Protein AF-Z9JVS0-F1 (afdb_monomer)

Structure (mmCIF, N/CA/C/O backbone):
data_AF-Z9JVS0-F1
#
_entry.id   AF-Z9JVS0-F1
#
loop_
_atom_site.group_PDB
_atom_site.id
_atom_site.type_symbol
_atom_site.label_atom_id
_atom_site.label_alt_id
_atom_site.label_comp_id
_atom_site.label_asym_id
_atom_site.label_entity_id
_atom_site.label_seq_id
_atom_site.pdbx_PDB_ins_code
_atom_site.Cartn_x
_atom_site.Cartn_y
_atom_site.Cartn_z
_atom_site.occupancy
_atom_site.B_iso_or_equiv
_atom_site.auth_seq_id
_atom_site.auth_comp_id
_atom_site.auth_asym_id
_atom_site.auth_atom_id
_atom_site.pdbx_PDB_model_num
ATOM 1 N N . MET A 1 1 ? 24.738 58.940 0.123 1.00 34.22 1 MET A N 1
ATOM 2 C CA . MET A 1 1 ? 25.342 59.299 1.415 1.00 34.22 1 MET A CA 1
ATOM 3 C C . MET A 1 1 ? 26.194 58.127 1.790 1.00 34.22 1 MET A C 1
ATOM 5 O O . MET A 1 1 ? 25.700 57.010 1.871 1.00 34.22 1 MET A O 1
ATOM 9 N N . ASP A 1 2 ? 27.473 58.421 1.817 1.00 31.16 2 ASP A N 1
ATOM 10 C CA . ASP A 1 2 ? 28.569 57.527 1.497 1.00 31.16 2 ASP A CA 1
ATOM 11 C C . ASP A 1 2 ? 29.224 57.087 2.835 1.00 31.16 2 ASP A C 1
ATOM 13 O O . ASP A 1 2 ? 28.906 57.663 3.876 1.00 31.16 2 ASP A O 1
ATOM 17 N N . ALA A 1 3 ? 29.885 55.925 2.893 1.00 35.22 3 ALA A N 1
ATOM 18 C CA . ALA A 1 3 ? 31.356 55.787 2.941 1.00 35.22 3 ALA A CA 1
ATOM 19 C C . ALA A 1 3 ? 32.045 56.425 4.178 1.00 35.22 3 ALA A C 1
ATOM 21 O O . ALA A 1 3 ? 31.769 57.580 4.491 1.00 35.22 3 ALA A O 1
ATOM 22 N N . ASP A 1 4 ? 32.994 55.825 4.915 1.00 36.09 4 ASP A N 1
ATOM 23 C CA . ASP A 1 4 ? 33.538 54.447 5.081 1.00 36.09 4 ASP A CA 1
ATOM 24 C C . ASP A 1 4 ? 33.970 54.349 6.595 1.00 36.09 4 ASP A C 1
ATOM 26 O O . ASP A 1 4 ? 33.401 55.093 7.395 1.00 36.09 4 ASP A O 1
ATOM 30 N N . ASP A 1 5 ? 34.886 53.549 7.175 1.00 34.59 5 ASP A N 1
ATOM 31 C CA . ASP A 1 5 ? 35.906 52.558 6.762 1.00 34.59 5 ASP A CA 1
ATOM 32 C C . ASP A 1 5 ? 36.301 51.669 7.983 1.00 34.59 5 ASP A C 1
ATOM 34 O O . ASP A 1 5 ? 36.097 52.092 9.122 1.00 34.59 5 ASP A O 1
ATOM 38 N N . ALA A 1 6 ? 36.954 50.520 7.734 1.00 35.44 6 ALA A N 1
ATOM 39 C CA . ALA A 1 6 ? 37.797 49.725 8.659 1.00 35.44 6 ALA A CA 1
ATOM 40 C C . ALA A 1 6 ? 37.133 49.086 9.924 1.00 35.44 6 ALA A C 1
ATOM 42 O O . ALA A 1 6 ? 36.096 49.518 10.410 1.00 35.44 6 ALA A O 1
ATOM 43 N N . ASP A 1 7 ? 37.650 48.000 10.527 1.00 35.41 7 ASP A N 1
ATOM 44 C CA . ASP A 1 7 ? 39.050 47.534 10.580 1.00 35.41 7 ASP A CA 1
ATOM 45 C C . ASP A 1 7 ? 39.198 45.993 10.753 1.00 35.41 7 ASP A C 1
ATOM 47 O O . ASP A 1 7 ? 38.409 45.361 11.461 1.00 35.41 7 ASP A O 1
ATOM 51 N N . VAL A 1 8 ? 40.194 45.377 10.087 1.00 37.44 8 VAL A N 1
ATOM 52 C CA . VAL A 1 8 ? 40.416 43.911 9.903 1.00 37.44 8 VAL A CA 1
ATOM 53 C C . VAL A 1 8 ? 41.861 43.656 9.383 1.00 37.44 8 VAL A C 1
ATOM 55 O O . VAL A 1 8 ? 42.271 44.401 8.495 1.00 37.44 8 VAL A O 1
ATOM 58 N N . PRO A 1 9 ? 42.607 42.554 9.686 1.00 64.75 9 PRO A N 1
ATOM 59 C CA . PRO A 1 9 ? 42.728 41.658 10.856 1.00 64.75 9 PRO A CA 1
ATOM 60 C C . PRO A 1 9 ? 44.211 41.625 11.381 1.00 64.75 9 PRO A C 1
ATOM 62 O O . PRO A 1 9 ? 44.967 42.544 11.063 1.00 64.75 9 PRO A O 1
ATOM 65 N N . PRO A 1 10 ? 44.702 40.619 12.162 1.00 56.34 10 PRO A N 1
ATOM 66 C CA . PRO A 1 10 ? 45.161 39.302 11.637 1.00 56.34 10 PRO A CA 1
ATOM 67 C C . PRO A 1 10 ? 44.919 38.109 12.613 1.00 56.34 10 PRO A C 1
ATOM 69 O O . PRO A 1 10 ? 44.506 38.304 13.747 1.00 56.34 10 PRO A O 1
ATOM 72 N N . GLY A 1 11 ? 45.172 36.825 12.308 1.00 36.62 11 GLY A N 1
ATOM 73 C CA . GLY A 1 11 ? 45.589 36.159 11.064 1.00 36.62 11 GLY A CA 1
ATOM 74 C C . GLY A 1 11 ? 46.529 34.947 11.302 1.00 36.62 11 GLY A C 1
ATOM 75 O O . GLY A 1 11 ? 47.575 35.117 11.918 1.00 36.62 11 GLY A O 1
ATOM 76 N N . ARG A 1 12 ? 46.203 33.776 10.703 1.00 32.38 12 ARG A N 1
ATOM 77 C CA . ARG A 1 12 ? 46.988 32.506 10.526 1.00 32.38 12 ARG A CA 1
ATOM 78 C C . ARG A 1 12 ? 46.690 31.255 11.403 1.00 32.38 12 ARG A C 1
ATOM 80 O O . ARG A 1 12 ? 47.373 31.005 12.386 1.00 32.38 12 ARG A O 1
ATOM 87 N N . ALA A 1 13 ? 45.918 30.340 10.797 1.00 37.97 13 ALA A N 1
ATOM 88 C CA . ALA A 1 13 ? 46.361 28.980 10.394 1.00 37.97 13 ALA A CA 1
ATOM 89 C C . ALA A 1 13 ? 46.578 27.878 11.501 1.00 37.97 13 ALA A C 1
ATOM 91 O O . ALA A 1 13 ? 46.294 28.136 12.664 1.00 37.97 13 ALA A O 1
ATOM 92 N N . PRO A 1 14 ? 46.875 26.588 11.170 1.00 56.59 14 PRO A N 1
ATOM 93 C CA . PRO A 1 14 ? 45.916 25.513 11.493 1.00 56.59 14 PRO A CA 1
ATOM 94 C C . PRO A 1 14 ? 46.539 24.221 12.104 1.00 56.59 14 PRO A C 1
ATOM 96 O O . PRO A 1 14 ? 47.709 24.206 12.486 1.00 56.59 14 PRO A O 1
ATOM 99 N N . ARG A 1 15 ? 45.775 23.104 12.062 1.00 33.84 15 ARG A N 1
ATOM 100 C CA . ARG A 1 15 ? 46.015 21.725 12.594 1.00 33.84 15 ARG A CA 1
ATOM 101 C C . ARG A 1 15 ? 45.417 21.517 14.006 1.00 33.84 15 ARG A C 1
ATOM 103 O O . ARG A 1 15 ? 45.262 22.475 14.743 1.00 33.84 15 ARG A O 1
ATOM 110 N N . ALA A 1 16 ? 45.036 20.307 14.441 1.00 33.72 16 ALA A N 1
ATOM 111 C CA . ALA A 1 16 ? 45.235 18.967 13.866 1.00 33.72 16 ALA A CA 1
ATOM 112 C C . ALA A 1 16 ? 44.025 18.027 14.086 1.00 33.72 16 ALA A C 1
ATOM 114 O O . ALA A 1 16 ? 43.263 18.196 15.034 1.00 33.72 16 ALA A O 1
ATOM 115 N N . ARG A 1 17 ? 43.924 16.956 13.279 1.00 39.84 17 ARG A N 1
ATOM 116 C CA . ARG A 1 17 ? 43.052 15.797 13.565 1.00 39.84 17 ARG A CA 1
ATOM 117 C C . ARG A 1 17 ? 43.408 15.181 14.929 1.00 39.84 17 ARG A C 1
ATOM 119 O O . ARG A 1 17 ? 44.570 14.835 15.144 1.00 39.84 17 ARG A O 1
ATOM 126 N N . ARG A 1 18 ? 42.416 14.905 15.783 1.00 35.19 18 ARG A N 1
ATOM 127 C CA . ARG A 1 18 ? 42.534 13.926 16.880 1.00 35.19 18 ARG A CA 1
ATOM 128 C C . ARG A 1 18 ? 41.594 12.751 16.625 1.00 35.19 18 ARG A C 1
ATOM 130 O O . ARG A 1 18 ? 40.383 12.909 16.671 1.00 35.19 18 ARG A O 1
ATOM 137 N N . ARG A 1 19 ? 42.159 11.562 16.389 1.00 36.09 19 ARG A N 1
ATOM 138 C CA . ARG A 1 19 ? 41.411 10.300 16.488 1.00 36.09 19 ARG A CA 1
ATOM 139 C C . ARG A 1 19 ? 41.188 10.001 17.971 1.00 36.09 19 ARG A C 1
ATOM 141 O O . ARG A 1 19 ? 42.165 9.797 18.691 1.00 36.09 19 ARG A O 1
ATOM 148 N N . GLY A 1 20 ? 39.935 9.973 18.418 1.00 32.53 20 GLY A N 1
ATOM 149 C CA . GLY A 1 20 ? 39.583 9.412 19.721 1.00 32.53 20 GLY A CA 1
ATOM 150 C C . GLY A 1 20 ? 39.836 7.906 19.704 1.00 32.53 20 GLY A C 1
ATOM 151 O O . GLY A 1 20 ? 39.268 7.198 18.880 1.00 32.53 20 GLY A O 1
ATOM 152 N N . ARG A 1 21 ? 40.725 7.418 20.573 1.00 31.25 21 ARG A N 1
ATOM 153 C CA . ARG A 1 21 ? 41.013 5.987 20.733 1.00 31.25 21 ARG A CA 1
ATOM 154 C C . ARG A 1 21 ? 40.451 5.539 22.076 1.00 31.25 21 ARG A C 1
ATOM 156 O O . ARG A 1 21 ? 41.095 5.757 23.099 1.00 31.25 21 ARG A O 1
ATOM 163 N N . LEU A 1 22 ? 39.261 4.943 22.067 1.00 38.97 22 LEU A N 1
ATOM 164 C CA . LEU A 1 22 ? 38.719 4.279 23.253 1.00 38.97 22 LEU A CA 1
ATOM 165 C C . LEU A 1 22 ? 39.542 3.012 23.575 1.00 38.97 22 LEU A C 1
ATOM 167 O O . LEU A 1 22 ? 40.100 2.399 22.657 1.00 38.97 22 LEU A O 1
ATOM 171 N N . PRO A 1 23 ? 39.682 2.639 24.861 1.00 42.78 23 PRO A N 1
ATOM 172 C CA . PRO A 1 23 ? 40.361 1.412 25.262 1.00 42.78 23 PRO A CA 1
ATOM 173 C C . PRO A 1 23 ? 39.506 0.184 24.914 1.00 42.78 23 PRO A C 1
ATOM 175 O O . PRO A 1 23 ? 38.281 0.232 24.980 1.00 42.78 23 PRO A O 1
ATOM 178 N N . GLY A 1 24 ? 40.155 -0.917 24.535 1.00 32.88 24 GLY A N 1
ATOM 179 C CA . GLY A 1 24 ? 39.460 -2.136 24.123 1.00 32.88 24 GLY A CA 1
ATOM 180 C C . GLY A 1 24 ? 38.915 -2.950 25.298 1.00 32.88 24 GLY A C 1
ATOM 181 O O . GLY A 1 24 ? 39.598 -3.122 26.307 1.00 32.88 24 GLY A O 1
ATOM 182 N N . LEU A 1 25 ? 37.719 -3.511 25.115 1.00 35.31 25 LEU A N 1
ATOM 183 C CA . LEU A 1 25 ? 37.229 -4.664 25.873 1.00 35.31 25 LEU A CA 1
ATOM 184 C C . LEU A 1 25 ? 37.601 -5.949 25.109 1.00 35.31 25 LEU A C 1
ATOM 186 O O . LEU A 1 25 ? 37.641 -5.960 23.878 1.00 35.31 25 LEU A O 1
ATOM 190 N N . GLY A 1 26 ? 37.963 -7.008 25.837 1.00 29.20 26 GLY A N 1
ATOM 191 C CA . GLY A 1 26 ? 38.621 -8.189 25.266 1.00 29.20 26 GLY A CA 1
ATOM 192 C C . GLY A 1 26 ? 37.676 -9.159 24.551 1.00 29.20 26 GLY A C 1
ATOM 193 O O . GLY A 1 26 ? 36.662 -9.572 25.106 1.00 29.20 26 GLY A O 1
ATOM 194 N N . CYS A 1 27 ? 38.053 -9.594 23.347 1.00 32.91 27 CYS A N 1
ATOM 195 C CA . CYS A 1 27 ? 37.365 -10.654 22.603 1.00 32.91 27 CYS A CA 1
ATOM 196 C C . CYS A 1 27 ? 37.771 -12.058 23.094 1.00 32.91 27 CYS A C 1
ATOM 198 O O . CYS A 1 27 ? 38.396 -12.807 22.346 1.00 32.91 27 CYS A O 1
ATOM 200 N N . GLU A 1 28 ? 37.443 -12.422 24.340 1.00 35.84 28 GLU A N 1
ATOM 201 C CA . GLU A 1 28 ? 37.818 -13.742 24.884 1.00 35.84 28 GLU A CA 1
ATOM 202 C C . GLU A 1 28 ? 36.840 -14.319 25.933 1.00 35.84 28 GLU A C 1
ATOM 204 O O . GLU A 1 28 ? 37.269 -14.740 27.002 1.00 35.84 28 GLU A O 1
ATOM 209 N N . GLN A 1 29 ? 35.526 -14.359 25.638 1.00 39.62 29 GLN A N 1
ATOM 210 C CA . GLN A 1 29 ? 34.562 -15.309 26.251 1.00 39.62 29 GLN A CA 1
ATOM 211 C C . GLN A 1 29 ? 33.140 -15.231 25.638 1.00 39.62 29 GLN A C 1
ATOM 213 O O . GLN A 1 29 ? 32.264 -14.600 26.214 1.00 39.62 29 GLN A O 1
ATOM 218 N N . LEU A 1 30 ? 32.897 -15.897 24.493 1.00 32.09 30 LEU A N 1
ATOM 219 C CA . LEU A 1 30 ? 31.637 -16.627 24.186 1.00 32.09 30 LEU A CA 1
ATOM 220 C C . LEU A 1 30 ? 31.732 -17.388 22.838 1.00 32.09 30 LEU A C 1
ATOM 222 O O . LEU A 1 30 ? 31.029 -17.090 21.877 1.00 32.09 30 LEU A O 1
ATOM 226 N N . ARG A 1 31 ? 32.640 -18.368 22.722 1.00 32.38 31 ARG A N 1
ATOM 227 C CA . ARG A 1 31 ? 32.844 -19.111 21.460 1.00 32.38 31 ARG A CA 1
ATOM 228 C C . ARG A 1 31 ? 32.899 -20.625 21.652 1.00 32.38 31 ARG A C 1
ATOM 230 O O . ARG A 1 31 ? 33.852 -21.264 21.227 1.00 32.38 31 ARG A O 1
ATOM 237 N N . ASP A 1 32 ? 31.868 -21.176 22.292 1.00 33.59 32 ASP A N 1
ATOM 238 C CA . ASP A 1 32 ? 31.747 -22.624 22.500 1.00 33.59 32 ASP A CA 1
ATOM 239 C C . ASP A 1 32 ? 30.280 -23.106 22.510 1.00 33.59 32 ASP A C 1
ATOM 241 O O . ASP A 1 32 ? 29.694 -23.423 23.547 1.00 33.59 32 ASP A O 1
ATOM 245 N N . ARG A 1 33 ? 29.661 -23.125 21.320 1.00 34.75 33 ARG A N 1
ATOM 246 C CA . ARG A 1 33 ? 28.538 -24.006 20.935 1.00 34.75 33 ARG A CA 1
ATOM 247 C C . ARG A 1 33 ? 28.329 -23.951 19.418 1.00 34.75 33 ARG A C 1
ATOM 249 O O . ARG A 1 33 ? 28.613 -22.935 18.799 1.00 34.75 33 ARG A O 1
ATOM 256 N N . LEU A 1 34 ? 27.810 -25.052 18.865 1.00 29.58 34 LEU A N 1
ATOM 257 C CA . LEU A 1 34 ? 27.604 -25.316 17.429 1.00 29.58 34 LEU A CA 1
ATOM 258 C C . LEU A 1 34 ? 28.906 -25.413 16.604 1.00 29.58 34 LEU A C 1
ATOM 260 O O . LEU A 1 34 ? 29.379 -24.454 16.001 1.00 29.58 34 LEU A O 1
ATOM 264 N N . GLY A 1 35 ? 29.461 -26.629 16.551 1.00 32.28 35 GLY A N 1
ATOM 265 C CA . GLY A 1 35 ? 30.436 -27.024 15.528 1.00 32.28 35 GLY A CA 1
ATOM 266 C C . GLY A 1 35 ? 29.766 -27.319 14.171 1.00 32.28 35 GLY A C 1
ATOM 267 O O . GLY A 1 35 ? 28.544 -27.472 14.113 1.00 32.28 35 GLY A O 1
ATOM 268 N N . PRO A 1 36 ? 30.539 -27.400 13.073 1.00 36.06 36 PRO A N 1
ATOM 269 C CA . PRO A 1 36 ? 29.999 -27.430 11.715 1.00 36.06 36 PRO A CA 1
ATOM 270 C C . PRO A 1 36 ? 29.562 -28.829 11.256 1.00 36.06 36 PRO A C 1
ATOM 272 O O . PRO A 1 36 ? 30.176 -29.832 11.622 1.00 36.06 36 PRO A O 1
ATOM 275 N N . LEU A 1 37 ? 28.581 -28.881 10.346 1.00 34.56 37 LEU A N 1
ATOM 276 C CA . LEU A 1 37 ? 28.377 -30.027 9.455 1.00 34.56 37 LEU A CA 1
ATOM 277 C C . LEU A 1 37 ? 28.559 -29.626 7.985 1.00 34.56 37 LEU A C 1
ATOM 279 O O . LEU A 1 37 ? 28.043 -28.619 7.507 1.00 34.56 37 LEU A O 1
ATOM 283 N N . ASP A 1 38 ? 29.375 -30.441 7.327 1.00 35.66 38 ASP A N 1
ATOM 284 C CA . ASP A 1 38 ? 30.078 -30.228 6.063 1.00 35.66 38 ASP A CA 1
ATOM 285 C C . ASP A 1 38 ? 29.172 -30.100 4.816 1.00 35.66 38 ASP A C 1
ATOM 287 O O . ASP A 1 38 ? 28.054 -30.616 4.763 1.00 35.66 38 ASP A O 1
ATOM 291 N N . ARG A 1 39 ? 29.685 -29.449 3.762 1.00 30.61 39 ARG A N 1
ATOM 292 C CA . ARG A 1 39 ? 29.001 -29.222 2.479 1.00 30.61 39 ARG A CA 1
ATOM 293 C C . ARG A 1 39 ? 29.723 -29.966 1.339 1.00 30.61 39 ARG A C 1
ATOM 295 O O . ARG A 1 39 ? 30.746 -29.507 0.841 1.00 30.61 39 ARG A O 1
ATOM 302 N N . ARG A 1 40 ? 29.035 -30.983 0.790 1.00 32.44 40 ARG A N 1
ATOM 303 C CA . ARG A 1 40 ? 29.263 -31.681 -0.509 1.00 32.44 40 ARG A CA 1
ATOM 304 C C . ARG A 1 40 ? 30.319 -32.810 -0.539 1.00 32.44 40 ARG A C 1
ATOM 306 O O . ARG A 1 40 ? 31.512 -32.534 -0.593 1.00 32.44 40 ARG A O 1
ATOM 313 N N . ARG A 1 41 ? 29.873 -34.032 -0.898 1.00 32.12 41 ARG A N 1
ATOM 314 C CA . ARG A 1 41 ? 30.120 -34.598 -2.255 1.00 32.12 41 ARG A CA 1
ATOM 315 C C . ARG A 1 41 ? 29.372 -35.911 -2.588 1.00 32.12 41 ARG A C 1
ATOM 317 O O . ARG A 1 41 ? 29.142 -36.746 -1.730 1.00 32.12 41 ARG A O 1
ATOM 324 N N . LEU A 1 42 ? 29.162 -36.091 -3.902 1.00 28.39 42 LEU A N 1
ATOM 325 C CA . LEU A 1 42 ? 29.085 -37.353 -4.675 1.00 28.39 42 LEU A CA 1
ATOM 326 C C . LEU A 1 42 ? 27.836 -38.273 -4.600 1.00 28.39 42 LEU A C 1
ATOM 328 O O . LEU A 1 42 ? 27.824 -39.300 -3.938 1.00 28.39 42 LEU A O 1
ATOM 332 N N . HIS A 1 43 ? 26.886 -37.971 -5.497 1.00 27.80 43 HIS A N 1
ATOM 333 C CA . HIS A 1 43 ? 26.296 -38.870 -6.517 1.00 27.80 43 HIS A CA 1
ATOM 334 C C . HIS A 1 43 ? 25.868 -40.321 -6.185 1.00 27.80 43 HIS A C 1
ATOM 336 O O . HIS A 1 43 ? 26.709 -41.208 -6.045 1.00 27.80 43 HIS A O 1
ATOM 342 N N . ARG A 1 44 ? 24.552 -40.556 -6.370 1.00 29.73 44 ARG A N 1
ATOM 343 C CA . ARG A 1 44 ? 23.799 -41.752 -6.856 1.00 29.73 44 ARG A CA 1
ATOM 344 C C . ARG A 1 44 ? 22.547 -41.937 -5.978 1.00 29.73 44 ARG A C 1
ATOM 346 O O . ARG A 1 44 ? 22.678 -42.001 -4.768 1.00 29.73 44 ARG A O 1
ATOM 353 N N . GLY A 1 45 ? 21.323 -42.058 -6.493 1.00 26.62 45 GLY A N 1
ATOM 354 C CA . GLY A 1 45 ? 20.844 -41.950 -7.879 1.00 26.62 45 GLY A CA 1
ATOM 355 C C . GLY A 1 45 ? 19.677 -42.910 -8.126 1.00 26.62 45 GLY A C 1
ATOM 356 O O . GLY A 1 45 ? 19.895 -44.117 -8.121 1.00 26.62 45 GLY A O 1
ATOM 357 N N . LEU A 1 46 ? 18.459 -42.392 -8.332 1.00 28.25 46 LEU A N 1
ATOM 358 C CA . LEU A 1 46 ? 17.250 -43.207 -8.525 1.00 28.25 46 LEU A CA 1
ATOM 359 C C . LEU A 1 46 ? 16.149 -42.419 -9.267 1.00 28.25 46 LEU A C 1
ATOM 361 O O . LEU A 1 46 ? 15.226 -41.890 -8.659 1.00 28.25 46 LEU A O 1
ATOM 365 N N . SER A 1 47 ? 16.244 -42.360 -10.598 1.00 29.03 47 SER A N 1
ATOM 366 C CA . SER A 1 47 ? 15.208 -41.781 -11.472 1.00 29.03 47 SER A CA 1
ATOM 367 C C . SER A 1 47 ? 14.745 -42.819 -12.489 1.00 29.03 47 SER A C 1
ATOM 369 O O . SER A 1 47 ? 15.257 -42.878 -13.605 1.00 29.03 47 SER A O 1
ATOM 371 N N . ALA A 1 48 ? 13.800 -43.673 -12.090 1.00 29.39 48 ALA A N 1
ATOM 372 C CA . ALA A 1 48 ? 13.144 -44.623 -12.984 1.00 29.39 48 ALA A CA 1
ATOM 373 C C . ALA A 1 48 ? 11.784 -45.075 -12.426 1.00 29.39 48 ALA A C 1
ATOM 375 O O . ALA A 1 48 ? 11.740 -45.905 -11.525 1.00 29.39 48 ALA A O 1
ATOM 376 N N . ILE A 1 49 ? 10.696 -44.542 -12.990 1.00 28.08 49 ILE A N 1
ATOM 377 C CA . ILE A 1 49 ? 9.508 -45.266 -13.491 1.00 28.08 49 ILE A CA 1
ATOM 378 C C . ILE A 1 49 ? 8.583 -44.210 -14.116 1.00 28.08 49 ILE A C 1
ATOM 380 O O . ILE A 1 49 ? 7.782 -43.559 -13.457 1.00 28.08 49 ILE A O 1
ATOM 384 N N . THR A 1 50 ? 8.707 -44.047 -15.429 1.00 30.11 50 THR A N 1
ATOM 385 C CA . THR A 1 50 ? 7.701 -43.413 -16.284 1.00 30.11 50 THR A CA 1
ATOM 386 C C . THR A 1 50 ? 7.495 -44.322 -17.490 1.00 30.11 50 THR A C 1
ATOM 388 O O . THR A 1 50 ? 8.418 -44.581 -18.260 1.00 30.11 50 THR A O 1
ATOM 391 N N . ARG A 1 51 ? 6.281 -44.857 -17.651 1.00 29.64 51 ARG A N 1
ATOM 392 C CA . ARG A 1 51 ? 5.823 -45.482 -18.900 1.00 29.64 51 ARG A CA 1
ATOM 393 C C . ARG A 1 51 ? 4.347 -45.143 -19.131 1.00 29.64 51 ARG A C 1
ATOM 395 O O . ARG A 1 51 ? 3.605 -45.047 -18.155 1.00 29.64 51 ARG A O 1
ATOM 402 N N . PRO A 1 52 ? 3.935 -44.909 -20.388 1.00 38.69 52 PRO A N 1
ATOM 403 C CA . PRO A 1 52 ? 2.672 -44.245 -20.687 1.00 38.69 52 PRO A CA 1
ATOM 404 C C . PRO A 1 52 ? 1.482 -45.209 -20.730 1.00 38.69 52 PRO A C 1
ATOM 406 O O . PRO A 1 52 ? 1.623 -46.377 -21.096 1.00 38.69 52 PRO A O 1
ATOM 409 N N . MET A 1 53 ? 0.285 -44.681 -20.462 1.00 28.80 53 MET A N 1
ATOM 410 C CA . MET A 1 53 ? -0.959 -45.308 -20.909 1.00 28.80 53 MET A CA 1
ATOM 411 C C . MET A 1 53 ? -1.171 -45.007 -22.397 1.00 28.80 53 MET A C 1
ATOM 413 O O . MET A 1 53 ? -1.321 -43.851 -22.786 1.00 28.80 53 MET A O 1
ATOM 417 N N . GLY A 1 54 ? -1.188 -46.048 -23.231 1.00 31.03 54 GLY A N 1
ATOM 418 C CA . GLY A 1 54 ? -1.621 -45.951 -24.625 1.00 31.03 54 GLY A CA 1
ATOM 419 C C . GLY A 1 54 ? -3.129 -46.169 -24.742 1.00 31.03 54 GLY A C 1
ATOM 420 O O . GLY A 1 54 ? -3.658 -47.122 -24.171 1.00 31.03 54 GLY A O 1
ATOM 421 N N . CYS A 1 55 ? -3.823 -45.311 -25.489 1.00 30.41 55 CYS A N 1
ATOM 422 C CA . CYS A 1 55 ? -5.250 -45.477 -25.766 1.00 30.41 55 CYS A CA 1
ATOM 423 C C . CYS A 1 55 ? -5.488 -46.545 -26.846 1.00 30.41 55 CYS A C 1
ATOM 425 O O . CYS A 1 55 ? -4.852 -46.511 -27.898 1.00 30.41 55 CYS A O 1
ATOM 427 N N . ALA A 1 56 ? -6.452 -47.442 -26.625 1.00 30.14 56 ALA A N 1
ATOM 428 C CA . ALA A 1 56 ? -6.986 -48.347 -27.643 1.00 30.14 56 ALA A CA 1
ATOM 429 C C . ALA A 1 56 ? -8.488 -48.587 -27.408 1.00 30.14 56 ALA A C 1
ATOM 431 O O . ALA A 1 56 ? -8.924 -48.761 -26.271 1.00 30.14 56 ALA A O 1
ATOM 432 N N . ALA A 1 57 ? -9.276 -48.572 -28.486 1.00 32.78 57 ALA A N 1
ATOM 433 C CA . ALA A 1 57 ? -10.736 -48.709 -28.466 1.00 32.78 57 ALA A CA 1
ATOM 434 C C . ALA A 1 57 ? -11.191 -50.178 -28.706 1.00 32.78 57 ALA A C 1
ATOM 436 O O . ALA A 1 57 ? -10.381 -50.997 -29.141 1.00 32.78 57 ALA A O 1
ATOM 437 N N . PRO A 1 58 ? -12.456 -50.550 -28.408 1.00 56.81 58 PRO A N 1
ATOM 438 C CA . PRO A 1 58 ? -12.873 -51.954 -28.270 1.00 56.81 58 PRO A CA 1
ATOM 439 C C . PRO A 1 58 ? -13.563 -52.548 -29.512 1.00 56.81 58 PRO A C 1
ATOM 441 O O . PRO A 1 58 ? -14.134 -51.800 -30.305 1.00 56.81 58 PRO A O 1
ATOM 444 N N . SER A 1 59 ? -13.646 -53.892 -29.605 1.00 32.75 59 SER A N 1
ATOM 445 C CA . SER A 1 59 ? -14.811 -54.627 -30.164 1.00 32.75 59 SER A CA 1
ATOM 446 C C . SER A 1 59 ? -14.727 -56.171 -30.102 1.00 32.75 59 SER A C 1
ATOM 448 O O . SER A 1 59 ? -13.646 -56.739 -30.022 1.00 32.75 59 SER A O 1
ATOM 450 N N . ALA A 1 60 ? -15.905 -56.800 -30.264 1.00 32.03 60 ALA A N 1
ATOM 451 C CA . ALA A 1 60 ? -16.180 -58.133 -30.847 1.00 32.03 60 ALA A CA 1
ATOM 452 C C . ALA A 1 60 ? -16.046 -59.455 -30.026 1.00 32.03 60 ALA A C 1
ATOM 454 O O . ALA A 1 60 ? -15.027 -60.130 -30.052 1.00 32.03 60 ALA A O 1
ATOM 455 N N . MET A 1 61 ? -17.201 -59.894 -29.490 1.00 34.28 61 MET A N 1
ATOM 456 C CA . MET A 1 61 ? -17.929 -61.153 -29.823 1.00 34.28 61 MET A CA 1
ATOM 457 C C . MET A 1 61 ? -17.337 -62.573 -29.581 1.00 34.28 61 MET A C 1
ATOM 459 O O . MET A 1 61 ? -16.369 -62.979 -30.210 1.00 34.28 61 MET A O 1
ATOM 463 N N . GLY A 1 62 ? -18.129 -63.406 -28.873 1.00 28.84 62 GLY A N 1
ATOM 464 C CA . GLY A 1 62 ? -18.150 -64.890 -28.939 1.00 28.84 62 GLY A CA 1
ATOM 465 C C . GLY A 1 62 ? -17.420 -65.640 -27.802 1.00 28.84 62 GLY A C 1
ATOM 466 O O . GLY A 1 6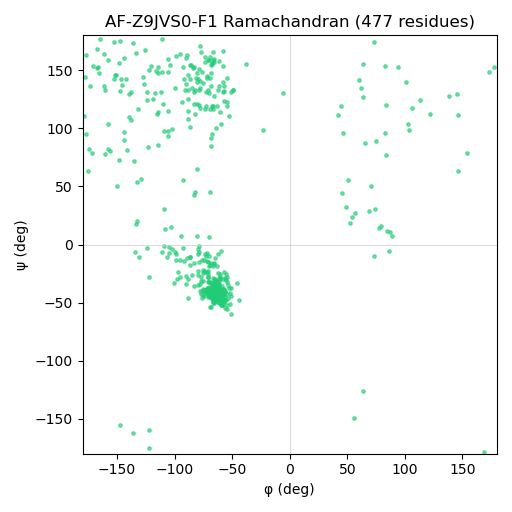2 ? -16.349 -65.220 -27.390 1.00 28.84 62 GLY A O 1
ATOM 467 N N . GLY A 1 63 ? -17.916 -66.760 -27.245 1.00 29.77 63 GLY A N 1
ATOM 468 C CA . GLY A 1 63 ? -19.229 -67.428 -27.369 1.00 29.77 63 GLY A CA 1
ATOM 469 C C . GLY A 1 63 ? -19.279 -68.805 -26.649 1.00 29.77 63 GLY A C 1
ATOM 470 O O . GLY A 1 63 ? -18.256 -69.465 -26.585 1.00 29.77 63 GLY A O 1
ATOM 471 N N . ALA A 1 64 ? -20.456 -69.211 -26.129 1.00 34.38 64 ALA A N 1
ATOM 472 C CA . ALA A 1 64 ? -20.886 -70.560 -25.647 1.00 34.38 64 ALA A CA 1
ATOM 473 C C . ALA A 1 64 ? -19.908 -71.445 -24.802 1.00 34.38 64 ALA A C 1
ATOM 475 O O . ALA A 1 64 ? -18.925 -71.949 -25.320 1.00 34.38 64 ALA A O 1
ATOM 476 N N . ALA A 1 65 ? -20.175 -71.676 -23.499 1.00 35.75 65 ALA A N 1
ATOM 477 C CA . ALA A 1 65 ? -20.843 -72.883 -22.917 1.00 35.75 65 ALA A CA 1
ATOM 478 C C . ALA A 1 65 ? -19.887 -74.106 -22.683 1.00 35.75 65 ALA A C 1
ATOM 480 O O . ALA A 1 65 ? -18.852 -74.172 -23.325 1.00 35.75 65 ALA A O 1
ATOM 481 N N . LEU A 1 66 ? -20.064 -75.082 -21.765 1.00 31.45 66 LEU A N 1
ATOM 482 C CA . LEU A 1 66 ? -21.212 -75.645 -21.012 1.00 31.45 66 LEU A CA 1
ATOM 483 C C . LEU A 1 66 ? -20.830 -76.176 -19.587 1.00 31.45 66 LEU A C 1
ATOM 485 O O . LEU A 1 66 ? -19.718 -76.647 -19.395 1.00 31.45 66 LEU A O 1
ATOM 489 N N . CYS A 1 67 ? -21.831 -76.238 -18.687 1.00 29.58 67 CYS A N 1
ATOM 490 C CA . CYS A 1 67 ? -22.114 -77.237 -17.613 1.00 29.58 67 CYS A CA 1
ATOM 491 C C . CYS A 1 67 ? -21.163 -77.568 -16.417 1.00 29.58 67 CYS A C 1
ATOM 493 O O . CYS A 1 67 ? -19.965 -77.769 -16.560 1.00 29.58 67 CYS A O 1
ATOM 495 N N . GLY A 1 68 ? -21.801 -77.783 -15.244 1.00 30.95 68 GLY A N 1
ATOM 496 C CA . GLY A 1 68 ? -21.244 -78.176 -13.923 1.00 30.95 68 GLY A CA 1
ATOM 497 C C . GLY A 1 68 ? -21.411 -77.045 -12.885 1.00 30.95 68 GLY A C 1
ATOM 498 O O . GLY A 1 68 ? -21.024 -75.924 -13.181 1.00 30.95 68 GLY A O 1
ATOM 499 N N . GLY A 1 69 ? -22.029 -77.172 -11.698 1.00 31.53 69 GLY A N 1
ATOM 500 C CA . GLY A 1 69 ? -22.326 -78.326 -10.826 1.00 31.53 69 GLY A CA 1
ATOM 501 C C . GLY A 1 69 ? -21.383 -78.285 -9.603 1.00 31.53 69 GLY A C 1
ATOM 502 O O . GLY A 1 69 ? -20.180 -78.337 -9.813 1.00 31.53 69 GLY A O 1
ATOM 503 N N . GLU A 1 70 ? -21.797 -78.154 -8.333 1.00 32.88 70 GLU A N 1
ATOM 504 C CA . GLU A 1 70 ? -23.138 -78.164 -7.713 1.00 32.88 70 GLU A CA 1
ATOM 505 C C . GLU A 1 70 ? -23.178 -77.332 -6.389 1.00 32.88 70 GLU A C 1
ATOM 507 O O . GLU A 1 70 ? -22.160 -76.823 -5.932 1.00 32.88 70 GLU A O 1
ATOM 512 N N . ALA A 1 71 ? -24.377 -77.177 -5.815 1.00 34.59 71 ALA A N 1
ATOM 513 C CA . ALA A 1 71 ? -24.811 -76.552 -4.548 1.00 34.59 71 ALA A CA 1
ATOM 514 C C . ALA A 1 71 ? -23.813 -76.000 -3.486 1.00 34.59 71 ALA A C 1
ATOM 516 O O . ALA A 1 71 ? -23.040 -76.733 -2.875 1.00 34.59 71 ALA A O 1
ATOM 517 N N . ALA A 1 72 ? -24.068 -74.750 -3.057 1.00 36.09 72 ALA A N 1
ATOM 518 C CA . ALA A 1 72 ? -23.947 -74.301 -1.658 1.00 36.09 72 ALA A CA 1
ATOM 519 C C . ALA A 1 72 ? -24.934 -73.143 -1.363 1.00 36.09 72 ALA A C 1
ATOM 521 O O . ALA A 1 72 ? -25.210 -72.325 -2.239 1.00 36.09 72 ALA A O 1
ATOM 522 N N . VAL A 1 73 ? -25.477 -73.063 -0.139 1.00 39.31 73 VAL A N 1
ATOM 523 C CA . VAL A 1 73 ? -26.490 -72.063 0.275 1.00 39.31 73 VAL A CA 1
ATOM 524 C C . VAL A 1 73 ? -25.898 -71.083 1.294 1.00 39.31 73 VAL A C 1
ATOM 526 O O . VAL A 1 73 ? -25.330 -71.512 2.293 1.00 39.31 73 VAL A O 1
ATOM 529 N N . GLY A 1 74 ? -26.084 -69.772 1.095 1.00 33.38 74 GLY A N 1
ATOM 530 C CA . GLY A 1 74 ? -25.681 -68.752 2.074 1.00 33.38 74 GLY A CA 1
ATOM 531 C C . GLY A 1 74 ? -26.034 -67.328 1.638 1.00 33.38 74 GLY A C 1
ATOM 532 O O . GLY A 1 74 ? -25.464 -66.804 0.687 1.00 33.38 74 GLY A O 1
ATOM 533 N N . ALA A 1 75 ? -26.992 -66.694 2.316 1.00 42.47 75 ALA A N 1
ATOM 534 C CA . ALA A 1 75 ? -27.504 -65.381 1.929 1.00 42.47 75 ALA A CA 1
ATOM 535 C C . ALA A 1 75 ? -26.605 -64.216 2.381 1.00 42.47 75 ALA A C 1
ATOM 537 O O . ALA A 1 75 ? -26.205 -64.147 3.541 1.00 42.47 75 ALA A O 1
ATOM 538 N N . SER A 1 76 ? -26.433 -63.208 1.521 1.00 38.00 76 SER A N 1
ATOM 539 C CA . SER A 1 76 ? -26.356 -61.814 1.976 1.00 38.00 76 SER A CA 1
ATOM 540 C C . SER A 1 76 ? -26.944 -60.861 0.929 1.00 38.00 76 SER A C 1
ATOM 542 O O . SER A 1 76 ? -26.672 -60.961 -0.264 1.00 38.00 76 SER A O 1
ATOM 544 N N . GLY A 1 77 ? -27.802 -59.949 1.385 1.00 40.66 77 GLY A N 1
ATOM 545 C CA . GLY A 1 77 ? -28.338 -58.845 0.590 1.00 40.66 77 GLY A CA 1
ATOM 546 C C . GLY A 1 77 ? -28.011 -57.498 1.240 1.00 40.66 77 GLY A C 1
ATOM 547 O O . GLY A 1 77 ? -27.353 -57.449 2.271 1.00 40.66 77 GLY A O 1
ATOM 548 N N . THR A 1 78 ? -28.532 -56.416 0.651 1.00 43.88 78 THR A N 1
ATOM 549 C CA . THR A 1 78 ? -28.632 -55.056 1.238 1.00 43.88 78 THR A CA 1
ATOM 550 C C . THR A 1 78 ? -27.353 -54.214 1.436 1.00 43.88 78 THR A C 1
ATOM 552 O O . THR A 1 78 ? -27.222 -53.479 2.416 1.00 43.88 78 THR A O 1
ATOM 555 N N . SER A 1 79 ? -26.514 -54.077 0.398 1.00 48.56 79 SER A N 1
ATOM 556 C CA . SER A 1 79 ? -25.487 -53.004 0.338 1.00 48.56 79 SER A CA 1
ATOM 557 C C . SER A 1 79 ? -26.041 -51.559 0.395 1.00 48.56 79 SER A C 1
ATOM 559 O O . SER A 1 79 ? -25.277 -50.604 0.529 1.00 48.56 79 SER A O 1
ATOM 561 N N . LYS A 1 80 ? -27.371 -51.364 0.375 1.00 51.31 80 LYS A N 1
ATOM 562 C CA . LYS A 1 80 ? -28.027 -50.055 0.572 1.00 51.31 80 LYS A CA 1
ATOM 563 C C . LYS A 1 80 ? -27.953 -49.523 2.017 1.00 51.31 80 LYS A C 1
ATOM 565 O O . LYS A 1 80 ? -28.039 -48.311 2.210 1.00 51.31 80 LYS A O 1
ATOM 570 N N . GLY A 1 81 ? -27.760 -50.380 3.028 1.00 46.62 81 GLY A N 1
ATOM 571 C CA . GLY A 1 81 ? -27.763 -49.961 4.442 1.00 46.62 81 GLY A CA 1
ATOM 572 C C . GLY A 1 81 ? -26.598 -49.038 4.837 1.00 46.62 81 GLY A C 1
ATOM 573 O O . GLY A 1 81 ? -26.781 -48.094 5.607 1.00 46.62 81 GLY A O 1
ATOM 574 N N . GLY A 1 82 ? -25.408 -49.255 4.265 1.00 49.22 82 GLY A N 1
ATOM 575 C CA . GLY A 1 82 ? -24.195 -48.505 4.622 1.00 49.22 82 GLY A CA 1
ATOM 576 C C . GLY A 1 82 ? -24.253 -47.008 4.285 1.00 49.22 82 GLY A C 1
ATOM 577 O O . GLY A 1 82 ? -23.704 -46.187 5.021 1.00 49.22 82 GLY A O 1
ATOM 578 N N . CYS A 1 83 ? -24.961 -46.631 3.215 1.00 49.62 83 CYS A N 1
ATOM 579 C CA . CYS A 1 83 ? -25.118 -45.228 2.823 1.00 49.62 83 CYS A CA 1
ATOM 580 C C . CYS A 1 83 ? -26.051 -44.468 3.787 1.00 49.62 83 CYS A C 1
ATOM 582 O O . CYS A 1 83 ? -25.726 -43.362 4.223 1.00 49.62 83 CYS A O 1
ATOM 584 N N . ALA A 1 84 ? -27.163 -45.093 4.197 1.00 55.84 84 ALA A N 1
ATOM 585 C CA . ALA A 1 84 ? -28.091 -44.522 5.173 1.00 55.84 84 ALA A CA 1
ATOM 586 C C . ALA A 1 84 ? -27.427 -44.315 6.547 1.00 55.84 84 ALA A C 1
ATOM 588 O O . ALA A 1 84 ? -27.546 -43.239 7.132 1.00 55.84 84 ALA A O 1
ATOM 589 N N . LEU A 1 85 ? -26.654 -45.299 7.024 1.00 58.28 85 LEU A N 1
ATOM 590 C CA . LEU A 1 85 ? -25.917 -45.203 8.291 1.00 58.28 85 LEU A CA 1
ATOM 591 C C . LEU A 1 85 ? -24.835 -44.109 8.283 1.00 58.28 85 LEU A C 1
ATOM 593 O O . LEU A 1 85 ? -24.650 -43.441 9.301 1.00 58.28 85 LEU A O 1
ATOM 597 N N . ARG A 1 86 ? -24.151 -43.871 7.152 1.00 61.59 86 ARG A N 1
ATOM 598 C CA . ARG A 1 86 ? -23.235 -42.722 7.022 1.00 61.59 86 ARG A CA 1
ATOM 599 C C . ARG A 1 86 ? -23.984 -41.387 7.087 1.00 61.59 86 ARG A C 1
ATOM 601 O O . ARG A 1 86 ? -23.573 -40.522 7.854 1.00 61.59 86 ARG A O 1
ATOM 608 N N . ARG A 1 87 ? -25.100 -41.232 6.360 1.00 63.44 87 ARG A N 1
ATOM 609 C CA . ARG A 1 87 ? -25.916 -39.999 6.396 1.00 63.44 87 ARG A CA 1
ATOM 610 C C . ARG A 1 87 ? -26.470 -39.706 7.795 1.00 63.44 87 ARG A C 1
ATOM 612 O O . ARG A 1 87 ? -26.335 -38.583 8.267 1.00 63.44 87 ARG A O 1
ATOM 619 N N . LEU A 1 88 ? -27.000 -40.714 8.493 1.00 65.25 88 LEU A N 1
ATOM 620 C CA . LEU A 1 88 ? -27.489 -40.575 9.873 1.00 65.25 88 LEU A CA 1
ATOM 621 C C . LEU A 1 88 ? -26.396 -40.114 10.849 1.00 65.25 88 LEU A C 1
ATOM 623 O O . LEU A 1 88 ? -26.657 -39.249 11.680 1.00 65.25 88 LEU A O 1
ATOM 627 N N . ARG A 1 89 ? -25.165 -40.633 10.730 1.00 69.62 89 ARG A N 1
ATOM 628 C CA . ARG A 1 89 ? -24.032 -40.186 11.563 1.00 69.62 89 ARG A CA 1
ATOM 629 C C . ARG A 1 89 ? -23.611 -38.742 11.277 1.00 69.62 89 ARG A C 1
ATOM 631 O O . ARG A 1 89 ? -23.253 -38.040 12.215 1.00 69.62 89 ARG A O 1
ATOM 638 N N . ILE A 1 90 ? -23.670 -38.296 10.020 1.00 62.97 90 ILE A N 1
ATOM 639 C CA . ILE A 1 90 ? -23.370 -36.903 9.647 1.00 62.97 90 ILE A CA 1
ATOM 640 C C . ILE A 1 90 ? -24.420 -35.958 10.246 1.00 62.97 90 ILE A C 1
ATOM 642 O O . ILE A 1 90 ? -24.053 -35.024 10.951 1.00 62.97 90 ILE A O 1
ATOM 646 N N . VAL A 1 91 ? -25.714 -36.250 10.063 1.00 63.56 91 VA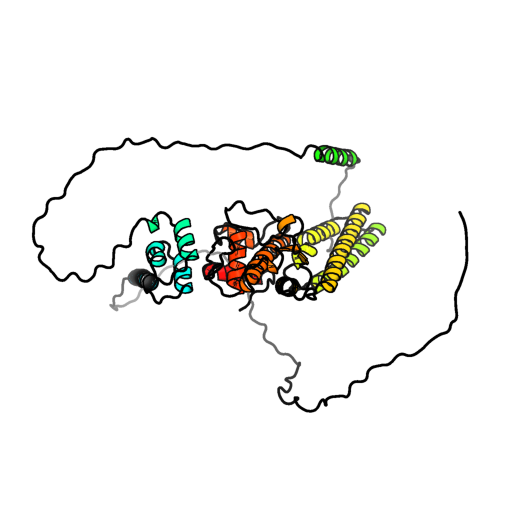L A N 1
ATOM 647 C CA . VAL A 1 91 ? -26.808 -35.434 10.623 1.00 63.56 91 VAL A CA 1
ATOM 648 C C . VAL A 1 91 ? -26.749 -35.392 12.153 1.00 63.56 91 VAL A C 1
ATOM 650 O O . VAL A 1 91 ? -26.847 -34.317 12.736 1.00 63.56 91 VAL A O 1
ATOM 653 N N . ALA A 1 92 ? -26.512 -36.527 12.819 1.00 62.94 92 ALA A N 1
ATOM 654 C CA . ALA A 1 92 ? -26.360 -36.562 14.274 1.00 62.94 92 ALA A CA 1
ATOM 655 C C . ALA A 1 92 ? -25.159 -35.728 14.767 1.00 62.94 92 ALA A C 1
ATOM 657 O O . ALA A 1 92 ? -25.260 -35.073 15.803 1.00 62.94 92 ALA A O 1
ATOM 658 N N . ARG A 1 93 ? -24.042 -35.710 14.019 1.00 66.31 93 ARG A N 1
ATOM 659 C CA . ARG A 1 93 ? -22.874 -34.874 14.337 1.00 66.31 93 ARG A CA 1
ATOM 660 C C . ARG A 1 93 ? -23.174 -33.386 14.147 1.00 66.31 93 ARG A C 1
ATOM 662 O O . ARG A 1 93 ? -22.807 -32.604 15.012 1.00 66.31 93 ARG A O 1
ATOM 669 N N . MET A 1 94 ? -23.874 -33.013 13.073 1.00 62.94 94 MET A N 1
ATOM 670 C CA . MET A 1 94 ? -24.298 -31.631 12.811 1.00 62.94 94 MET A CA 1
ATOM 671 C C . MET A 1 94 ? -25.259 -31.104 13.885 1.00 62.94 94 MET A C 1
ATOM 673 O O . MET A 1 94 ? -25.080 -29.989 14.358 1.00 62.94 94 MET A O 1
ATOM 677 N N . VAL A 1 95 ? -26.231 -31.911 14.330 1.00 71.44 95 VAL A N 1
ATOM 678 C CA . VAL A 1 95 ? -27.136 -31.531 15.433 1.00 71.44 95 VAL A CA 1
ATOM 679 C C . VAL A 1 95 ? -26.362 -31.373 16.746 1.00 71.44 95 VAL A C 1
ATOM 681 O O . VAL A 1 95 ? -26.466 -30.333 17.387 1.00 71.44 95 VAL A O 1
ATOM 684 N N . ALA A 1 96 ? -25.518 -32.345 17.109 1.00 71.81 96 ALA A N 1
ATOM 685 C CA . ALA A 1 96 ? -24.720 -32.275 18.337 1.00 71.81 96 ALA A CA 1
ATOM 686 C C . ALA A 1 96 ? -23.717 -31.104 18.345 1.00 71.81 96 ALA A C 1
ATOM 688 O O . ALA A 1 96 ? -23.468 -30.513 19.395 1.00 71.81 96 ALA A O 1
ATOM 689 N N . GLN A 1 97 ? -23.159 -30.747 17.184 1.00 73.75 97 GLN A N 1
ATOM 690 C CA . GLN A 1 97 ? -22.343 -29.546 17.017 1.00 73.75 97 GLN A CA 1
ATOM 691 C C . GLN A 1 97 ? -23.192 -28.276 17.169 1.00 73.75 97 GLN A C 1
ATOM 693 O O . GLN A 1 97 ? -22.824 -27.397 17.942 1.00 73.75 97 GLN A O 1
ATOM 698 N N . GLY A 1 98 ? -24.360 -28.217 16.521 1.00 76.00 98 GLY A N 1
ATOM 699 C CA . GLY A 1 98 ? -25.276 -27.081 16.605 1.00 76.00 98 GLY A CA 1
ATOM 700 C C . GLY A 1 98 ? -25.756 -26.779 18.030 1.00 76.00 98 GLY A C 1
ATOM 701 O O . GLY A 1 98 ? -25.844 -25.607 18.407 1.00 76.00 98 GLY A O 1
ATOM 702 N N . ASP A 1 99 ? -26.000 -27.826 18.825 1.00 85.06 99 ASP A N 1
ATOM 703 C CA . ASP A 1 99 ? -26.346 -27.736 20.248 1.00 85.06 99 ASP A CA 1
ATOM 704 C C . ASP A 1 99 ? -25.138 -27.352 21.128 1.00 85.06 99 ASP A C 1
ATOM 706 O O . ASP A 1 99 ? -25.290 -26.525 22.030 1.00 85.06 99 ASP A O 1
ATOM 710 N N . ARG A 1 100 ? -23.929 -27.879 20.853 1.00 89.81 100 ARG A N 1
ATOM 711 C CA . ARG A 1 100 ? -22.683 -27.458 21.535 1.00 89.81 100 ARG A CA 1
ATOM 712 C C . ARG A 1 100 ? -22.415 -25.970 21.316 1.00 89.81 100 ARG A C 1
ATOM 714 O O . ARG A 1 100 ? -22.139 -25.252 22.268 1.00 89.81 100 ARG A O 1
ATOM 721 N N . GLU A 1 101 ? -22.512 -25.510 20.077 1.00 91.69 101 GLU A N 1
ATOM 722 C CA . GLU A 1 101 ? -22.315 -24.110 19.699 1.00 91.69 101 GLU A CA 1
ATOM 723 C C . GLU A 1 101 ? -23.353 -23.197 20.369 1.00 91.69 101 GLU A C 1
ATOM 725 O O . GLU A 1 101 ? -22.997 -22.165 20.931 1.00 91.69 101 GLU A O 1
ATOM 730 N N . ARG A 1 102 ? -24.627 -23.610 20.448 1.00 93.19 102 ARG A N 1
ATOM 731 C CA . ARG A 1 102 ? -25.641 -22.852 21.204 1.00 93.19 102 ARG A CA 1
ATOM 732 C C . ARG A 1 102 ? -25.366 -22.805 22.713 1.00 93.19 102 ARG A C 1
ATOM 734 O O . ARG A 1 102 ? -25.733 -21.823 23.354 1.00 93.19 102 ARG A O 1
ATOM 741 N N . TYR A 1 103 ? -24.738 -23.836 23.282 1.00 92.38 103 TYR A N 1
ATOM 742 C CA . TYR A 1 103 ? -24.278 -23.817 24.673 1.00 92.38 103 TYR A CA 1
ATOM 743 C C . TYR A 1 103 ? -23.108 -22.838 24.870 1.00 92.38 103 TYR A C 1
ATOM 745 O O . TYR A 1 103 ? -23.163 -22.029 25.790 1.00 92.38 103 TYR A O 1
ATOM 753 N N . ILE A 1 104 ? -22.117 -22.847 23.971 1.00 93.44 104 ILE A N 1
ATOM 754 C CA . ILE A 1 104 ? -20.961 -21.928 23.984 1.00 93.44 104 ILE A CA 1
ATOM 755 C C . ILE A 1 104 ? -21.414 -20.463 23.893 1.00 93.44 104 ILE A C 1
ATOM 757 O O . ILE A 1 104 ? -21.016 -19.653 24.727 1.00 93.44 104 ILE A O 1
ATOM 761 N N . ALA A 1 105 ? -22.334 -20.133 22.979 1.00 95.31 105 ALA A N 1
ATOM 762 C CA . ALA A 1 105 ? -22.911 -18.786 22.880 1.00 95.31 105 ALA A CA 1
ATOM 763 C C . ALA A 1 105 ? -23.539 -18.287 24.198 1.00 95.31 105 ALA A C 1
ATOM 765 O O . ALA A 1 105 ? -23.571 -17.084 24.456 1.00 95.31 105 ALA A O 1
ATOM 766 N N . GLY A 1 106 ? -24.068 -19.202 25.020 1.00 92.94 106 GLY A N 1
ATOM 767 C CA . GLY A 1 106 ? -24.778 -18.899 26.263 1.00 92.94 106 GLY A CA 1
ATOM 768 C C . GLY A 1 106 ?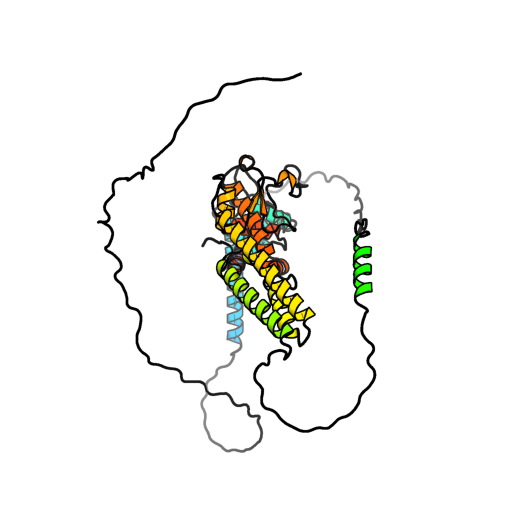 -23.965 -19.047 27.554 1.00 92.94 106 GLY A C 1
ATOM 769 O O . GLY A 1 106 ? -24.491 -18.704 28.614 1.00 92.94 106 GLY A O 1
ATOM 770 N N . ASP A 1 107 ? -22.729 -19.555 27.513 1.00 93.56 107 ASP A N 1
ATOM 771 C CA . ASP A 1 107 ? -21.880 -19.657 28.705 1.00 93.56 107 ASP A CA 1
ATOM 772 C C . ASP A 1 107 ? -21.229 -18.288 28.992 1.00 93.56 107 ASP A C 1
ATOM 774 O O . ASP A 1 107 ? -20.507 -17.759 28.144 1.00 93.56 107 ASP A O 1
ATOM 778 N N . PRO A 1 108 ? -21.443 -17.677 30.174 1.00 93.19 108 PRO A N 1
ATOM 779 C CA . PRO A 1 108 ? -20.878 -16.367 30.514 1.00 93.19 108 PRO A CA 1
ATOM 780 C C . PRO A 1 108 ? -19.351 -16.379 30.725 1.00 93.19 108 PRO A C 1
ATOM 782 O O . PRO A 1 108 ? -18.793 -15.380 31.177 1.00 93.19 108 PRO A O 1
ATOM 785 N N . ARG A 1 109 ? -18.678 -17.507 30.461 1.00 91.19 109 ARG A N 1
ATOM 786 C CA . ARG A 1 109 ? -17.221 -17.694 30.557 1.00 91.19 109 ARG A CA 1
ATOM 787 C C . ARG A 1 109 ? -16.539 -17.872 29.196 1.00 91.19 109 ARG A C 1
ATOM 789 O O . ARG A 1 109 ? -15.314 -17.947 29.169 1.00 91.19 109 ARG A O 1
ATOM 796 N N . THR A 1 110 ? -17.302 -17.972 28.107 1.00 91.81 110 THR A N 1
ATOM 797 C CA . THR A 1 110 ? -16.774 -18.018 26.734 1.00 91.81 110 THR A CA 1
ATOM 798 C C . THR A 1 110 ? -15.945 -16.759 26.456 1.00 91.81 110 THR A C 1
ATOM 800 O O . THR A 1 110 ? -16.312 -15.669 26.909 1.00 91.81 110 THR A O 1
ATOM 803 N N . SER A 1 111 ? -14.812 -16.893 25.759 1.00 87.25 111 SER A N 1
ATOM 804 C CA . SER A 1 111 ? -13.958 -15.744 25.428 1.00 87.25 111 SER A CA 1
ATOM 805 C C . SER A 1 111 ? -14.656 -14.801 24.431 1.00 87.25 111 SER A C 1
ATOM 807 O O . SER A 1 111 ? -15.532 -15.245 23.687 1.00 87.25 111 SER A O 1
ATOM 809 N N . PRO A 1 112 ? -14.292 -13.502 24.381 1.00 82.75 112 PRO A N 1
ATOM 810 C CA . PRO A 1 112 ? -14.773 -12.594 23.337 1.00 82.75 112 PRO A CA 1
ATOM 811 C C . PRO A 1 112 ? -14.493 -13.132 21.926 1.00 82.75 112 PRO A C 1
ATOM 813 O O . PRO A 1 112 ? -15.405 -13.148 21.110 1.00 82.75 112 PRO A O 1
ATOM 816 N N . GLN A 1 113 ? -13.294 -13.682 21.705 1.00 80.00 113 GLN A N 1
ATOM 817 C CA . GLN A 1 113 ? -12.892 -14.432 20.508 1.00 80.00 113 GLN A CA 1
ATOM 818 C C . GLN A 1 113 ? -13.879 -15.556 20.147 1.00 80.00 113 GLN A C 1
ATOM 820 O O . GLN A 1 113 ? -14.515 -15.500 19.102 1.00 80.00 113 GLN A O 1
ATOM 825 N N . GLU A 1 114 ? -14.108 -16.537 21.036 1.00 88.31 114 GLU A N 1
ATOM 826 C CA . GLU A 1 114 ? -15.001 -17.673 20.735 1.00 88.31 114 GLU A CA 1
ATOM 827 C C . GLU A 1 114 ? -16.474 -17.221 20.572 1.00 88.31 114 GLU A C 1
ATOM 829 O O . GLU A 1 114 ? -17.288 -17.946 19.999 1.00 88.31 114 GLU A O 1
ATOM 834 N N . LEU A 1 115 ? -16.833 -16.009 21.018 1.00 90.81 115 LEU A N 1
ATOM 835 C CA . LEU A 1 115 ? -18.118 -15.361 20.728 1.00 90.81 115 LEU A CA 1
ATOM 836 C C . LEU A 1 115 ? -18.135 -14.634 19.368 1.00 90.81 115 LEU A C 1
ATOM 838 O O . LEU A 1 115 ? -19.174 -14.675 18.708 1.00 90.81 115 LEU A O 1
ATOM 842 N N . ALA A 1 116 ? -17.029 -14.022 18.935 1.00 85.88 116 ALA A N 1
ATOM 843 C CA . ALA A 1 116 ? -16.856 -13.397 17.619 1.00 85.88 116 ALA A CA 1
ATOM 844 C C . ALA A 1 116 ? -16.833 -14.449 16.499 1.00 85.88 116 ALA A C 1
ATOM 846 O O . ALA A 1 116 ? -17.700 -14.432 15.624 1.00 85.88 116 ALA A O 1
ATOM 847 N N . ASP A 1 117 ? -15.964 -15.458 16.620 1.00 84.12 117 ASP A N 1
ATOM 848 C CA . ASP A 1 117 ? -15.878 -16.607 15.707 1.00 84.12 117 ASP A CA 1
ATOM 849 C C . ASP A 1 117 ? -17.216 -17.324 15.544 1.00 84.12 117 ASP A C 1
ATOM 851 O O . ASP A 1 117 ? -17.496 -17.974 14.534 1.00 84.12 117 ASP A O 1
ATOM 855 N N . LEU A 1 118 ? -18.027 -17.323 16.599 1.00 90.44 118 LEU A N 1
ATOM 856 C CA . LEU A 1 118 ? -19.336 -17.947 16.595 1.00 90.44 118 LEU A CA 1
ATOM 857 C C . LEU A 1 118 ? -20.411 -17.022 16.023 1.00 90.44 118 LEU A C 1
ATOM 859 O O . LEU A 1 118 ? -21.396 -17.521 15.489 1.00 90.44 118 LEU A O 1
ATOM 863 N N . ALA A 1 119 ? -20.241 -15.703 16.094 1.00 90.38 119 ALA A N 1
ATOM 864 C CA . ALA A 1 119 ? -21.157 -14.757 15.477 1.00 90.38 119 ALA A CA 1
ATOM 865 C C . ALA A 1 119 ? -21.057 -14.830 13.947 1.00 90.38 119 ALA A C 1
ATOM 867 O O . ALA A 1 119 ? -22.065 -15.149 13.317 1.00 90.38 119 ALA A O 1
ATOM 868 N N . GLY A 1 120 ? -19.855 -14.693 13.372 1.00 83.44 120 GLY A N 1
ATOM 869 C CA . GLY A 1 120 ? -19.640 -14.792 11.920 1.00 83.44 120 GLY A CA 1
ATOM 870 C C . GLY A 1 120 ? -20.237 -16.071 11.317 1.00 83.44 120 GLY A C 1
ATOM 871 O O . GLY A 1 120 ? -21.090 -16.033 10.427 1.00 83.44 120 GLY A O 1
ATOM 872 N N . ARG A 1 121 ? -19.915 -17.231 11.904 1.00 87.12 121 ARG A N 1
ATOM 873 C CA . ARG A 1 121 ? -20.357 -18.544 11.391 1.00 87.12 121 ARG A CA 1
ATOM 874 C C . ARG A 1 121 ? -21.770 -18.984 11.808 1.00 87.12 121 ARG A C 1
ATOM 876 O O . ARG A 1 121 ? -22.296 -19.936 11.223 1.00 87.12 121 ARG A O 1
ATOM 883 N N . ARG A 1 122 ? -22.408 -18.377 12.823 1.00 90.62 122 ARG A N 1
ATOM 884 C CA . ARG A 1 122 ? -23.728 -18.808 13.350 1.00 90.62 122 ARG A CA 1
ATOM 885 C C . ARG A 1 122 ? -24.691 -17.640 13.586 1.00 90.62 122 ARG A C 1
ATOM 887 O O . ARG A 1 122 ? -25.129 -17.368 14.706 1.00 90.62 122 ARG A O 1
ATOM 894 N N . TRP A 1 123 ? -25.177 -17.083 12.479 1.00 88.50 123 TRP A N 1
ATOM 895 C CA . TRP A 1 123 ? -26.248 -16.074 12.402 1.00 88.50 123 TRP A CA 1
ATOM 896 C C . TRP A 1 123 ? -27.490 -16.373 13.280 1.00 88.50 123 TRP A C 1
ATOM 898 O O . TRP A 1 123 ? -28.113 -15.460 13.828 1.00 88.50 123 TRP A O 1
ATOM 908 N N . ASP A 1 124 ? -27.866 -17.648 13.478 1.00 90.31 124 ASP A N 1
ATOM 909 C CA . ASP A 1 124 ? -29.003 -18.034 14.340 1.00 90.31 124 ASP A CA 1
ATOM 910 C C . ASP A 1 124 ? -28.729 -17.913 15.853 1.00 90.31 124 ASP A C 1
ATOM 912 O O . ASP A 1 124 ? -29.666 -17.967 16.654 1.00 90.31 124 ASP A O 1
ATOM 916 N N . LEU A 1 125 ? -27.465 -17.745 16.250 1.00 94.94 125 LEU A N 1
ATOM 917 C CA . LEU A 1 125 ? -27.026 -17.569 17.635 1.00 94.94 125 LEU A CA 1
ATOM 918 C C . LEU A 1 125 ? -26.792 -16.102 18.013 1.00 94.94 125 LEU A C 1
ATOM 920 O O . LEU A 1 125 ? -26.654 -15.821 19.200 1.00 94.94 125 LEU A O 1
ATOM 924 N N . HIS A 1 126 ? -26.838 -15.163 17.062 1.00 94.56 126 HIS A N 1
ATOM 925 C CA . HIS A 1 126 ? -26.651 -13.718 17.281 1.00 94.56 126 HIS A CA 1
ATOM 926 C C . HIS A 1 126 ? -27.405 -13.164 18.502 1.00 94.56 126 HIS A C 1
ATOM 928 O O . HIS A 1 126 ? -26.811 -12.496 19.342 1.00 94.56 126 HIS A O 1
ATOM 934 N N . ALA A 1 127 ? -28.693 -13.490 18.664 1.00 93.00 127 ALA A N 1
ATOM 935 C CA . ALA A 1 127 ? -29.502 -13.015 19.796 1.00 93.00 127 ALA A CA 1
ATOM 936 C C . ALA A 1 127 ? -29.129 -13.652 21.156 1.00 93.00 127 ALA A C 1
ATOM 938 O O . ALA A 1 127 ? -29.543 -13.157 22.203 1.00 93.00 127 ALA A O 1
ATOM 939 N N . VAL A 1 128 ? -28.369 -14.753 21.156 1.00 94.94 128 VAL A N 1
ATOM 940 C CA . VAL A 1 128 ? -27.774 -15.365 22.358 1.00 94.94 128 VAL A CA 1
ATOM 941 C C . VAL A 1 128 ? -26.410 -14.730 22.636 1.00 94.94 128 VAL A C 1
ATOM 943 O O . VAL A 1 128 ? -26.158 -14.307 23.760 1.00 94.94 128 VAL A O 1
ATOM 946 N N . ILE A 1 129 ? -25.575 -14.581 21.602 1.00 94.81 129 ILE A N 1
ATOM 947 C CA . ILE A 1 129 ? -24.245 -13.961 21.682 1.00 94.81 129 ILE A CA 1
ATOM 948 C C . ILE A 1 129 ? -24.362 -12.506 22.152 1.00 94.81 129 ILE A C 1
ATOM 950 O O . ILE A 1 129 ? -23.761 -12.136 23.155 1.00 94.81 129 ILE A O 1
ATOM 954 N N . ALA A 1 130 ? -25.220 -11.688 21.541 1.00 94.25 130 ALA A N 1
ATOM 955 C CA . ALA A 1 130 ? -25.437 -10.302 21.962 1.00 94.25 130 ALA A CA 1
ATOM 956 C C . ALA A 1 130 ? -26.066 -10.153 23.365 1.00 94.25 130 ALA A C 1
ATOM 958 O O . ALA A 1 130 ? -26.068 -9.050 23.916 1.00 94.25 130 ALA A O 1
ATOM 959 N N . ALA A 1 131 ? -26.572 -11.240 23.963 1.00 94.25 131 ALA A N 1
ATOM 960 C CA . ALA A 1 131 ? -27.042 -11.289 25.349 1.00 94.25 131 ALA A CA 1
ATOM 961 C C . ALA A 1 131 ? -25.982 -11.812 26.344 1.00 94.25 131 ALA A C 1
ATOM 963 O O . ALA A 1 131 ? -26.159 -11.656 27.553 1.00 94.25 131 ALA A O 1
ATOM 964 N N . ASN A 1 132 ? -24.881 -12.405 25.870 1.00 96.31 132 ASN A N 1
ATOM 965 C CA . ASN A 1 132 ? -23.798 -12.907 26.714 1.00 96.31 132 ASN A CA 1
ATOM 966 C C . ASN A 1 132 ? -23.048 -11.731 27.387 1.00 96.31 132 ASN A C 1
ATOM 968 O O . ASN A 1 132 ? -22.773 -10.722 26.727 1.00 96.31 132 ASN A O 1
ATOM 972 N N . PRO A 1 133 ? -22.713 -11.794 28.691 1.00 92.81 133 PRO A N 1
ATOM 973 C CA . PRO A 1 133 ? -21.980 -10.723 29.370 1.00 92.81 133 PRO A CA 1
ATOM 974 C C . PRO A 1 133 ? -20.536 -10.528 28.878 1.00 92.81 133 PRO A C 1
ATOM 976 O O . PRO A 1 133 ? -19.988 -9.456 29.111 1.00 92.81 133 PRO A O 1
ATOM 979 N N . ARG A 1 134 ? -19.917 -11.507 28.198 1.00 90.69 134 ARG A N 1
ATOM 980 C CA . ARG A 1 134 ? -18.551 -11.380 27.650 1.00 90.69 134 ARG A CA 1
ATOM 981 C C . ARG A 1 134 ? -18.463 -10.752 26.257 1.00 90.69 134 ARG A C 1
ATOM 983 O O . ARG A 1 134 ? -17.361 -10.391 25.853 1.00 90.69 134 ARG A O 1
ATOM 990 N N . THR A 1 135 ? -19.585 -10.578 25.561 1.00 91.00 135 THR A N 1
ATOM 991 C CA . THR A 1 135 ? -19.645 -9.933 24.238 1.00 91.00 135 THR A CA 1
ATOM 992 C C . THR A 1 135 ? -19.350 -8.437 24.358 1.00 91.00 135 THR A C 1
ATOM 994 O O . THR A 1 135 ? -20.105 -7.706 25.009 1.00 91.00 135 THR A O 1
ATOM 997 N N . HIS A 1 136 ? -18.266 -7.988 23.733 1.00 85.94 136 HIS A N 1
ATOM 998 C CA . HIS A 1 136 ? -17.830 -6.588 23.679 1.00 85.94 136 HIS A CA 1
ATOM 999 C C . HIS A 1 136 ? -18.818 -5.691 22.896 1.00 85.94 136 HIS A C 1
ATOM 1001 O O . HIS A 1 136 ? -19.653 -6.214 22.144 1.00 85.94 136 HIS A O 1
ATOM 1007 N N . PRO A 1 137 ? -18.804 -4.358 23.098 1.00 84.12 137 PRO A N 1
ATOM 1008 C CA . PRO A 1 137 ? -19.771 -3.457 22.471 1.00 84.12 137 PRO A CA 1
ATOM 1009 C C . PRO A 1 137 ? -19.721 -3.450 20.936 1.00 84.12 137 PRO A C 1
ATOM 1011 O O . PRO A 1 137 ? -20.798 -3.426 20.332 1.00 84.12 137 PRO A O 1
ATOM 1014 N N . ALA A 1 138 ? -18.542 -3.532 20.304 1.00 79.81 138 ALA A N 1
ATOM 1015 C CA . ALA A 1 138 ? -18.396 -3.615 18.842 1.00 79.81 138 ALA A CA 1
ATOM 1016 C C . ALA A 1 138 ? -19.209 -4.781 18.274 1.00 79.81 138 ALA A C 1
ATOM 1018 O O . ALA A 1 138 ? -20.137 -4.572 17.494 1.00 79.81 138 ALA A O 1
ATOM 1019 N N . LEU A 1 139 ? -18.980 -5.999 18.775 1.00 86.44 139 LEU A N 1
ATOM 1020 C CA . LEU A 1 139 ? -19.692 -7.197 18.326 1.00 86.44 139 LEU A CA 1
ATOM 1021 C C . LEU A 1 139 ? -21.211 -7.113 18.552 1.00 86.44 139 LEU A C 1
ATOM 1023 O O . LEU A 1 139 ? -21.984 -7.655 17.765 1.00 86.44 139 LEU A O 1
ATOM 1027 N N . ARG A 1 140 ? -21.687 -6.385 19.574 1.00 89.12 140 ARG A N 1
ATOM 1028 C CA . ARG A 1 140 ? -23.131 -6.112 19.730 1.00 89.12 140 ARG A CA 1
ATOM 1029 C C . ARG A 1 140 ? -23.663 -5.152 18.663 1.00 89.12 140 ARG A C 1
ATOM 1031 O O . ARG A 1 140 ? -24.799 -5.342 18.225 1.00 89.12 140 ARG A O 1
ATOM 1038 N N . ARG A 1 141 ? -22.883 -4.144 18.252 1.00 86.31 141 ARG A N 1
ATOM 1039 C CA . ARG A 1 141 ? -23.250 -3.208 17.173 1.00 86.31 141 ARG A CA 1
ATOM 1040 C C . ARG A 1 141 ? -23.203 -3.892 15.807 1.00 86.31 141 ARG A C 1
ATOM 1042 O O . ARG A 1 141 ? -24.197 -3.805 15.092 1.00 86.31 141 ARG A O 1
ATOM 1049 N N . TRP A 1 142 ? -22.160 -4.670 15.519 1.00 85.81 142 TRP A N 1
ATOM 1050 C CA . TRP A 1 142 ? -22.057 -5.518 14.325 1.00 85.81 142 TRP A CA 1
ATOM 1051 C C . TRP A 1 142 ? -23.216 -6.526 14.237 1.00 85.81 142 TRP A C 1
ATOM 1053 O O . TRP A 1 142 ? -23.938 -6.557 13.243 1.00 85.81 142 TRP A O 1
ATOM 1063 N N . ILE A 1 143 ? -23.522 -7.268 15.315 1.00 89.94 143 ILE A N 1
ATOM 1064 C CA . ILE A 1 143 ? -24.687 -8.175 15.342 1.00 89.94 143 ILE A CA 1
ATOM 1065 C C . ILE A 1 143 ? -25.993 -7.412 15.043 1.00 89.94 143 ILE A C 1
ATOM 1067 O O . ILE A 1 143 ? -26.879 -7.947 14.371 1.00 89.94 143 ILE A O 1
ATOM 1071 N N . ALA A 1 144 ? -26.138 -6.181 15.539 1.00 87.06 144 ALA A N 1
ATOM 1072 C CA . ALA A 1 144 ? -27.331 -5.369 15.322 1.00 87.06 144 ALA A CA 1
ATOM 1073 C C . ALA A 1 144 ? -27.425 -4.770 13.906 1.00 87.06 144 ALA A C 1
ATOM 1075 O O . ALA A 1 144 ? -28.547 -4.618 13.417 1.00 87.06 144 ALA A O 1
ATOM 1076 N N . SER A 1 145 ? -26.303 -4.459 13.244 1.00 82.38 145 SER A N 1
ATOM 1077 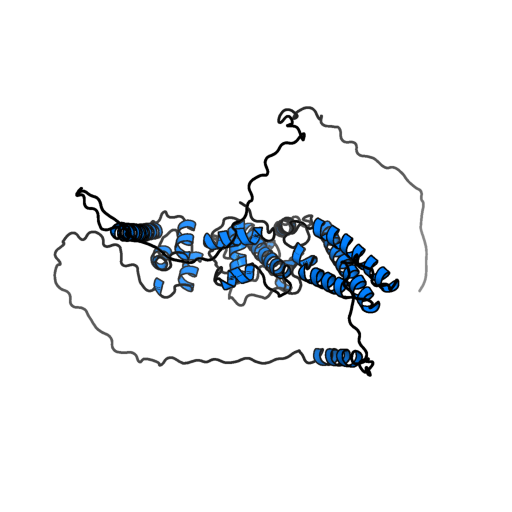C CA . SER A 1 145 ? -26.281 -3.949 11.866 1.00 82.38 145 SER A CA 1
ATOM 1078 C C . SER A 1 145 ? -26.527 -5.059 10.843 1.00 82.38 145 SER A C 1
ATOM 1080 O O . SER A 1 145 ? -27.395 -4.897 9.985 1.00 82.38 145 SER A O 1
ATOM 1082 N N . VAL A 1 146 ? -25.863 -6.216 10.973 1.00 82.62 146 VAL A N 1
ATOM 1083 C CA . VAL A 1 146 ? -26.051 -7.343 10.040 1.00 82.62 146 VAL A CA 1
ATOM 1084 C C . VAL A 1 146 ? -27.353 -8.110 10.308 1.00 82.62 146 VAL A C 1
ATOM 1086 O O . VAL A 1 146 ? -27.986 -8.616 9.383 1.00 82.62 146 VAL A O 1
ATOM 1089 N N . ASN A 1 147 ? -27.815 -8.184 11.566 1.00 85.25 147 ASN A N 1
ATOM 1090 C CA . ASN A 1 147 ? -28.995 -8.967 11.963 1.00 85.25 147 ASN A CA 1
ATOM 1091 C C . ASN A 1 147 ? -30.039 -8.180 12.798 1.00 85.25 147 ASN A C 1
ATOM 1093 O O . ASN A 1 147 ? -30.456 -8.636 13.875 1.00 85.25 147 ASN A O 1
ATOM 1097 N N . PRO A 1 148 ? -30.562 -7.042 12.295 1.00 80.31 148 PRO A N 1
ATOM 1098 C CA . PRO A 1 148 ? -31.522 -6.203 13.023 1.00 80.31 148 PRO A CA 1
ATOM 1099 C C . PRO A 1 148 ? -32.844 -6.926 13.332 1.00 80.31 148 PRO A C 1
ATOM 1101 O O . PRO A 1 148 ? -33.551 -6.581 14.280 1.00 80.31 148 PRO A O 1
ATOM 1104 N N . HIS A 1 149 ? -33.202 -7.949 12.550 1.00 78.56 149 HIS A N 1
ATOM 1105 C CA . HIS A 1 149 ? -34.437 -8.715 12.735 1.00 78.56 149 HIS A CA 1
ATOM 1106 C C . HIS A 1 149 ? -34.293 -9.901 13.701 1.00 78.56 149 HIS A C 1
ATOM 1108 O O . HIS A 1 149 ? -35.261 -10.235 14.386 1.00 78.56 149 HIS A O 1
ATOM 1114 N N . GLY A 1 150 ? -33.110 -10.517 13.809 1.00 70.94 150 GLY A N 1
ATOM 1115 C CA . GLY A 1 150 ? -32.851 -11.583 14.782 1.00 70.94 150 GLY A CA 1
ATOM 1116 C C . GLY A 1 150 ? -32.911 -11.074 16.222 1.00 70.94 150 GLY A C 1
ATOM 1117 O O . GLY A 1 150 ? -33.525 -11.711 17.079 1.00 70.94 150 GLY A O 1
ATOM 1118 N N . MET A 1 151 ? -32.371 -9.876 16.458 1.00 70.81 151 MET A N 1
ATOM 1119 C CA . MET A 1 151 ? -32.361 -9.198 17.762 1.00 70.81 151 MET A CA 1
ATOM 1120 C C . MET A 1 151 ? -33.766 -8.905 18.319 1.00 70.81 151 MET A C 1
ATOM 1122 O O . MET A 1 151 ? -33.968 -8.898 19.531 1.00 70.81 151 MET A O 1
ATOM 1126 N N . ALA A 1 152 ? -34.769 -8.723 17.452 1.00 57.88 152 ALA A N 1
ATOM 1127 C CA . ALA A 1 152 ? -36.150 -8.445 17.858 1.00 57.88 152 ALA A CA 1
ATOM 1128 C C . ALA A 1 152 ? -36.892 -9.661 18.454 1.00 57.88 152 ALA A C 1
ATOM 1130 O O . ALA A 1 152 ? -38.000 -9.518 18.980 1.00 57.88 152 ALA A O 1
ATOM 1131 N N . ARG A 1 153 ? -36.315 -10.868 18.372 1.00 50.53 153 ARG A N 1
ATOM 1132 C CA . ARG A 1 153 ? -36.897 -12.100 18.914 1.00 50.53 153 ARG A CA 1
ATOM 1133 C C . ARG A 1 153 ? -36.144 -12.509 20.186 1.00 50.53 153 ARG A C 1
ATOM 1135 O O . ARG A 1 153 ? -35.115 -13.173 20.069 1.00 50.53 153 ARG A O 1
ATOM 1142 N N . PRO A 1 154 ? -36.648 -12.191 21.397 1.00 49.59 154 PRO A N 1
ATOM 1143 C CA . PRO A 1 154 ? -35.986 -12.616 22.626 1.00 49.59 154 PRO A CA 1
ATOM 1144 C C . PRO A 1 154 ? -35.843 -14.146 22.636 1.00 49.59 154 PRO A C 1
ATOM 1146 O O . PRO A 1 154 ? -36.799 -14.845 22.262 1.00 49.59 154 PRO A O 1
ATOM 1149 N N . PRO A 1 155 ? -34.679 -14.689 23.040 1.00 51.00 155 PRO A N 1
ATOM 1150 C CA . PRO A 1 155 ? -34.467 -16.126 23.059 1.00 51.00 155 PRO A CA 1
ATOM 1151 C C . PRO A 1 155 ? -35.521 -16.780 23.953 1.00 51.00 155 PRO A C 1
ATOM 1153 O O . PRO A 1 155 ? -35.766 -16.348 25.081 1.00 51.00 155 PRO A O 1
ATOM 1156 N N . ALA A 1 156 ? -36.167 -17.829 23.440 1.00 46.72 156 ALA A N 1
ATOM 1157 C CA . ALA A 1 156 ? -37.104 -18.617 24.225 1.00 46.72 156 ALA A CA 1
ATOM 1158 C C . ALA A 1 156 ? -36.317 -19.287 25.358 1.00 46.72 156 ALA A C 1
ATOM 1160 O O . ALA A 1 156 ? -35.608 -20.264 25.117 1.00 46.72 156 ALA A O 1
ATOM 1161 N N . ALA A 1 157 ? -36.400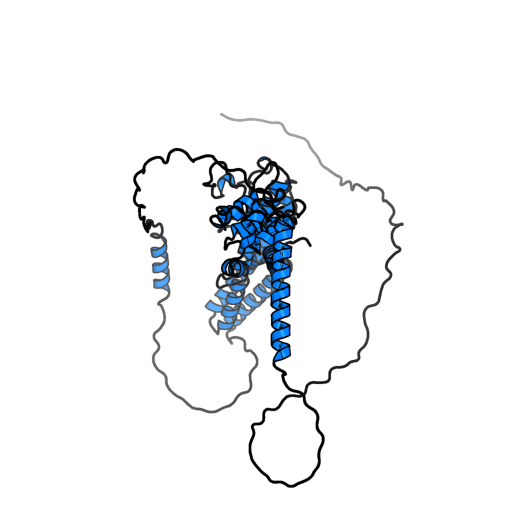 -18.705 26.560 1.00 41.41 157 ALA A N 1
ATOM 1162 C CA . ALA A 1 157 ? -35.556 -19.071 27.691 1.00 41.41 157 ALA A CA 1
ATOM 1163 C C . ALA A 1 157 ? -35.550 -20.596 27.897 1.00 41.41 157 ALA A C 1
ATOM 1165 O O . ALA A 1 157 ? -36.632 -21.202 27.877 1.00 41.41 157 ALA A O 1
ATOM 1166 N N . PRO A 1 158 ? -34.369 -21.224 28.078 1.00 42.97 158 PRO A N 1
ATOM 1167 C CA . PRO A 1 158 ? -34.256 -22.673 28.173 1.00 42.97 158 PRO A CA 1
ATOM 1168 C C . PRO A 1 158 ? -35.196 -23.169 29.267 1.00 42.97 158 PRO A C 1
ATOM 1170 O O . PRO A 1 158 ? -35.154 -22.693 30.403 1.00 42.97 158 PRO A O 1
ATOM 1173 N N . ALA A 1 159 ? -36.108 -24.067 28.892 1.00 38.03 159 ALA A N 1
ATOM 1174 C CA . ALA A 1 159 ? -37.267 -24.395 29.708 1.00 38.03 159 ALA A CA 1
ATOM 1175 C C . ALA A 1 159 ? -36.844 -25.128 30.989 1.00 38.03 159 ALA A C 1
ATOM 1177 O O . ALA A 1 159 ? -36.750 -26.356 31.014 1.00 38.03 159 ALA A O 1
ATOM 1178 N N . ALA A 1 160 ? -36.612 -24.359 32.058 1.00 38.25 160 ALA A N 1
ATOM 1179 C CA . ALA A 1 160 ? -36.296 -24.880 33.380 1.00 38.25 160 ALA A CA 1
ATOM 1180 C C . ALA A 1 160 ? -37.318 -25.969 33.757 1.00 38.25 160 ALA A C 1
ATOM 1182 O O . ALA A 1 160 ? -38.522 -25.755 33.556 1.00 38.25 160 ALA A O 1
ATOM 1183 N N . PRO A 1 161 ? -36.876 -27.137 34.265 1.00 38.81 161 PRO A N 1
ATOM 1184 C CA . PRO A 1 161 ? -37.721 -28.319 34.391 1.00 38.81 161 PRO A CA 1
ATOM 1185 C C . PRO A 1 161 ? -38.923 -28.030 35.293 1.00 38.81 161 PRO A C 1
ATOM 1187 O O . PRO A 1 161 ? -38.812 -27.946 36.519 1.00 38.81 161 PRO A O 1
ATOM 1190 N N . ARG A 1 162 ? -40.092 -27.850 34.665 1.00 35.50 162 ARG A N 1
ATOM 1191 C CA . ARG A 1 162 ? -41.326 -27.426 35.331 1.00 35.50 162 ARG A CA 1
ATOM 1192 C C . ARG A 1 162 ? -41.820 -28.518 36.278 1.00 35.50 162 ARG A C 1
ATOM 1194 O O . ARG A 1 162 ? -42.581 -29.397 35.879 1.00 35.50 162 ARG A O 1
ATOM 1201 N N . ARG A 1 163 ? -41.452 -28.418 37.560 1.00 37.41 163 ARG A N 1
ATOM 1202 C CA . ARG A 1 163 ? -42.181 -29.095 38.644 1.00 37.41 163 ARG A CA 1
ATOM 1203 C C . ARG A 1 163 ? -43.669 -28.760 38.510 1.00 37.41 163 ARG A C 1
ATOM 1205 O O . ARG A 1 163 ? -44.027 -27.593 38.365 1.00 37.41 163 ARG A O 1
ATOM 1212 N N . HIS A 1 164 ? -44.526 -29.778 38.572 1.00 42.25 164 HIS A N 1
ATOM 1213 C CA . HIS A 1 164 ? -45.974 -29.626 38.429 1.00 42.25 164 HIS A CA 1
ATOM 1214 C C . HIS A 1 164 ? -46.592 -28.876 39.625 1.00 42.25 164 HIS A C 1
ATOM 1216 O O . HIS A 1 164 ? -47.081 -29.481 40.576 1.00 42.25 164 HIS A O 1
ATOM 1222 N N . GLY A 1 165 ? -46.573 -27.543 39.565 1.00 38.00 165 GLY A N 1
ATOM 1223 C CA . GLY A 1 165 ? -47.322 -26.653 40.451 1.00 38.00 165 GLY A CA 1
ATOM 1224 C C . GLY A 1 165 ? -48.722 -26.375 39.898 1.00 38.00 165 GLY A C 1
ATOM 1225 O O . GLY A 1 165 ? -48.873 -25.936 38.760 1.00 38.00 165 GLY A O 1
ATOM 1226 N N . ARG A 1 166 ? -49.754 -26.632 40.706 1.00 38.78 166 ARG A N 1
ATOM 1227 C CA . ARG A 1 166 ? -51.164 -26.361 40.381 1.00 38.78 166 ARG A CA 1
ATOM 1228 C C . ARG A 1 166 ? -51.436 -24.845 40.428 1.00 38.78 166 ARG A C 1
ATOM 1230 O O . ARG A 1 166 ? -51.072 -24.229 41.428 1.00 38.78 166 ARG A O 1
ATOM 1237 N N . PRO A 1 167 ? -52.086 -24.237 39.419 1.00 41.69 167 PRO A N 1
ATOM 1238 C CA . PRO A 1 167 ? -52.346 -22.799 39.425 1.00 41.69 167 PRO A CA 1
ATOM 1239 C C . PRO A 1 167 ? -53.483 -22.424 40.397 1.00 41.69 167 PRO A C 1
ATOM 1241 O O . PRO A 1 167 ? -54.506 -23.117 40.423 1.00 41.69 167 PRO A O 1
ATOM 1244 N N . PRO A 1 168 ? -53.359 -21.322 41.162 1.00 43.91 168 PRO A N 1
ATOM 1245 C CA . PRO A 1 168 ? -54.505 -20.630 41.746 1.00 43.91 168 PRO A CA 1
ATOM 1246 C C . PRO A 1 168 ? -55.261 -19.849 40.657 1.00 43.91 168 PRO A C 1
ATOM 1248 O O . PRO A 1 168 ? -54.700 -19.514 39.613 1.00 43.91 168 PRO A O 1
ATOM 1251 N N . ALA A 1 169 ? -56.541 -19.559 40.889 1.00 48.28 169 ALA A N 1
ATOM 1252 C CA . ALA A 1 169 ? -57.406 -18.896 39.915 1.00 48.28 169 ALA A CA 1
ATOM 1253 C C . ALA A 1 169 ? -57.679 -17.425 40.266 1.00 48.28 169 ALA A C 1
ATOM 1255 O O . ALA A 1 169 ? -57.837 -17.088 41.436 1.00 48.28 169 ALA A O 1
ATOM 1256 N N . GLY A 1 170 ? -57.859 -16.601 39.227 1.00 40.69 170 GLY A N 1
ATOM 1257 C CA . GLY A 1 170 ? -58.595 -15.336 39.298 1.00 40.69 170 GLY A CA 1
ATOM 1258 C C . GLY A 1 170 ? -57.759 -14.054 39.344 1.00 40.69 170 GLY A C 1
ATOM 1259 O O . GLY A 1 170 ? -57.302 -13.655 40.404 1.00 40.69 170 GLY A O 1
ATOM 1260 N N . PHE A 1 171 ? -57.690 -13.354 38.206 1.00 42.47 171 PHE A N 1
ATOM 1261 C CA . PHE A 1 171 ? -57.856 -11.894 38.112 1.00 42.47 171 PHE A CA 1
ATOM 1262 C C . PHE A 1 171 ? -58.209 -11.526 36.650 1.00 42.47 171 PHE A C 1
ATOM 1264 O O . PHE A 1 171 ? -57.572 -12.058 35.738 1.00 42.47 171 PHE A O 1
ATOM 1271 N N . PRO A 1 172 ? -59.228 -10.684 36.381 1.00 53.41 172 PRO A N 1
ATOM 1272 C CA . PRO A 1 172 ? -59.568 -10.260 35.019 1.00 53.41 172 PRO A CA 1
ATOM 1273 C C . PRO A 1 172 ? -58.655 -9.117 34.519 1.00 53.41 172 PRO A C 1
ATOM 1275 O O . PRO A 1 172 ? -58.257 -8.269 35.319 1.00 53.41 172 PRO A O 1
ATOM 1278 N N . PRO A 1 173 ? -58.343 -9.044 33.209 1.00 50.69 173 PRO A N 1
ATOM 1279 C CA . PRO A 1 173 ? -57.507 -7.984 32.645 1.00 50.69 173 PRO A CA 1
ATOM 1280 C C . PRO A 1 173 ? -58.289 -6.672 32.411 1.00 50.69 173 PRO A C 1
ATOM 1282 O O . PRO A 1 173 ? -59.443 -6.721 31.976 1.00 50.69 173 PRO A O 1
ATOM 1285 N N . PRO A 1 174 ? -57.679 -5.492 32.634 1.00 47.22 174 PRO A N 1
ATOM 1286 C CA . PRO A 1 174 ? -58.312 -4.199 32.380 1.00 47.22 174 PRO A CA 1
ATOM 1287 C C . PRO A 1 174 ? -58.149 -3.699 30.931 1.00 47.22 174 PRO A C 1
ATOM 1289 O O . PRO A 1 174 ? -57.172 -4.002 30.254 1.00 47.22 174 PRO A O 1
ATOM 1292 N N . GLY A 1 175 ? -59.097 -2.853 30.508 1.00 37.59 175 GLY A N 1
ATOM 1293 C CA . GLY A 1 175 ? -58.906 -1.708 29.600 1.00 37.59 175 GLY A CA 1
ATOM 1294 C C . GLY A 1 175 ? -58.086 -1.886 28.312 1.00 37.59 175 GLY A C 1
ATOM 1295 O O . GLY A 1 175 ? -56.884 -1.645 28.295 1.00 37.59 175 GLY A O 1
ATOM 1296 N N . ARG A 1 176 ? -58.767 -2.130 27.184 1.00 42.62 176 ARG A N 1
ATOM 1297 C CA . ARG A 1 176 ? -58.195 -1.984 25.832 1.00 42.62 176 ARG A CA 1
ATOM 1298 C C . ARG A 1 176 ? -58.386 -0.536 25.330 1.00 42.62 176 ARG A C 1
ATOM 1300 O O . ARG A 1 176 ? -59.540 -0.156 25.129 1.00 42.62 176 ARG A O 1
ATOM 1307 N N . PRO A 1 177 ? -57.328 0.267 25.105 1.00 52.09 177 PRO A N 1
ATOM 1308 C CA . PRO A 1 177 ? -57.465 1.606 24.523 1.00 52.09 177 PRO A CA 1
ATOM 1309 C C . PRO A 1 177 ? -57.855 1.555 23.026 1.00 52.09 177 PRO A C 1
ATOM 1311 O O . PRO A 1 177 ? -57.658 0.522 22.375 1.00 52.09 177 PRO A O 1
ATOM 1314 N N . PRO A 1 178 ? -58.437 2.639 22.472 1.00 51.53 178 PRO A N 1
ATOM 1315 C CA . PRO A 1 178 ? -58.949 2.679 21.101 1.00 51.53 178 PRO A CA 1
ATOM 1316 C C . PRO A 1 178 ? -57.856 2.844 20.027 1.00 51.53 178 PRO A C 1
ATOM 1318 O O . PRO A 1 178 ? -56.692 3.109 20.315 1.00 51.53 178 PRO A O 1
ATOM 1321 N N . PHE A 1 179 ? -58.260 2.686 18.762 1.00 44.81 179 PHE A N 1
ATOM 1322 C CA . PHE A 1 179 ? -57.402 2.807 17.579 1.00 44.81 179 PHE A CA 1
ATOM 1323 C C . PHE A 1 179 ? -56.789 4.208 17.418 1.00 44.81 179 PHE A C 1
ATOM 1325 O O . PHE A 1 179 ? -57.505 5.207 17.457 1.00 44.81 179 PHE A O 1
ATOM 1332 N N . ALA A 1 180 ? -55.498 4.255 17.078 1.00 43.88 180 ALA A N 1
ATOM 1333 C CA . ALA A 1 180 ? -54.881 5.388 16.385 1.00 43.88 180 ALA A CA 1
ATOM 1334 C C . ALA A 1 180 ? -54.905 5.163 14.850 1.00 43.88 180 ALA A C 1
ATOM 1336 O O . ALA A 1 180 ? -54.907 4.005 14.410 1.00 43.88 180 ALA A O 1
ATOM 1337 N N . PRO A 1 181 ? -54.922 6.220 14.012 1.00 43.53 181 PRO A N 1
ATOM 1338 C CA . PRO A 1 181 ? -54.940 6.074 12.555 1.00 43.53 181 PRO A CA 1
ATOM 1339 C C . PRO A 1 181 ? -53.620 5.521 12.002 1.00 43.53 181 PRO A C 1
ATOM 1341 O O . PRO A 1 181 ? -52.540 5.907 12.443 1.00 43.53 181 PRO A O 1
ATOM 1344 N N . ARG A 1 182 ? -53.697 4.673 10.970 1.00 38.72 182 ARG A N 1
ATOM 1345 C CA . ARG A 1 182 ? -52.526 4.291 10.166 1.00 38.72 182 ARG A CA 1
ATOM 1346 C C . ARG A 1 182 ? -52.203 5.397 9.163 1.00 38.72 182 ARG A C 1
ATOM 1348 O O . ARG A 1 182 ? -53.015 5.670 8.282 1.00 38.72 182 ARG A O 1
ATOM 1355 N N . THR A 1 183 ? -51.009 5.970 9.243 1.00 45.41 183 THR A N 1
ATOM 1356 C CA . THR A 1 183 ? -50.407 6.698 8.120 1.00 45.41 183 THR A CA 1
ATOM 1357 C C . THR A 1 183 ? -49.970 5.708 7.027 1.00 45.41 183 THR A C 1
ATOM 1359 O O . THR A 1 183 ? -49.527 4.601 7.344 1.00 45.41 183 THR A O 1
ATOM 1362 N N . PRO A 1 184 ? -50.106 6.052 5.732 1.00 49.62 184 PRO A N 1
ATOM 1363 C CA . PRO A 1 184 ? -49.590 5.224 4.646 1.00 49.62 184 PRO A CA 1
ATOM 1364 C C . PRO A 1 184 ? -48.061 5.374 4.522 1.00 49.62 184 PRO A C 1
ATOM 1366 O O . PRO A 1 184 ? -47.537 6.465 4.769 1.00 49.62 184 PRO A O 1
ATOM 1369 N N . PRO A 1 185 ? -47.329 4.327 4.096 1.00 41.44 185 PRO A N 1
ATOM 1370 C CA . PRO A 1 185 ? -45.896 4.435 3.842 1.00 41.44 185 PRO A CA 1
ATOM 1371 C C . PRO A 1 185 ? -45.630 5.371 2.654 1.00 41.44 185 PRO A C 1
ATOM 1373 O O . PRO A 1 185 ? -46.188 5.190 1.569 1.00 41.44 185 PRO A O 1
ATOM 1376 N N . ARG A 1 186 ? -44.753 6.367 2.837 1.00 38.16 186 ARG A N 1
ATOM 1377 C CA . ARG A 1 186 ? -44.257 7.188 1.724 1.00 38.16 186 ARG A CA 1
ATOM 1378 C C . ARG A 1 186 ? -43.281 6.366 0.886 1.00 38.16 186 ARG A C 1
ATOM 1380 O O . ARG A 1 186 ? -42.238 5.947 1.370 1.00 38.16 186 ARG A O 1
ATOM 1387 N N . ARG A 1 187 ? -43.627 6.171 -0.384 1.00 45.84 187 ARG A N 1
ATOM 1388 C CA . ARG A 1 187 ? -42.781 5.526 -1.389 1.00 45.84 187 ARG A CA 1
ATOM 1389 C C . ARG A 1 187 ? -41.872 6.578 -2.028 1.00 45.84 187 ARG A C 1
ATOM 1391 O O . ARG A 1 187 ? -42.328 7.325 -2.888 1.00 45.84 187 ARG A O 1
ATOM 1398 N N . GLY A 1 188 ? -40.615 6.624 -1.603 1.00 35.09 188 GLY A N 1
ATOM 1399 C CA . GLY A 1 188 ? -39.518 7.261 -2.335 1.00 35.09 188 GLY A CA 1
ATOM 1400 C C . GLY A 1 188 ? -38.491 6.193 -2.731 1.00 35.09 188 GLY A C 1
ATOM 1401 O O . GLY A 1 188 ? -38.372 5.189 -2.038 1.00 35.09 188 GLY A O 1
ATOM 1402 N N . GLY A 1 189 ? -37.771 6.315 -3.841 1.00 33.03 189 GLY A N 1
ATOM 1403 C CA . GLY A 1 189 ? -37.844 7.384 -4.840 1.00 33.03 189 GLY A CA 1
ATOM 1404 C C . GLY A 1 189 ? -36.510 7.519 -5.557 1.00 33.03 189 GLY A C 1
ATOM 1405 O O . GLY A 1 189 ? -35.727 8.384 -5.194 1.00 33.03 189 GLY A O 1
ATOM 1406 N N . ILE A 1 190 ? -36.235 6.638 -6.523 1.00 46.47 190 ILE A N 1
ATOM 1407 C CA . ILE A 1 190 ? -34.941 6.608 -7.216 1.00 46.47 190 ILE A CA 1
ATOM 1408 C C . ILE A 1 190 ? -34.770 7.882 -8.050 1.00 46.47 190 ILE A C 1
ATOM 1410 O O . ILE A 1 190 ? -35.506 8.117 -9.008 1.00 46.47 190 ILE A O 1
ATOM 1414 N N . GLY A 1 191 ? -33.767 8.665 -7.674 1.00 32.06 191 GLY A N 1
ATOM 1415 C CA . GLY A 1 191 ? -33.231 9.817 -8.384 1.00 32.06 191 GLY A CA 1
ATOM 1416 C C . GLY A 1 191 ? -32.038 10.360 -7.586 1.00 32.06 191 GLY A C 1
ATOM 1417 O O . GLY A 1 191 ? -32.053 10.305 -6.363 1.00 32.06 191 GLY A O 1
ATOM 1418 N N . GLY A 1 192 ? -30.972 10.862 -8.202 1.00 34.72 192 GLY A N 1
ATOM 1419 C CA . GLY A 1 192 ? -30.785 11.058 -9.641 1.00 34.72 192 GLY A CA 1
ATOM 1420 C C . GLY A 1 192 ? -29.946 12.302 -9.907 1.00 34.72 192 GLY A C 1
ATOM 1421 O O . GLY A 1 192 ? -30.450 13.261 -10.482 1.00 34.72 192 GLY A O 1
ATOM 1422 N N . CYS A 1 193 ? -28.692 12.299 -9.451 1.00 34.47 193 CYS A N 1
ATOM 1423 C CA . CYS A 1 193 ? -27.800 13.455 -9.523 1.00 34.47 193 CYS A CA 1
ATOM 1424 C C . CYS A 1 193 ? -26.731 13.260 -10.608 1.00 34.47 193 CYS A C 1
ATOM 1426 O O . CYS A 1 193 ? -25.675 12.692 -10.355 1.00 34.47 193 CYS A O 1
ATOM 1428 N N . LEU A 1 194 ? -27.011 13.757 -11.816 1.00 48.66 194 LEU A N 1
ATOM 1429 C CA . LEU A 1 194 ? -26.034 13.914 -12.901 1.00 48.66 194 LEU A CA 1
ATOM 1430 C C . LEU A 1 194 ? -25.837 15.407 -13.210 1.00 48.66 194 LEU A C 1
ATOM 1432 O O . LEU A 1 194 ? -26.500 15.944 -14.096 1.00 48.66 194 LEU A O 1
ATOM 1436 N N . ALA A 1 195 ? -24.948 16.073 -12.468 1.00 43.09 195 ALA A N 1
ATOM 1437 C CA . ALA A 1 195 ? -24.348 17.382 -12.781 1.00 43.09 195 ALA A CA 1
ATOM 1438 C C . ALA A 1 195 ? -23.263 17.703 -11.729 1.00 43.09 195 ALA A C 1
ATOM 1440 O O . ALA A 1 195 ? -23.521 17.512 -10.547 1.00 43.09 195 ALA A O 1
ATOM 1441 N N . GLY A 1 196 ? -22.069 18.208 -12.055 1.00 32.28 196 GLY A N 1
ATOM 1442 C CA . GLY A 1 196 ? -21.428 18.415 -13.362 1.00 32.28 196 GLY A CA 1
ATOM 1443 C C . GLY A 1 196 ? -19.896 18.337 -13.199 1.00 32.28 196 GLY A C 1
ATOM 1444 O O . GLY A 1 196 ? -19.383 18.599 -12.122 1.00 32.28 196 GLY A O 1
ATOM 1445 N N . CYS A 1 197 ? -19.137 17.820 -14.167 1.00 35.69 197 CYS A N 1
ATOM 1446 C CA . CYS A 1 197 ? -18.815 18.434 -15.467 1.00 35.69 197 CYS A CA 1
ATOM 1447 C C . CYS A 1 197 ? -17.622 19.418 -15.398 1.00 35.69 197 CYS A C 1
ATOM 1449 O O . CYS A 1 197 ? -17.798 20.633 -15.440 1.00 35.69 197 CYS A O 1
ATOM 1451 N N . GLY A 1 198 ? -16.401 18.867 -15.336 1.00 33.00 198 GLY A N 1
ATOM 1452 C CA . GLY A 1 198 ? -15.133 19.602 -15.513 1.00 33.00 198 GLY A CA 1
ATOM 1453 C C . GLY A 1 198 ? -14.387 19.289 -16.825 1.00 33.00 198 GLY A C 1
ATOM 1454 O O . GLY A 1 198 ? -13.336 19.858 -17.094 1.00 33.00 198 GLY A O 1
ATOM 1455 N N . CYS A 1 199 ? -14.909 18.386 -17.662 1.00 41.25 199 CYS A N 1
ATOM 1456 C CA . CYS A 1 199 ? -14.150 17.714 -18.730 1.00 41.25 199 CYS A CA 1
ATOM 1457 C C . CYS A 1 199 ? -13.946 18.525 -20.031 1.00 41.25 199 CYS A C 1
ATOM 1459 O O . CYS A 1 199 ? -13.445 17.986 -21.018 1.00 41.25 199 CYS A O 1
ATOM 1461 N N . SER A 1 200 ? -14.329 19.804 -20.070 1.00 44.69 200 SER A N 1
ATOM 1462 C CA . SER A 1 200 ? -14.363 20.610 -21.305 1.00 44.69 200 SER A CA 1
ATOM 1463 C C . SER A 1 200 ? -12.988 21.014 -21.861 1.00 44.69 200 SER A C 1
ATOM 1465 O O . SER A 1 200 ? -12.907 21.449 -23.007 1.00 44.69 200 SER A O 1
ATOM 1467 N N . THR A 1 201 ? -11.909 20.889 -21.084 1.00 44.59 201 THR A N 1
ATOM 1468 C CA . THR A 1 201 ? -10.540 21.264 -21.494 1.00 44.59 201 THR A CA 1
ATOM 1469 C C . THR A 1 201 ? -9.759 20.120 -22.151 1.00 44.59 201 THR A C 1
ATOM 1471 O O . THR A 1 201 ? -8.995 20.366 -23.082 1.00 44.59 201 THR A O 1
ATOM 1474 N N . LEU A 1 202 ? -9.973 18.868 -21.730 1.00 45.69 202 LEU A N 1
ATOM 1475 C CA . LEU A 1 202 ? -9.213 17.703 -22.216 1.00 45.69 202 LEU A CA 1
ATOM 1476 C C . LEU A 1 202 ? -9.534 17.313 -23.670 1.00 45.69 202 LEU A C 1
ATOM 1478 O O . LEU A 1 202 ? -8.654 16.863 -24.404 1.00 45.69 202 LEU A O 1
ATOM 1482 N N . VAL A 1 203 ? -10.776 17.525 -24.117 1.00 46.56 203 VAL A N 1
ATOM 1483 C CA . VAL A 1 203 ? -11.233 17.112 -25.459 1.00 46.56 203 VAL A CA 1
ATOM 1484 C C . VAL A 1 203 ? -10.484 17.849 -26.582 1.00 46.56 203 VAL A C 1
ATOM 1486 O O . VAL A 1 203 ? -10.239 17.271 -27.639 1.00 46.56 203 VAL A O 1
ATOM 1489 N N . LEU A 1 204 ? -10.056 19.096 -26.353 1.00 42.66 204 LEU A N 1
ATOM 1490 C CA . LEU A 1 204 ? -9.303 19.878 -27.343 1.00 42.66 204 LEU A CA 1
ATOM 1491 C C . LEU A 1 204 ? -7.868 19.367 -27.563 1.00 42.66 204 LEU A C 1
ATOM 1493 O O . LEU A 1 204 ? -7.341 19.512 -28.664 1.00 42.66 204 LEU A O 1
ATOM 1497 N N . VAL A 1 205 ? -7.254 18.735 -26.556 1.00 50.16 205 VAL A N 1
ATOM 1498 C CA . VAL A 1 205 ? -5.895 18.170 -26.660 1.00 50.16 205 VAL A CA 1
ATOM 1499 C C . VAL A 1 205 ? -5.912 16.846 -27.431 1.00 50.16 205 VAL A C 1
ATOM 1501 O O . VAL A 1 205 ? -5.087 16.633 -28.319 1.00 50.16 205 VAL A O 1
ATOM 1504 N N . LEU A 1 206 ? -6.895 15.979 -27.164 1.00 44.12 206 LEU A N 1
ATOM 1505 C CA . LEU A 1 206 ? -7.028 14.688 -27.854 1.00 44.12 206 LEU A CA 1
ATOM 1506 C C . LEU A 1 206 ? -7.291 14.839 -29.362 1.00 44.12 206 LEU A C 1
ATOM 1508 O O . LEU A 1 206 ? -6.693 14.120 -30.162 1.00 44.12 206 LEU A O 1
ATOM 1512 N N . VAL A 1 207 ? -8.119 15.807 -29.772 1.00 48.78 207 VAL A N 1
ATOM 1513 C CA . VAL A 1 207 ? -8.379 16.075 -31.201 1.00 48.78 207 VAL A CA 1
ATOM 1514 C C . VAL A 1 207 ? -7.121 16.573 -31.931 1.00 48.78 207 VAL A C 1
ATOM 1516 O O . VAL A 1 207 ? -6.935 16.252 -33.105 1.00 48.78 207 VAL A O 1
ATOM 1519 N N . ALA A 1 208 ? -6.227 17.297 -31.249 1.00 44.00 208 ALA A N 1
ATOM 1520 C CA . ALA A 1 208 ? -4.969 17.756 -31.838 1.00 44.00 208 ALA A CA 1
ATOM 1521 C C . ALA A 1 208 ? -3.994 16.598 -32.130 1.00 44.00 208 ALA A C 1
ATOM 1523 O O . ALA A 1 208 ? -3.366 16.589 -33.188 1.00 44.00 208 ALA A O 1
ATOM 1524 N N . MET A 1 209 ? -3.901 15.597 -31.244 1.00 48.62 209 MET A N 1
ATOM 1525 C CA . MET A 1 209 ? -2.997 14.454 -31.448 1.00 48.62 209 MET A CA 1
ATOM 1526 C C . MET A 1 209 ? -3.462 13.514 -32.571 1.00 48.62 209 MET A C 1
ATOM 1528 O O . MET A 1 209 ? -2.642 13.053 -33.364 1.00 48.62 209 MET A O 1
ATOM 1532 N N . VAL A 1 210 ? -4.773 13.285 -32.716 1.00 49.81 210 VAL A N 1
ATOM 1533 C CA . VAL A 1 210 ? -5.316 12.418 -33.785 1.00 49.81 210 VAL A CA 1
ATOM 1534 C C . VAL A 1 210 ? -5.057 12.991 -35.189 1.00 49.81 210 VAL A C 1
ATOM 1536 O O . VAL A 1 210 ? -4.847 12.232 -36.136 1.00 49.81 210 VAL A O 1
ATOM 1539 N N . LEU A 1 211 ? -5.014 14.319 -35.342 1.00 44.03 211 LEU A N 1
ATOM 1540 C CA . LEU A 1 211 ? -4.820 14.977 -36.642 1.00 44.03 211 LEU A CA 1
ATOM 1541 C C . LEU A 1 211 ? -3.360 15.028 -37.132 1.00 44.03 211 LEU A C 1
ATOM 1543 O O . LEU A 1 211 ? -3.138 15.389 -38.286 1.00 44.03 211 LEU A O 1
ATOM 1547 N N . LEU A 1 212 ? -2.380 14.635 -36.310 1.00 45.94 212 LEU A N 1
ATOM 1548 C CA . LEU A 1 212 ? -0.966 14.550 -36.710 1.00 45.94 212 LEU A CA 1
ATOM 1549 C C . LEU A 1 212 ? -0.509 13.125 -37.079 1.00 45.94 212 LEU A C 1
ATOM 1551 O O . LEU A 1 212 ? 0.538 12.972 -37.701 1.00 45.94 212 LEU A O 1
ATOM 1555 N N . GLY A 1 213 ? -1.292 12.086 -36.755 1.00 40.62 213 GLY A N 1
ATOM 1556 C CA . GLY A 1 213 ? -0.944 10.681 -37.031 1.00 40.62 213 GLY A CA 1
ATOM 1557 C C . GLY A 1 213 ? -1.441 10.110 -38.371 1.00 40.62 213 GLY A C 1
ATOM 1558 O O . GLY A 1 213 ? -0.986 9.051 -38.796 1.00 40.62 213 GLY A O 1
ATOM 1559 N N . ALA A 1 214 ? -2.366 10.780 -39.064 1.00 41.44 214 ALA A N 1
ATOM 1560 C CA . ALA A 1 214 ? -3.063 10.244 -40.245 1.00 41.44 214 ALA A CA 1
ATOM 1561 C C . ALA A 1 214 ? -2.264 10.380 -41.570 1.00 41.44 214 ALA A C 1
ATOM 1563 O O . ALA A 1 214 ? -2.797 10.834 -42.582 1.00 41.44 214 ALA A O 1
ATOM 1564 N N . GLY A 1 215 ? -0.967 10.044 -41.550 1.00 41.28 215 GLY A N 1
ATOM 1565 C CA . GLY A 1 215 ? 0.020 10.570 -42.506 1.00 41.28 215 GLY A CA 1
ATOM 1566 C C . GLY A 1 215 ? 0.562 9.658 -43.620 1.00 41.28 215 GLY A C 1
ATOM 1567 O O . GLY A 1 215 ? 1.229 10.190 -44.503 1.00 41.28 215 GLY A O 1
ATOM 1568 N N . ALA A 1 216 ? 0.334 8.333 -43.623 1.00 46.34 216 ALA A N 1
ATOM 1569 C CA . ALA A 1 216 ? 0.941 7.448 -44.640 1.00 46.34 216 ALA A CA 1
ATOM 1570 C C . ALA A 1 216 ? 0.261 6.067 -44.833 1.00 46.34 216 ALA A C 1
ATOM 1572 O O . ALA A 1 216 ? 0.805 5.051 -44.413 1.00 46.34 216 ALA A O 1
ATOM 1573 N N . LEU A 1 217 ? -0.880 5.991 -45.536 1.00 42.00 217 LEU A N 1
ATOM 1574 C CA . LEU A 1 217 ? -1.398 4.718 -46.083 1.00 42.00 217 LEU A CA 1
ATOM 1575 C C . LEU A 1 217 ? -2.074 4.894 -47.457 1.00 42.00 217 LEU A C 1
ATOM 1577 O O . LEU A 1 217 ? -3.284 5.085 -47.548 1.00 42.00 217 LEU A O 1
ATOM 1581 N N . LEU A 1 218 ? -1.289 4.763 -48.533 1.00 47.00 218 LEU A N 1
ATOM 1582 C CA . LEU A 1 218 ? -1.773 4.460 -49.887 1.00 47.00 218 LEU A CA 1
ATOM 1583 C C . LEU A 1 218 ? -0.773 3.542 -50.608 1.00 47.00 218 LEU A C 1
ATOM 1585 O O . LEU A 1 218 ? 0.199 4.007 -51.201 1.00 47.00 218 LEU A O 1
ATOM 1589 N N . SER A 1 219 ? -1.037 2.237 -50.578 1.00 41.59 219 SER A N 1
ATOM 1590 C CA . SER A 1 219 ? -0.335 1.240 -51.397 1.00 41.59 219 SER A CA 1
ATOM 1591 C C . SER A 1 219 ? -1.016 1.074 -52.761 1.00 41.59 219 SER A C 1
ATOM 1593 O O . SER A 1 219 ? -2.247 1.084 -52.820 1.00 41.59 219 SER A O 1
ATOM 1595 N N . PRO A 1 220 ? -0.253 0.820 -53.836 1.00 52.28 220 PRO A N 1
ATOM 1596 C CA . PRO A 1 220 ? -0.756 0.142 -55.027 1.00 52.28 220 PRO A CA 1
ATOM 1597 C C . PRO A 1 220 ? -0.093 -1.232 -55.262 1.00 52.28 220 PRO A C 1
ATOM 1599 O O . PRO A 1 220 ? 1.043 -1.472 -54.866 1.00 52.28 220 PRO A O 1
ATOM 1602 N N . ASP A 1 221 ? -0.854 -2.104 -55.926 1.00 51.34 221 ASP A N 1
ATOM 1603 C CA . ASP A 1 221 ? -0.602 -3.504 -56.308 1.00 51.34 221 ASP A CA 1
ATOM 1604 C C . ASP A 1 221 ? 0.811 -3.933 -56.759 1.00 51.34 221 ASP A C 1
ATOM 1606 O O . ASP A 1 221 ? 1.566 -3.184 -57.379 1.00 51.34 221 ASP A O 1
ATOM 1610 N N . GLY A 1 222 ? 1.085 -5.234 -56.582 1.00 34.16 222 GLY A N 1
ATOM 1611 C CA . GLY A 1 222 ? 2.268 -5.919 -57.115 1.00 34.16 222 GLY A CA 1
ATOM 1612 C C . GLY A 1 222 ? 2.220 -7.441 -56.927 1.00 34.16 222 GLY A C 1
ATOM 1613 O O . GLY A 1 222 ? 2.842 -7.977 -56.014 1.00 34.16 222 GLY A O 1
ATOM 1614 N N . SER A 1 223 ? 1.473 -8.154 -57.773 1.00 55.88 223 SER A N 1
ATOM 1615 C CA . SER A 1 223 ? 1.330 -9.616 -57.700 1.00 55.88 223 SER A CA 1
ATOM 1616 C C . SER A 1 223 ? 2.475 -10.374 -58.381 1.00 55.88 223 SER A C 1
ATOM 1618 O O . SER A 1 223 ? 2.703 -10.144 -59.565 1.00 55.88 223 SER A O 1
ATOM 1620 N N . ASP A 1 224 ? 3.063 -11.375 -57.713 1.00 43.16 224 ASP A N 1
ATOM 1621 C CA . ASP A 1 224 ? 3.082 -12.748 -58.255 1.00 43.16 224 ASP A CA 1
ATOM 1622 C C . ASP A 1 224 ? 3.518 -13.818 -57.231 1.00 43.16 224 ASP A C 1
ATOM 1624 O O . ASP A 1 224 ? 4.001 -13.507 -56.141 1.00 43.16 224 ASP A O 1
ATOM 1628 N N . ARG A 1 225 ? 3.321 -15.101 -57.569 1.00 46.31 225 ARG A N 1
ATOM 1629 C CA . ARG A 1 225 ? 3.598 -16.264 -56.698 1.00 46.31 225 ARG A CA 1
ATOM 1630 C C . ARG A 1 225 ? 4.479 -17.298 -57.408 1.00 46.31 225 ARG A C 1
ATOM 1632 O O . ARG A 1 225 ? 4.244 -17.601 -58.575 1.00 46.31 225 ARG A O 1
ATOM 1639 N N . PRO A 1 226 ? 5.391 -17.964 -56.683 1.00 50.56 226 PRO A N 1
ATOM 1640 C CA . PRO A 1 226 ? 5.372 -19.430 -56.738 1.00 50.56 226 PRO A CA 1
ATOM 1641 C C . PRO A 1 226 ? 5.535 -20.101 -55.360 1.00 50.56 226 PRO A C 1
ATOM 1643 O O . PRO A 1 226 ? 5.747 -19.455 -54.339 1.00 50.56 226 PRO A O 1
ATOM 1646 N N . VAL A 1 227 ? 5.386 -21.428 -55.333 1.00 56.00 227 VAL A N 1
ATOM 1647 C CA . VAL A 1 227 ? 5.463 -22.278 -54.131 1.00 56.00 227 VAL A CA 1
ATOM 1648 C C . VAL A 1 227 ? 6.614 -23.271 -54.278 1.00 56.00 227 VAL A C 1
ATOM 1650 O O . VAL A 1 227 ? 6.587 -24.044 -55.231 1.00 56.00 227 VAL A O 1
ATOM 1653 N N . ALA A 1 228 ? 7.551 -23.306 -53.320 1.00 44.34 228 ALA A N 1
ATOM 1654 C CA . ALA A 1 228 ? 8.294 -24.502 -52.877 1.00 44.34 228 ALA A CA 1
ATOM 1655 C C . ALA A 1 228 ? 9.342 -24.149 -51.800 1.00 44.34 228 ALA A C 1
ATOM 1657 O O . ALA A 1 228 ? 9.899 -23.056 -51.821 1.00 44.34 228 ALA A O 1
ATOM 1658 N N . GLY A 1 229 ? 9.676 -25.115 -50.933 1.00 37.09 229 GLY A N 1
ATOM 1659 C CA . GLY A 1 229 ? 10.854 -25.066 -50.053 1.00 37.09 229 GLY A CA 1
ATOM 1660 C C . GLY A 1 229 ? 10.524 -25.173 -48.563 1.00 37.09 229 GLY A C 1
ATOM 1661 O O . GLY A 1 229 ? 9.939 -24.264 -47.987 1.00 37.09 229 GLY A O 1
ATOM 1662 N N . GLY A 1 230 ? 10.918 -26.282 -47.931 1.00 52.41 230 GLY A N 1
ATOM 1663 C CA . GLY A 1 230 ? 10.929 -26.404 -46.470 1.00 52.41 230 GLY A CA 1
ATOM 1664 C C . GLY A 1 230 ? 12.276 -25.953 -45.902 1.00 52.41 230 GLY A C 1
ATOM 1665 O O . GLY A 1 230 ? 13.315 -26.293 -46.468 1.00 52.41 230 GLY A O 1
ATOM 1666 N N . GLY A 1 231 ? 12.259 -25.216 -44.791 1.00 38.50 231 GLY A N 1
ATOM 1667 C CA . GLY A 1 231 ? 13.451 -24.752 -44.075 1.00 38.50 231 GLY A CA 1
ATOM 1668 C C . GLY A 1 231 ? 13.495 -25.259 -42.631 1.00 38.50 231 GLY A C 1
ATOM 1669 O O . GLY A 1 231 ? 12.460 -25.558 -42.037 1.00 38.50 231 GLY A O 1
ATOM 1670 N N . HIS A 1 232 ? 14.699 -25.374 -42.071 1.00 43.66 232 HIS A N 1
ATOM 1671 C CA . HIS A 1 232 ? 14.896 -25.527 -40.625 1.00 43.66 232 HIS A CA 1
ATOM 1672 C C . HIS A 1 232 ? 14.537 -24.226 -39.882 1.00 43.66 232 HIS A C 1
ATOM 1674 O O . HIS A 1 232 ? 14.540 -23.163 -40.505 1.00 43.66 232 HIS A O 1
ATOM 1680 N N . PRO A 1 233 ? 14.283 -24.275 -38.559 1.00 46.09 233 PRO A N 1
ATOM 1681 C CA . PRO A 1 233 ? 14.318 -23.070 -37.739 1.00 46.09 233 PRO A CA 1
ATOM 1682 C C . PRO A 1 233 ? 15.726 -22.458 -37.795 1.00 46.09 233 PRO A C 1
ATOM 1684 O O . PRO A 1 233 ? 16.697 -23.065 -37.339 1.00 46.09 233 PRO A O 1
ATOM 1687 N N . SER A 1 234 ? 15.834 -21.269 -38.387 1.00 45.69 234 SER A N 1
ATOM 1688 C CA . SER A 1 234 ? 17.036 -20.436 -38.300 1.00 45.69 234 SER A CA 1
ATOM 1689 C C . SER A 1 234 ? 17.200 -19.874 -36.878 1.00 45.69 234 SER A C 1
ATOM 1691 O O . SER A 1 234 ? 16.209 -19.792 -36.148 1.00 45.69 234 SER A O 1
ATOM 1693 N N . PRO A 1 235 ? 18.415 -19.462 -36.471 1.00 47.97 235 PRO A N 1
ATOM 1694 C CA . PRO A 1 235 ? 18.611 -18.737 -35.217 1.00 47.97 235 PRO A CA 1
ATOM 1695 C C . PRO A 1 235 ? 17.854 -17.405 -35.224 1.00 47.97 235 PRO A C 1
ATOM 1697 O O . PRO A 1 235 ? 17.596 -16.853 -36.297 1.00 47.97 235 PRO A O 1
ATOM 1700 N N . SER A 1 236 ? 17.570 -16.869 -34.036 1.00 50.28 236 SER A N 1
ATOM 1701 C CA . SER A 1 236 ? 17.073 -15.503 -33.852 1.00 50.28 236 SER A CA 1
ATOM 1702 C C . SER A 1 236 ? 17.999 -14.515 -34.564 1.00 50.28 236 SER A C 1
ATOM 1704 O O . SER A 1 236 ? 19.155 -14.352 -34.174 1.00 50.28 236 SER A O 1
ATOM 1706 N N . GLY A 1 237 ? 17.514 -13.904 -35.643 1.00 46.84 237 GLY A N 1
ATOM 1707 C CA . GLY A 1 237 ? 18.228 -12.829 -36.320 1.00 46.84 237 GLY A CA 1
ATOM 1708 C C . GLY A 1 237 ? 18.002 -11.510 -35.592 1.00 46.84 237 GLY A C 1
ATOM 1709 O O . GLY A 1 237 ? 16.887 -11.257 -35.136 1.00 46.84 237 GLY A O 1
ATOM 1710 N N . GLY A 1 238 ? 19.033 -10.663 -35.542 1.00 59.09 238 GLY A N 1
ATOM 1711 C CA . GLY A 1 238 ? 18.817 -9.224 -35.384 1.00 59.09 238 GLY A CA 1
ATOM 1712 C C . GLY A 1 238 ? 17.944 -8.694 -36.525 1.00 59.09 238 GLY A C 1
ATOM 1713 O O . GLY A 1 238 ? 17.736 -9.379 -37.535 1.00 59.09 238 GLY A O 1
ATOM 1714 N N . SER A 1 239 ? 17.438 -7.475 -36.380 1.00 64.31 239 SER A N 1
ATOM 1715 C CA . SER A 1 239 ? 16.527 -6.846 -37.347 1.00 64.31 239 SER A CA 1
ATOM 1716 C C . SER A 1 239 ? 17.114 -6.756 -38.764 1.00 64.31 239 SER A C 1
ATOM 1718 O O . SER A 1 239 ? 16.373 -6.692 -39.746 1.00 64.31 239 SER A O 1
ATOM 1720 N N . GLY A 1 240 ? 18.448 -6.768 -38.871 1.00 74.19 240 GLY A N 1
ATOM 1721 C CA . GLY A 1 240 ? 19.192 -6.536 -40.106 1.00 74.19 240 GLY A CA 1
ATOM 1722 C C . GLY A 1 240 ? 19.447 -5.054 -40.383 1.00 74.19 240 GLY A C 1
ATOM 1723 O O . GLY A 1 240 ? 20.187 -4.743 -41.317 1.00 74.19 240 GLY A O 1
ATOM 1724 N N . ASP A 1 241 ? 18.884 -4.161 -39.565 1.00 89.56 241 ASP A N 1
ATOM 1725 C CA . ASP A 1 241 ? 19.166 -2.732 -39.560 1.00 89.56 241 ASP A CA 1
ATOM 1726 C C . ASP A 1 241 ? 20.041 -2.387 -38.336 1.00 89.56 241 ASP A C 1
ATOM 1728 O O . ASP A 1 241 ? 19.585 -2.528 -37.197 1.00 89.56 241 ASP A O 1
ATOM 1732 N N . PRO A 1 242 ? 21.293 -1.928 -38.530 1.00 92.31 242 PRO A N 1
ATOM 1733 C CA . PRO A 1 242 ? 22.182 -1.583 -37.425 1.00 92.31 242 PRO A CA 1
ATOM 1734 C C . PRO A 1 242 ? 21.620 -0.537 -36.454 1.00 92.31 242 PRO A C 1
ATOM 1736 O O . PRO A 1 242 ? 21.983 -0.579 -35.283 1.00 92.31 242 PRO A O 1
ATOM 1739 N N . ALA A 1 243 ? 20.746 0.374 -36.901 1.00 93.62 243 ALA A N 1
ATOM 1740 C CA . ALA A 1 243 ? 20.167 1.396 -36.028 1.00 93.62 243 ALA A CA 1
ATOM 1741 C C . ALA A 1 243 ? 19.096 0.804 -35.095 1.00 93.62 243 ALA A C 1
ATOM 1743 O O . ALA A 1 243 ? 19.045 1.134 -33.912 1.00 93.62 243 ALA A O 1
ATOM 1744 N N . VAL A 1 244 ? 18.279 -0.129 -35.596 1.00 94.31 244 VAL A N 1
ATOM 1745 C CA . VAL A 1 244 ? 17.319 -0.881 -34.770 1.00 94.31 244 VAL A CA 1
ATOM 1746 C C . VAL A 1 244 ? 18.057 -1.789 -33.788 1.00 94.31 244 VAL A C 1
ATOM 1748 O O . VAL A 1 244 ? 17.718 -1.800 -32.606 1.00 94.31 244 VAL A O 1
ATOM 1751 N N . ASP A 1 245 ? 19.087 -2.504 -34.250 1.00 94.50 245 ASP A N 1
ATOM 1752 C CA . ASP A 1 245 ? 19.891 -3.387 -33.398 1.00 94.50 245 ASP A CA 1
ATOM 1753 C C . ASP A 1 245 ? 20.643 -2.594 -32.300 1.00 94.50 245 ASP A C 1
ATOM 1755 O O . ASP A 1 245 ? 20.761 -3.076 -31.174 1.00 94.50 245 ASP A O 1
ATOM 1759 N N . GLU A 1 246 ? 21.079 -1.354 -32.570 1.00 96.25 246 GLU A N 1
ATOM 1760 C CA . GLU A 1 246 ? 21.655 -0.443 -31.563 1.00 96.25 246 GLU A CA 1
ATOM 1761 C C . GLU A 1 246 ? 20.626 -0.016 -30.501 1.00 96.25 246 GLU A C 1
ATOM 1763 O O . GLU A 1 246 ? 20.915 -0.082 -29.306 1.00 96.25 246 GLU A O 1
ATOM 1768 N N . GLN A 1 247 ? 19.408 0.375 -30.898 1.00 97.94 247 GLN A N 1
ATOM 1769 C CA . GLN A 1 247 ? 18.368 0.747 -29.927 1.00 97.94 247 GLN A CA 1
ATOM 1770 C C . GLN A 1 247 ? 17.887 -0.456 -29.096 1.00 97.94 247 GLN A C 1
ATOM 1772 O O . GLN A 1 247 ? 17.635 -0.308 -27.901 1.00 97.94 247 GLN A O 1
ATOM 1777 N N . LEU A 1 248 ? 17.803 -1.656 -29.682 1.00 97.06 248 LEU A N 1
ATOM 1778 C CA . LEU A 1 248 ? 17.465 -2.874 -28.936 1.00 97.06 248 LEU A CA 1
ATOM 1779 C C . LEU A 1 248 ? 18.578 -3.284 -27.955 1.00 97.06 248 LEU A C 1
ATOM 1781 O O . LEU A 1 248 ? 18.270 -3.742 -26.860 1.00 97.06 248 LEU A O 1
ATOM 1785 N N . ALA A 1 249 ? 19.852 -3.038 -28.277 1.00 97.31 249 ALA A N 1
ATOM 1786 C CA . ALA A 1 249 ? 20.953 -3.239 -27.332 1.00 97.31 249 ALA A CA 1
ATOM 1787 C C . ALA A 1 249 ? 20.907 -2.263 -26.137 1.00 97.31 249 ALA A C 1
ATOM 1789 O O . ALA A 1 249 ? 21.260 -2.649 -25.024 1.00 97.31 249 ALA A O 1
ATOM 1790 N N . ILE A 1 250 ? 20.441 -1.022 -26.340 1.00 98.19 250 ILE A N 1
ATOM 1791 C CA . ILE A 1 250 ? 20.164 -0.080 -25.239 1.00 98.19 250 ILE A CA 1
ATOM 1792 C C . ILE A 1 250 ? 18.996 -0.598 -24.390 1.00 98.19 250 ILE A C 1
ATOM 1794 O O . ILE A 1 250 ? 19.113 -0.665 -23.170 1.00 98.19 250 ILE A O 1
ATOM 1798 N N . PHE A 1 251 ? 17.896 -1.017 -25.026 1.00 98.44 251 PHE A N 1
ATOM 1799 C CA . PHE A 1 251 ? 16.740 -1.593 -24.334 1.00 98.44 251 PHE A CA 1
ATOM 1800 C C . PHE A 1 251 ? 17.119 -2.797 -23.451 1.00 98.44 251 PHE A C 1
ATOM 1802 O O . PHE A 1 251 ? 16.740 -2.839 -22.282 1.00 98.44 251 PHE A O 1
ATOM 1809 N N . ASP A 1 252 ? 17.895 -3.746 -23.983 1.00 98.50 252 ASP A N 1
ATOM 1810 C CA . ASP A 1 252 ? 18.326 -4.936 -23.244 1.00 98.50 252 ASP A CA 1
ATOM 1811 C C . ASP A 1 252 ? 19.169 -4.580 -22.002 1.00 98.50 252 ASP A C 1
ATOM 1813 O O . ASP A 1 252 ? 19.013 -5.229 -20.965 1.00 98.50 252 ASP A O 1
ATOM 1817 N N . ALA A 1 253 ? 20.009 -3.540 -22.079 1.00 98.69 253 ALA A N 1
ATOM 1818 C CA . ALA A 1 253 ? 20.849 -3.074 -20.972 1.00 98.69 253 ALA A CA 1
ATOM 1819 C C . ALA A 1 253 ? 20.060 -2.301 -19.897 1.00 98.69 253 ALA A C 1
ATOM 1821 O O . ALA A 1 253 ? 20.237 -2.551 -18.704 1.00 98.69 253 ALA A O 1
ATOM 1822 N N . GLU A 1 254 ? 19.149 -1.405 -20.296 1.00 98.75 254 GLU A N 1
ATOM 1823 C CA . GLU A 1 254 ? 18.248 -0.715 -19.357 1.00 98.75 254 GLU A CA 1
ATOM 1824 C C . GLU A 1 254 ? 17.315 -1.712 -18.649 1.00 98.75 254 GLU A C 1
ATOM 1826 O O . GLU A 1 254 ? 16.999 -1.535 -17.472 1.00 98.75 254 GLU A O 1
ATOM 1831 N N . ARG A 1 255 ? 16.924 -2.802 -19.326 1.00 98.62 255 ARG A N 1
ATOM 1832 C CA . ARG A 1 255 ? 16.190 -3.917 -18.715 1.00 98.62 255 ARG A CA 1
ATOM 1833 C C . ARG A 1 255 ? 17.030 -4.712 -17.720 1.00 98.62 255 ARG A C 1
ATOM 1835 O O . ARG A 1 255 ? 16.516 -5.048 -16.656 1.00 98.62 255 ARG A O 1
ATOM 1842 N N . GLU A 1 256 ? 18.281 -5.041 -18.046 1.00 98.69 256 GLU A N 1
ATOM 1843 C CA . GLU A 1 256 ? 19.175 -5.741 -17.111 1.00 98.69 256 GLU A CA 1
ATOM 1844 C C . GLU A 1 256 ? 19.319 -4.926 -15.815 1.00 98.69 256 GLU A C 1
ATOM 1846 O O . GLU A 1 256 ? 19.050 -5.449 -14.735 1.00 98.69 256 GLU A O 1
ATOM 1851 N N . ARG A 1 257 ? 19.579 -3.614 -15.927 1.00 98.62 257 ARG A N 1
ATOM 1852 C CA . ARG A 1 257 ? 19.669 -2.704 -14.773 1.00 98.62 257 ARG A CA 1
ATOM 1853 C C . ARG A 1 257 ? 18.334 -2.507 -14.037 1.00 98.62 257 ARG A C 1
ATOM 1855 O O . ARG A 1 257 ? 18.331 -2.421 -12.812 1.00 98.62 257 ARG A O 1
ATOM 1862 N N . TYR A 1 258 ? 17.201 -2.469 -14.740 1.00 98.69 258 TYR A N 1
ATOM 1863 C CA . TYR A 1 258 ? 15.876 -2.446 -14.108 1.00 98.69 258 TYR A CA 1
ATOM 1864 C C . TYR A 1 258 ? 15.633 -3.702 -13.254 1.00 98.69 258 TYR A C 1
ATOM 1866 O O . TYR A 1 258 ? 15.184 -3.582 -12.117 1.00 98.69 258 TYR A O 1
ATOM 1874 N N . TYR A 1 259 ? 15.976 -4.900 -13.745 1.00 98.62 259 TYR A N 1
ATOM 1875 C CA . TYR A 1 259 ? 15.800 -6.132 -12.967 1.00 98.62 259 TYR A CA 1
ATOM 1876 C C . TYR A 1 259 ? 16.807 -6.302 -11.821 1.00 98.62 259 TYR A C 1
ATOM 1878 O O . TYR A 1 259 ? 16.468 -6.975 -10.849 1.00 98.62 259 TYR A O 1
ATOM 1886 N N . GLU A 1 260 ? 17.988 -5.674 -11.876 1.00 98.38 260 GLU A N 1
ATOM 1887 C CA . GLU A 1 260 ? 18.841 -5.523 -10.684 1.00 98.38 260 GLU A CA 1
ATOM 1888 C C . GLU A 1 260 ? 18.090 -4.760 -9.580 1.00 98.38 260 GLU A C 1
ATOM 1890 O O . GLU A 1 260 ? 17.943 -5.279 -8.477 1.00 98.38 260 GLU A O 1
ATOM 1895 N N . LEU A 1 261 ? 17.530 -3.587 -9.900 1.00 98.38 261 LEU A N 1
ATOM 1896 C CA . LEU A 1 261 ? 16.780 -2.755 -8.949 1.00 98.38 261 LEU A CA 1
ATOM 1897 C C . LEU A 1 261 ? 15.497 -3.435 -8.438 1.00 98.38 261 LEU A C 1
ATOM 1899 O O . LEU A 1 261 ? 15.160 -3.302 -7.266 1.00 98.38 261 LEU A O 1
ATOM 1903 N N . VAL A 1 262 ? 14.792 -4.209 -9.275 1.00 98.25 262 VAL A N 1
ATOM 1904 C CA . VAL A 1 262 ? 13.649 -5.030 -8.823 1.00 98.25 262 VAL A CA 1
ATOM 1905 C C . VAL A 1 262 ? 14.088 -6.084 -7.798 1.00 98.25 262 VAL A C 1
ATOM 1907 O O . VAL A 1 262 ? 13.359 -6.337 -6.843 1.00 98.25 262 VAL A O 1
ATOM 1910 N N . ALA A 1 263 ? 15.271 -6.685 -7.963 1.00 97.94 263 ALA A N 1
ATOM 1911 C CA . ALA A 1 263 ? 15.804 -7.669 -7.019 1.00 97.94 263 ALA A CA 1
ATOM 1912 C C . ALA A 1 263 ? 16.328 -7.038 -5.713 1.00 97.94 263 ALA A C 1
ATOM 1914 O O . ALA A 1 263 ? 16.362 -7.712 -4.686 1.00 97.94 263 ALA A O 1
ATOM 1915 N N . GLU A 1 264 ? 16.688 -5.750 -5.718 1.00 96.75 264 GLU A N 1
ATOM 1916 C CA . GLU A 1 264 ? 16.970 -4.982 -4.493 1.00 96.75 264 GLU A CA 1
ATOM 1917 C C . GLU A 1 264 ? 15.698 -4.749 -3.643 1.00 96.75 264 GLU A C 1
ATOM 1919 O O . GLU A 1 264 ? 15.809 -4.468 -2.454 1.00 96.75 264 GLU A O 1
ATOM 1924 N N . LEU A 1 265 ? 14.501 -4.945 -4.218 1.00 96.81 265 LEU A N 1
ATOM 1925 C CA . LEU A 1 265 ? 13.191 -4.813 -3.562 1.00 96.81 265 LEU A CA 1
ATOM 1926 C C . LEU A 1 265 ? 12.471 -6.162 -3.312 1.00 96.81 265 LEU A C 1
ATOM 1928 O O . LEU A 1 265 ? 11.274 -6.176 -3.014 1.00 96.81 265 LEU A O 1
ATOM 1932 N N . GLU A 1 266 ? 13.159 -7.305 -3.446 1.00 95.50 266 GLU A N 1
ATOM 1933 C CA . GLU A 1 266 ? 12.565 -8.637 -3.229 1.00 95.50 266 GLU A CA 1
ATOM 1934 C C . GLU A 1 266 ? 12.097 -8.806 -1.768 1.00 95.50 266 GLU A C 1
ATOM 1936 O O . GLU A 1 266 ? 12.898 -8.746 -0.835 1.00 95.50 266 GLU A O 1
ATOM 1941 N N . GLY A 1 267 ? 10.794 -9.043 -1.570 1.00 95.00 267 GLY A N 1
ATOM 1942 C CA . GLY A 1 267 ? 10.172 -9.162 -0.246 1.00 95.00 267 GLY A CA 1
ATOM 1943 C C . GLY A 1 267 ? 9.675 -7.846 0.370 1.00 95.00 267 GLY A C 1
ATOM 1944 O O . GLY A 1 267 ? 9.270 -7.851 1.529 1.00 95.00 267 GLY A O 1
ATOM 1945 N N . ASN A 1 268 ? 9.697 -6.726 -0.366 1.00 96.75 268 ASN A N 1
ATOM 1946 C CA . ASN A 1 268 ? 9.092 -5.469 0.081 1.00 96.75 268 ASN A CA 1
ATOM 1947 C C . ASN A 1 268 ? 7.641 -5.339 -0.442 1.00 96.75 268 ASN A C 1
ATOM 1949 O O . ASN A 1 268 ? 7.434 -5.316 -1.660 1.00 96.75 268 ASN A O 1
ATOM 1953 N N . PRO A 1 269 ? 6.626 -5.178 0.430 1.00 97.25 269 PRO A N 1
ATOM 1954 C CA . PRO A 1 269 ? 5.218 -5.181 0.022 1.00 97.25 269 PRO A CA 1
ATOM 1955 C C . PRO A 1 269 ? 4.782 -3.957 -0.794 1.00 97.25 269 PRO A C 1
ATOM 1957 O O . PRO A 1 269 ? 3.766 -4.008 -1.488 1.00 97.25 269 PRO A O 1
ATOM 1960 N N . ALA A 1 270 ? 5.536 -2.855 -0.749 1.00 97.69 270 ALA A N 1
ATOM 1961 C CA . ALA A 1 270 ? 5.286 -1.671 -1.566 1.00 97.69 270 ALA A CA 1
ATOM 1962 C C . ALA A 1 270 ? 5.948 -1.752 -2.958 1.00 97.69 270 ALA A C 1
ATOM 1964 O O . ALA A 1 270 ? 5.622 -0.950 -3.837 1.00 97.69 270 ALA A O 1
ATOM 1965 N N . ALA A 1 271 ? 6.833 -2.728 -3.206 1.00 97.88 271 ALA A N 1
ATOM 1966 C CA . ALA A 1 271 ? 7.582 -2.854 -4.460 1.00 97.88 271 ALA A CA 1
ATOM 1967 C C . ALA A 1 271 ? 6.720 -2.844 -5.746 1.00 97.88 271 ALA A C 1
ATOM 1969 O O . ALA A 1 271 ? 7.153 -2.226 -6.727 1.00 97.88 271 ALA A O 1
ATOM 1970 N N . PRO A 1 272 ? 5.504 -3.436 -5.804 1.00 97.50 272 PRO A N 1
ATOM 1971 C CA . PRO A 1 272 ? 4.647 -3.357 -6.992 1.00 97.50 272 PRO A CA 1
ATOM 1972 C C . PRO A 1 272 ? 4.281 -1.927 -7.422 1.00 97.50 272 PRO A C 1
ATOM 1974 O O . PRO A 1 272 ? 4.108 -1.683 -8.616 1.00 97.50 272 PRO A O 1
ATOM 1977 N N . LEU A 1 273 ? 4.202 -0.976 -6.480 1.00 97.31 273 LEU A N 1
ATOM 1978 C CA . LEU A 1 273 ? 3.838 0.422 -6.749 1.00 97.31 273 LEU A CA 1
ATOM 1979 C C . LEU A 1 273 ? 4.923 1.183 -7.523 1.00 97.31 273 LEU A C 1
ATOM 1981 O O . LEU A 1 273 ? 4.593 2.073 -8.304 1.00 97.31 273 LEU A O 1
ATOM 1985 N N . VAL A 1 274 ? 6.199 0.829 -7.325 1.00 97.50 274 VAL A N 1
ATOM 1986 C CA . VAL A 1 274 ? 7.349 1.478 -7.984 1.00 97.50 274 VAL A CA 1
ATOM 1987 C C . VAL A 1 274 ? 7.877 0.681 -9.176 1.00 97.50 274 VAL A C 1
ATOM 1989 O O . VAL A 1 274 ? 8.298 1.265 -10.170 1.00 97.50 274 VAL A O 1
ATOM 1992 N N . THR A 1 275 ? 7.811 -0.652 -9.120 1.00 97.44 275 THR A N 1
ATOM 1993 C CA . THR A 1 275 ? 8.244 -1.523 -10.228 1.00 97.44 275 THR A CA 1
ATOM 1994 C C . THR A 1 275 ? 7.207 -1.591 -11.352 1.00 97.44 275 THR A C 1
ATOM 1996 O O . THR A 1 275 ? 7.576 -1.635 -12.523 1.00 97.44 275 THR A O 1
ATOM 1999 N N . LEU A 1 276 ? 5.906 -1.536 -11.030 1.00 95.56 276 LEU A N 1
ATOM 2000 C CA . LEU A 1 276 ? 4.799 -1.569 -11.998 1.00 95.56 276 LEU A CA 1
ATOM 2001 C C . LEU A 1 276 ? 4.922 -2.750 -12.995 1.00 95.56 276 LEU A C 1
ATOM 2003 O O . LEU A 1 276 ? 4.933 -2.537 -14.215 1.00 95.56 276 LEU A O 1
ATOM 2007 N N . PRO A 1 277 ? 5.023 -4.006 -12.515 1.00 95.50 277 PRO A N 1
ATOM 2008 C CA . PRO A 1 277 ? 5.510 -5.145 -13.300 1.00 95.50 277 PRO A CA 1
ATOM 2009 C C . PRO A 1 277 ? 4.701 -5.411 -14.578 1.00 95.50 277 PRO A C 1
ATOM 2011 O O . PRO A 1 277 ? 5.285 -5.674 -15.630 1.00 95.50 277 PRO A O 1
ATOM 2014 N N . GLY A 1 278 ? 3.371 -5.258 -14.541 1.00 93.81 278 GLY A N 1
ATOM 2015 C CA . GLY A 1 278 ? 2.523 -5.371 -15.734 1.00 93.81 278 GLY A CA 1
ATOM 2016 C C . GLY A 1 278 ? 2.823 -4.310 -16.807 1.00 93.81 278 GLY A C 1
ATOM 2017 O O . GLY A 1 278 ? 2.772 -4.601 -18.007 1.00 93.81 278 GLY A O 1
ATOM 2018 N N . GLN A 1 279 ? 3.193 -3.089 -16.397 1.00 93.75 279 GLN A N 1
ATOM 2019 C CA . GLN A 1 279 ? 3.605 -2.005 -17.302 1.00 93.75 279 GLN A CA 1
ATOM 2020 C C . GLN A 1 279 ? 4.949 -2.301 -17.965 1.00 93.75 279 GLN A C 1
ATOM 2022 O O . GLN A 1 279 ? 5.093 -2.061 -19.168 1.00 93.75 279 GLN A O 1
ATOM 2027 N N . TYR A 1 280 ? 5.893 -2.882 -17.220 1.00 96.75 280 TYR A N 1
ATOM 2028 C CA . TYR A 1 280 ? 7.178 -3.293 -17.777 1.00 96.75 280 TYR A CA 1
ATOM 2029 C C . TYR A 1 280 ? 7.041 -4.494 -18.729 1.00 96.75 280 TYR A C 1
ATOM 2031 O O . TYR A 1 280 ? 7.584 -4.465 -19.831 1.00 96.75 280 TYR A O 1
ATOM 2039 N N . ALA A 1 281 ? 6.219 -5.496 -18.398 1.00 96.38 281 ALA A N 1
ATOM 2040 C CA . ALA A 1 281 ? 5.954 -6.630 -19.291 1.00 96.38 281 ALA A CA 1
ATOM 2041 C C . ALA A 1 281 ? 5.392 -6.186 -20.661 1.00 96.38 281 ALA A C 1
ATOM 2043 O O . ALA A 1 281 ? 5.863 -6.629 -21.708 1.00 96.38 281 ALA A O 1
ATOM 2044 N N . ARG A 1 282 ? 4.464 -5.213 -20.692 1.00 95.31 282 ARG A N 1
ATOM 2045 C CA . ARG A 1 282 ? 3.979 -4.628 -21.964 1.00 95.31 282 ARG A CA 1
ATOM 2046 C C . ARG A 1 282 ? 5.014 -3.784 -22.702 1.00 95.31 282 ARG A C 1
ATOM 2048 O O . ARG A 1 282 ? 4.817 -3.463 -23.877 1.00 95.31 282 ARG A O 1
ATOM 2055 N N . LEU A 1 283 ? 6.074 -3.340 -22.037 1.00 97.31 283 LEU A N 1
ATOM 2056 C CA . LEU A 1 283 ? 7.208 -2.700 -22.693 1.00 97.31 283 LEU A CA 1
ATOM 2057 C C . LEU A 1 283 ? 8.114 -3.752 -23.357 1.00 97.31 283 LEU A C 1
ATOM 2059 O O . LEU A 1 283 ? 8.506 -3.551 -24.506 1.00 97.31 283 LEU A O 1
ATOM 2063 N N . GLU A 1 284 ? 8.337 -4.902 -22.714 1.00 97.62 284 GLU A N 1
ATOM 2064 C CA . GLU A 1 284 ? 9.023 -6.049 -23.329 1.00 97.62 284 GLU A CA 1
ATOM 2065 C C . GLU A 1 284 ? 8.267 -6.618 -24.541 1.00 97.62 284 GLU A C 1
ATOM 2067 O O . GLU A 1 284 ? 8.865 -6.786 -25.605 1.00 97.62 284 GLU A O 1
ATOM 2072 N N . ASP A 1 285 ? 6.951 -6.840 -24.430 1.00 96.88 285 ASP A N 1
ATOM 2073 C CA . ASP A 1 285 ? 6.108 -7.294 -25.551 1.00 96.88 285 ASP A CA 1
ATOM 2074 C C . ASP A 1 285 ? 6.207 -6.339 -26.753 1.00 96.88 285 ASP A C 1
ATOM 2076 O O . ASP A 1 285 ? 6.305 -6.763 -27.910 1.00 96.88 285 ASP A O 1
ATOM 2080 N N . ARG A 1 286 ? 6.225 -5.023 -26.488 1.00 96.75 286 ARG A N 1
ATOM 2081 C CA . ARG A 1 286 ? 6.435 -4.006 -27.526 1.00 96.75 286 ARG A CA 1
ATOM 2082 C C . ARG A 1 286 ? 7.821 -4.131 -28.146 1.00 96.75 286 ARG A C 1
ATOM 2084 O O . ARG A 1 286 ? 7.893 -4.160 -29.374 1.00 96.75 286 ARG A O 1
ATOM 2091 N N . ALA A 1 287 ? 8.882 -4.251 -27.345 1.00 96.44 287 ALA A N 1
ATOM 2092 C CA . ALA A 1 287 ? 10.255 -4.411 -27.826 1.00 96.44 287 ALA A CA 1
ATOM 2093 C C . ALA A 1 287 ? 10.412 -5.652 -28.725 1.00 96.44 287 ALA A C 1
ATOM 2095 O O . ALA A 1 287 ? 10.946 -5.552 -29.830 1.00 96.44 287 ALA A O 1
ATOM 2096 N N . ALA A 1 288 ? 9.824 -6.785 -28.330 1.00 95.25 288 ALA A N 1
ATOM 2097 C CA . ALA A 1 288 ? 9.780 -8.012 -29.128 1.00 95.25 288 ALA A CA 1
ATOM 2098 C C . ALA A 1 288 ? 9.001 -7.871 -30.459 1.00 95.25 288 ALA A C 1
ATOM 2100 O O . ALA A 1 288 ? 9.181 -8.683 -31.369 1.00 95.25 288 ALA A O 1
ATOM 2101 N N . SER A 1 289 ? 8.151 -6.845 -30.598 1.00 94.19 289 SER A N 1
ATOM 2102 C CA . SER A 1 289 ? 7.307 -6.596 -31.779 1.00 94.19 289 SER A CA 1
ATOM 2103 C C . SER A 1 289 ? 7.812 -5.500 -32.736 1.00 94.19 289 SER A C 1
ATOM 2105 O O . SER A 1 289 ? 7.218 -5.302 -33.796 1.00 94.19 289 SER A O 1
ATOM 2107 N N . VAL A 1 290 ? 8.909 -4.804 -32.400 1.00 90.62 290 VAL A N 1
ATOM 2108 C CA . VAL A 1 290 ? 9.457 -3.636 -33.133 1.00 90.62 290 VAL A CA 1
ATOM 2109 C C . VAL A 1 290 ? 9.715 -3.891 -34.627 1.00 90.62 290 VAL A C 1
ATOM 2111 O O . VAL A 1 290 ? 9.549 -2.987 -35.453 1.00 90.62 290 VAL A O 1
ATOM 2114 N N . GLY A 1 291 ? 10.133 -5.105 -34.994 1.00 88.19 291 GLY A N 1
ATOM 2115 C CA . GLY A 1 291 ? 10.515 -5.440 -36.368 1.00 88.19 291 GLY A CA 1
ATOM 2116 C C . GLY A 1 291 ? 11.733 -4.634 -36.834 1.00 88.19 291 GLY A C 1
ATOM 2117 O O . GLY A 1 291 ? 12.768 -4.646 -36.180 1.00 88.19 291 GLY A O 1
ATOM 2118 N N . THR A 1 292 ? 11.614 -3.938 -37.967 1.00 85.69 292 THR A N 1
ATOM 2119 C CA . THR A 1 292 ? 12.681 -3.098 -38.553 1.00 85.69 292 THR A CA 1
ATOM 2120 C C . THR A 1 292 ? 12.368 -1.598 -38.446 1.00 85.69 292 THR A C 1
ATOM 2122 O O . THR A 1 292 ? 12.700 -0.829 -39.348 1.00 85.69 292 THR A O 1
ATOM 2125 N N . ASN A 1 293 ? 11.640 -1.170 -37.410 1.00 92.69 293 ASN A N 1
ATOM 2126 C CA . ASN A 1 293 ? 11.231 0.226 -37.240 1.00 92.69 293 ASN A CA 1
ATOM 2127 C C . ASN A 1 293 ? 12.105 0.940 -36.197 1.00 92.69 293 ASN A C 1
ATOM 2129 O O . ASN A 1 293 ? 11.850 0.836 -34.998 1.00 92.69 293 ASN A O 1
ATOM 2133 N N . GLU A 1 294 ? 13.098 1.701 -36.665 1.00 93.56 294 GLU A N 1
ATOM 2134 C CA . GLU A 1 294 ? 14.036 2.481 -35.838 1.00 93.56 294 GLU A CA 1
ATOM 2135 C C . GLU A 1 294 ? 13.321 3.383 -34.818 1.00 93.56 294 GLU A C 1
ATOM 2137 O O . GLU A 1 294 ? 13.700 3.415 -33.650 1.00 93.56 294 GLU A O 1
ATOM 2142 N N . PHE A 1 295 ? 12.232 4.052 -35.214 1.00 95.12 295 PHE A N 1
ATOM 2143 C CA . PHE A 1 295 ? 11.473 4.923 -34.313 1.00 95.12 295 PHE A CA 1
ATOM 2144 C C . PHE A 1 295 ? 10.769 4.133 -33.198 1.00 95.12 295 PHE A C 1
ATOM 2146 O O . PHE A 1 295 ? 10.739 4.571 -32.050 1.00 95.12 295 PHE A O 1
ATOM 2153 N N . SER A 1 296 ? 10.238 2.944 -33.503 1.00 95.81 296 SER A N 1
ATOM 2154 C CA . SER A 1 296 ? 9.681 2.053 -32.476 1.00 95.81 296 SER A CA 1
ATOM 2155 C C . SER A 1 296 ? 10.768 1.487 -31.561 1.00 95.81 296 SER A C 1
ATOM 2157 O O . SER A 1 296 ? 10.546 1.421 -30.354 1.00 95.81 296 SER A O 1
ATOM 2159 N N . ALA A 1 297 ? 11.941 1.144 -32.104 1.00 96.69 297 ALA A N 1
ATOM 2160 C CA . ALA A 1 297 ? 13.094 0.671 -31.337 1.00 96.69 297 ALA A CA 1
ATOM 2161 C C . ALA A 1 297 ? 13.586 1.744 -30.349 1.00 96.69 297 ALA A C 1
ATOM 2163 O O . ALA A 1 297 ? 13.704 1.497 -29.150 1.00 96.69 297 ALA A O 1
ATOM 2164 N N . GLN A 1 298 ? 13.773 2.973 -30.837 1.00 98.00 298 GLN A N 1
ATOM 2165 C CA . GLN A 1 298 ? 14.129 4.131 -30.021 1.00 98.00 298 GLN A CA 1
ATOM 2166 C C . GLN A 1 298 ? 13.060 4.434 -28.964 1.00 98.00 298 GLN A C 1
ATOM 2168 O O . GLN A 1 298 ? 13.391 4.743 -27.820 1.00 98.00 298 GLN A O 1
ATOM 2173 N N . SER A 1 299 ? 11.776 4.319 -29.315 1.00 98.12 299 SER A N 1
ATOM 2174 C CA . SER A 1 299 ? 10.6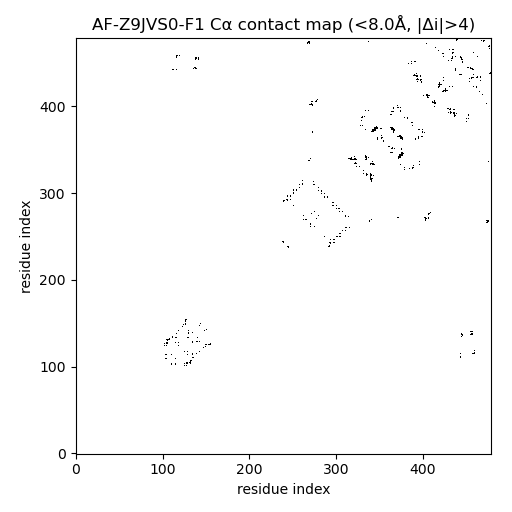87 4.577 -28.373 1.00 98.12 299 SER A CA 1
ATOM 2175 C C . SER A 1 299 ? 10.650 3.576 -27.215 1.00 98.12 299 SER A C 1
ATOM 2177 O O . SER A 1 299 ? 10.348 4.003 -26.101 1.00 98.12 299 SER A O 1
ATOM 2179 N N . VAL A 1 300 ? 10.942 2.285 -27.436 1.00 98.31 300 VAL A N 1
ATOM 2180 C CA . VAL A 1 300 ? 11.011 1.303 -26.334 1.00 98.31 300 VAL A CA 1
ATOM 2181 C C . VAL A 1 300 ? 12.288 1.459 -25.508 1.00 98.31 300 VAL A C 1
ATOM 2183 O O . VAL A 1 300 ? 12.208 1.412 -24.285 1.00 98.31 300 VAL A O 1
ATOM 2186 N N . ALA A 1 301 ? 13.432 1.746 -26.138 1.00 98.44 301 ALA A N 1
ATOM 2187 C CA . ALA A 1 301 ? 14.693 1.998 -25.438 1.00 98.44 301 ALA A CA 1
ATOM 2188 C C . ALA A 1 301 ? 14.591 3.206 -24.491 1.00 98.44 301 ALA A C 1
ATOM 2190 O O . ALA A 1 301 ? 14.910 3.103 -23.309 1.00 98.44 301 ALA A O 1
ATOM 2191 N N . GLN A 1 302 ? 14.051 4.331 -24.973 1.00 98.62 302 GLN A N 1
ATOM 2192 C CA . GLN A 1 302 ? 13.835 5.526 -24.150 1.00 98.62 302 GLN A CA 1
ATOM 2193 C C . GLN A 1 302 ? 12.785 5.324 -23.047 1.00 98.62 302 GLN A C 1
ATOM 2195 O O . GLN A 1 302 ? 12.829 6.015 -22.032 1.00 98.62 302 GLN A O 1
ATOM 2200 N N . GLU A 1 303 ? 11.799 4.442 -23.239 1.00 98.50 303 GLU A N 1
ATOM 2201 C CA . GLU A 1 303 ? 10.835 4.128 -22.180 1.00 98.50 303 GLU A CA 1
ATOM 2202 C C . GLU A 1 303 ? 11.447 3.213 -21.117 1.00 98.50 303 GLU A C 1
ATOM 2204 O O . GLU A 1 303 ? 11.243 3.476 -19.937 1.00 98.50 303 GLU A O 1
ATOM 2209 N N . ALA A 1 304 ? 12.258 2.223 -21.506 1.00 98.69 304 ALA A N 1
ATOM 2210 C CA . ALA A 1 304 ? 12.993 1.374 -20.567 1.00 98.69 304 ALA A CA 1
ATOM 2211 C C . ALA A 1 304 ? 13.970 2.198 -19.726 1.00 98.69 304 ALA A C 1
ATOM 2213 O O . ALA A 1 304 ? 13.966 2.063 -18.504 1.00 98.69 304 ALA A O 1
ATOM 2214 N N . GLN A 1 305 ? 14.707 3.113 -20.370 1.00 98.75 305 GLN A N 1
ATOM 2215 C CA . GLN A 1 305 ? 15.585 4.058 -19.685 1.00 98.75 305 GLN A CA 1
ATOM 2216 C C . GLN A 1 305 ? 14.820 4.847 -18.617 1.00 98.75 305 GLN A C 1
ATOM 2218 O O . GLN A 1 305 ? 15.225 4.830 -17.461 1.00 98.75 305 GLN A O 1
ATOM 2223 N N . ARG A 1 306 ? 13.685 5.473 -18.972 1.00 98.69 306 ARG A N 1
ATOM 2224 C CA . ARG A 1 306 ? 12.866 6.225 -18.005 1.00 98.69 306 ARG A CA 1
ATOM 2225 C C . ARG A 1 306 ? 12.375 5.354 -16.853 1.00 98.69 306 ARG A C 1
ATOM 2227 O O . ARG A 1 306 ? 12.537 5.755 -15.716 1.00 98.69 306 ARG A O 1
ATOM 2234 N N . ARG A 1 307 ? 11.845 4.152 -17.117 1.00 98.19 307 ARG A N 1
ATOM 2235 C CA . ARG A 1 307 ? 11.367 3.254 -16.045 1.00 98.19 307 ARG A CA 1
ATOM 2236 C C . ARG A 1 307 ? 12.480 2.828 -15.090 1.00 98.19 307 ARG A C 1
ATOM 2238 O O . ARG A 1 307 ? 12.222 2.684 -13.900 1.00 98.19 307 ARG A O 1
ATOM 2245 N N . ARG A 1 308 ? 13.700 2.634 -15.598 1.00 98.44 308 ARG A N 1
ATOM 2246 C CA . ARG A 1 308 ? 14.882 2.371 -14.772 1.00 98.44 308 ARG A CA 1
ATOM 2247 C C . ARG A 1 308 ? 15.289 3.625 -13.992 1.00 98.44 308 ARG A C 1
ATOM 2249 O O . ARG A 1 308 ? 15.520 3.505 -12.801 1.00 98.44 308 ARG A O 1
ATOM 2256 N N . GLU A 1 309 ? 15.306 4.805 -14.615 1.00 98.62 309 GLU A N 1
ATOM 2257 C CA . GLU A 1 309 ? 15.548 6.108 -13.963 1.00 98.62 309 GLU A CA 1
ATOM 2258 C C . GLU A 1 309 ? 14.556 6.385 -12.814 1.00 98.62 309 GLU A C 1
ATOM 2260 O O . GLU A 1 309 ? 14.976 6.728 -11.711 1.00 98.62 309 GLU A O 1
ATOM 2265 N N . ASP A 1 310 ? 13.257 6.187 -13.060 1.00 97.94 310 ASP A N 1
ATOM 2266 C CA . ASP A 1 310 ? 12.176 6.368 -12.086 1.00 97.94 310 ASP A CA 1
ATOM 2267 C C . ASP A 1 310 ? 12.351 5.395 -10.899 1.00 97.94 310 ASP A C 1
ATOM 2269 O O . ASP A 1 310 ? 12.303 5.803 -9.737 1.00 97.94 310 ASP A O 1
ATOM 2273 N N . LEU A 1 311 ? 12.606 4.107 -11.173 1.00 98.38 311 LEU A N 1
ATOM 2274 C CA . LEU A 1 311 ? 12.810 3.084 -10.140 1.00 98.38 311 LEU A CA 1
ATOM 2275 C C . LEU A 1 311 ? 14.097 3.314 -9.330 1.00 98.38 311 LEU A C 1
ATOM 2277 O O . LEU A 1 311 ? 14.084 3.162 -8.112 1.00 98.38 311 LEU A O 1
ATOM 2281 N N . GLU A 1 312 ? 15.189 3.712 -9.981 1.00 98.31 312 GLU A N 1
ATOM 2282 C CA . GLU A 1 312 ? 16.469 4.034 -9.336 1.00 98.31 312 GLU A CA 1
ATOM 2283 C C . GLU A 1 312 ? 16.305 5.230 -8.382 1.00 98.31 312 GLU A C 1
ATOM 2285 O O . GLU A 1 312 ? 16.773 5.175 -7.247 1.00 98.31 312 GLU A O 1
ATOM 2290 N N . GLN A 1 313 ? 15.515 6.244 -8.769 1.00 97.56 313 GLN A N 1
ATOM 2291 C CA . GLN A 1 313 ? 15.126 7.338 -7.874 1.00 97.56 313 GLN A CA 1
ATOM 2292 C C . GLN A 1 313 ? 14.286 6.857 -6.674 1.00 97.56 313 GLN A C 1
ATOM 2294 O O . GLN A 1 313 ? 14.460 7.376 -5.569 1.00 97.56 313 GLN A O 1
ATOM 2299 N N . HIS A 1 314 ? 13.378 5.891 -6.856 1.00 96.81 314 HIS A N 1
ATOM 2300 C CA . HIS A 1 314 ? 12.597 5.328 -5.748 1.00 96.81 314 HIS A CA 1
ATOM 2301 C C . HIS A 1 314 ? 13.463 4.528 -4.760 1.00 96.81 314 HIS A C 1
ATOM 2303 O O . HIS A 1 314 ? 13.263 4.670 -3.553 1.00 96.81 314 HIS A O 1
ATOM 2309 N N . VAL A 1 315 ? 14.432 3.744 -5.250 1.00 96.06 315 VAL A N 1
ATOM 2310 C CA . VAL A 1 315 ? 15.379 2.975 -4.421 1.00 96.06 315 VAL A CA 1
ATOM 2311 C C . VAL A 1 315 ? 16.314 3.907 -3.639 1.00 96.06 315 VAL A C 1
ATOM 2313 O O . VAL A 1 315 ? 16.388 3.796 -2.414 1.00 96.06 315 VAL A O 1
ATOM 2316 N N . ASP A 1 316 ? 16.947 4.883 -4.302 1.00 94.50 316 ASP A N 1
ATOM 2317 C CA . ASP A 1 316 ? 17.797 5.887 -3.637 1.00 94.50 316 ASP A CA 1
ATOM 2318 C C . ASP A 1 316 ? 17.016 6.644 -2.544 1.00 94.50 316 ASP A C 1
ATOM 2320 O O . ASP A 1 316 ? 17.493 6.814 -1.420 1.00 94.50 316 ASP A O 1
ATOM 2324 N N . ALA A 1 317 ? 15.780 7.065 -2.842 1.00 91.81 317 ALA A N 1
ATOM 2325 C CA . ALA A 1 317 ? 14.954 7.813 -1.899 1.00 91.81 317 ALA A CA 1
ATOM 2326 C C . ALA A 1 317 ? 14.414 6.963 -0.732 1.00 91.81 317 ALA A C 1
ATOM 2328 O O . ALA A 1 317 ? 14.089 7.530 0.311 1.00 91.81 317 ALA A O 1
ATOM 2329 N N . ALA A 1 318 ? 14.306 5.639 -0.884 1.00 92.88 318 ALA A N 1
ATOM 2330 C CA . ALA A 1 318 ? 13.983 4.726 0.213 1.00 92.88 318 ALA A CA 1
ATOM 2331 C C . ALA A 1 318 ? 15.183 4.537 1.153 1.00 92.88 318 ALA A C 1
ATOM 2333 O O . ALA A 1 318 ? 15.039 4.660 2.370 1.00 92.88 318 ALA A O 1
ATOM 2334 N N . ALA A 1 319 ? 16.383 4.353 0.592 1.00 89.38 319 ALA A N 1
ATOM 2335 C CA . ALA A 1 319 ? 17.622 4.227 1.359 1.00 89.38 319 ALA A CA 1
ATOM 2336 C C . ALA A 1 319 ? 17.950 5.484 2.195 1.00 89.38 319 ALA A C 1
ATOM 2338 O O . ALA A 1 319 ? 18.508 5.365 3.286 1.00 89.38 319 ALA A O 1
ATOM 2339 N N . ASP A 1 320 ? 17.567 6.675 1.717 1.00 85.62 320 ASP A N 1
ATOM 2340 C CA . ASP A 1 320 ? 17.646 7.934 2.475 1.00 85.62 320 ASP A CA 1
ATOM 2341 C C . ASP A 1 320 ? 16.549 8.074 3.561 1.00 85.62 320 ASP A C 1
ATOM 2343 O O . ASP A 1 320 ? 16.732 8.855 4.499 1.00 85.62 320 ASP A O 1
ATOM 2347 N N . ARG A 1 321 ? 15.419 7.347 3.460 1.00 83.75 321 ARG A N 1
ATOM 2348 C CA . ARG A 1 321 ? 14.275 7.428 4.398 1.00 83.75 321 ARG A CA 1
ATOM 2349 C C . ARG A 1 321 ? 14.269 6.393 5.522 1.00 83.75 321 ARG A C 1
ATOM 2351 O O . ARG A 1 321 ? 13.720 6.712 6.566 1.00 83.75 321 ARG A O 1
ATOM 2358 N N . ALA A 1 322 ? 14.853 5.205 5.339 1.00 72.50 322 ALA A N 1
ATOM 2359 C CA . ALA A 1 322 ? 14.711 4.032 6.225 1.00 72.50 322 ALA A CA 1
ATOM 2360 C C . ALA A 1 322 ? 15.370 4.150 7.632 1.00 72.50 322 ALA A C 1
ATOM 2362 O O . ALA A 1 322 ? 16.092 3.254 8.083 1.00 72.50 322 ALA A O 1
ATOM 2363 N N . ALA A 1 323 ? 15.190 5.276 8.328 1.00 77.69 323 ALA A N 1
ATOM 2364 C CA . ALA A 1 323 ? 15.805 5.572 9.617 1.00 77.69 323 ALA A CA 1
ATOM 2365 C C . ALA A 1 323 ? 15.013 6.617 10.431 1.00 77.69 323 ALA A C 1
ATOM 2367 O O . ALA A 1 323 ? 15.435 7.774 10.507 1.00 77.69 323 ALA A O 1
ATOM 2368 N N . ASN A 1 324 ? 13.942 6.167 11.099 1.00 81.00 324 ASN A N 1
ATOM 2369 C CA . ASN A 1 324 ? 13.076 6.891 12.041 1.00 81.00 324 ASN A CA 1
ATOM 2370 C C . ASN A 1 324 ? 13.761 8.104 12.690 1.00 81.00 324 ASN A C 1
ATOM 2372 O O . ASN A 1 324 ? 14.559 7.995 13.631 1.00 81.00 324 ASN A O 1
ATOM 2376 N N . SER A 1 325 ? 13.459 9.266 12.120 1.00 86.62 325 SER A N 1
ATOM 2377 C CA . SER A 1 325 ? 14.217 10.502 12.249 1.00 86.62 325 SER A CA 1
ATOM 2378 C C . SER A 1 325 ? 13.636 11.447 13.300 1.00 86.62 325 SER A C 1
ATOM 2380 O O . SER A 1 325 ? 14.388 12.175 13.958 1.00 86.62 325 SER A O 1
ATOM 2382 N N . SER A 1 326 ? 12.315 11.406 13.511 1.00 89.31 326 SER A N 1
ATOM 2383 C CA . SER A 1 326 ? 11.632 12.089 14.614 1.00 89.31 326 SER A CA 1
ATOM 2384 C C . SER A 1 326 ? 11.737 11.315 15.933 1.00 89.31 326 SER A C 1
ATOM 2386 O O . SER A 1 326 ? 11.701 11.925 17.005 1.00 89.31 326 SER A O 1
ATOM 2388 N N . GLY A 1 327 ? 11.901 9.989 15.868 1.00 91.88 327 GLY A N 1
ATOM 2389 C CA . GLY A 1 327 ? 11.824 9.088 17.019 1.00 91.88 327 GLY A CA 1
ATOM 2390 C C . GLY A 1 327 ? 10.390 8.760 17.450 1.00 91.88 327 GLY A C 1
ATOM 2391 O O . GLY A 1 327 ? 10.199 8.303 18.579 1.00 91.88 327 GLY A O 1
ATOM 2392 N N . SER A 1 328 ? 9.399 9.027 16.595 1.00 95.00 328 SER A N 1
ATOM 2393 C CA . SER A 1 328 ? 7.983 8.716 16.825 1.00 95.00 328 SER A CA 1
ATOM 2394 C C . SER A 1 328 ? 7.696 7.215 16.699 1.00 95.00 328 SER A C 1
ATOM 2396 O O . SER A 1 328 ? 8.477 6.455 16.116 1.00 95.00 328 SER A O 1
ATOM 2398 N N . LEU A 1 329 ? 6.564 6.769 17.248 1.00 96.69 329 LEU A N 1
ATOM 2399 C CA . LEU A 1 329 ? 6.083 5.400 17.043 1.00 96.69 329 LEU A CA 1
ATOM 2400 C C . LEU A 1 329 ? 5.526 5.240 15.625 1.00 96.69 329 LEU A C 1
ATOM 2402 O O . LEU A 1 329 ? 5.774 4.230 14.972 1.00 96.69 329 LEU A O 1
ATOM 2406 N N . SER A 1 330 ? 4.795 6.251 15.156 1.00 96.88 330 SER A N 1
ATOM 2407 C CA . SER A 1 330 ? 4.163 6.256 13.838 1.00 96.88 330 SER A CA 1
ATOM 2408 C C . SER A 1 330 ? 5.172 6.148 12.683 1.00 96.88 330 SER A C 1
ATOM 2410 O O . SER A 1 330 ? 4.988 5.289 11.824 1.00 96.88 330 SER A O 1
ATOM 2412 N N . GLU A 1 331 ? 6.273 6.912 12.693 1.00 95.56 331 GLU A N 1
ATOM 2413 C CA . GLU A 1 331 ? 7.352 6.791 11.688 1.00 95.56 331 GLU A CA 1
ATOM 2414 C C . GLU A 1 331 ? 8.020 5.414 11.750 1.00 95.56 331 GLU A C 1
ATOM 2416 O O . GLU A 1 331 ? 8.160 4.754 10.730 1.00 95.56 331 GLU A O 1
ATOM 2421 N N . GLY A 1 332 ? 8.340 4.922 12.953 1.00 95.06 332 GLY A N 1
ATOM 2422 C CA . GLY A 1 332 ? 8.998 3.622 13.121 1.00 95.06 332 GLY A CA 1
ATOM 2423 C C . GLY A 1 332 ? 8.184 2.433 12.607 1.00 95.06 332 GLY A C 1
ATOM 2424 O O . GLY A 1 332 ? 8.766 1.489 12.081 1.00 95.06 332 GLY A O 1
ATOM 2425 N N . LEU A 1 333 ? 6.854 2.487 12.732 1.00 96.00 333 LEU A N 1
ATOM 2426 C CA . LEU A 1 333 ? 5.955 1.466 12.189 1.00 96.00 333 LEU A CA 1
ATOM 2427 C C . LEU A 1 333 ? 5.864 1.525 10.655 1.00 96.00 333 LEU A C 1
ATOM 2429 O O . LEU A 1 333 ? 5.793 0.474 10.025 1.00 96.00 333 LEU A O 1
ATOM 2433 N N . VAL A 1 334 ? 5.879 2.720 10.051 1.00 96.50 334 VAL A N 1
ATOM 2434 C CA . VAL A 1 334 ? 5.874 2.876 8.583 1.00 96.50 334 VAL A CA 1
ATOM 2435 C C . VAL A 1 334 ? 7.225 2.472 7.979 1.00 96.50 334 VAL A C 1
ATOM 2437 O O . VAL A 1 334 ? 7.249 1.745 6.987 1.00 96.50 334 VAL A O 1
ATOM 2440 N N . ASP A 1 335 ? 8.337 2.853 8.615 1.00 92.88 335 ASP A N 1
ATOM 2441 C CA . ASP A 1 335 ? 9.694 2.456 8.224 1.00 92.88 335 ASP A CA 1
ATOM 2442 C C . ASP A 1 335 ? 9.866 0.930 8.230 1.00 92.88 335 ASP A C 1
ATOM 2444 O O . ASP A 1 335 ? 10.290 0.353 7.229 1.00 92.88 335 ASP A O 1
ATOM 2448 N N . GLU A 1 336 ? 9.517 0.265 9.342 1.00 92.56 336 GLU A N 1
ATOM 2449 C CA . GLU A 1 336 ? 9.631 -1.196 9.488 1.00 92.56 336 GLU A CA 1
ATOM 2450 C C . GLU A 1 336 ? 8.766 -1.941 8.461 1.00 92.56 336 GLU A C 1
ATOM 2452 O O . GLU A 1 336 ? 9.157 -2.998 7.965 1.00 92.56 336 GLU A O 1
ATOM 2457 N N . ALA A 1 337 ? 7.606 -1.380 8.113 1.00 94.75 337 ALA A N 1
ATOM 2458 C CA . ALA A 1 337 ? 6.628 -2.014 7.238 1.00 94.75 337 ALA A CA 1
ATOM 2459 C C . ALA A 1 337 ? 6.778 -1.659 5.742 1.00 94.75 337 ALA A C 1
ATOM 2461 O O . ALA A 1 337 ? 6.032 -2.183 4.906 1.00 94.75 337 ALA A O 1
ATOM 2462 N N . GLY A 1 338 ? 7.728 -0.778 5.405 1.00 92.88 338 GLY A N 1
ATOM 2463 C CA . GLY A 1 338 ? 7.987 -0.304 4.044 1.00 92.88 338 GLY A CA 1
ATOM 2464 C C . GLY A 1 338 ? 9.458 -0.276 3.614 1.00 92.88 338 GLY A C 1
ATOM 2465 O O . GLY A 1 338 ? 9.708 0.015 2.447 1.00 92.88 338 GLY A O 1
ATOM 2466 N N . ASP A 1 339 ? 10.421 -0.539 4.506 1.00 92.50 339 ASP A N 1
ATOM 2467 C CA . ASP A 1 339 ? 11.879 -0.393 4.285 1.00 92.50 339 ASP A CA 1
ATOM 2468 C C . ASP A 1 339 ? 12.237 0.942 3.595 1.00 92.50 339 ASP A C 1
ATOM 2470 O O . ASP A 1 339 ? 12.945 1.013 2.591 1.00 92.50 339 ASP A O 1
ATOM 2474 N N . GLY A 1 340 ? 11.613 2.021 4.075 1.00 92.50 340 GLY A N 1
ATOM 2475 C CA . GLY A 1 340 ? 11.725 3.370 3.521 1.00 92.50 340 GLY A CA 1
ATOM 2476 C C . GLY A 1 340 ? 11.003 3.626 2.188 1.00 92.50 340 GLY A C 1
ATOM 2477 O O . GLY A 1 340 ? 10.894 4.790 1.806 1.00 92.50 340 GLY A O 1
ATOM 2478 N N . LEU A 1 341 ? 10.470 2.631 1.459 1.00 95.94 341 LEU A N 1
ATOM 2479 C CA . LEU A 1 341 ? 9.677 2.899 0.238 1.00 95.94 341 LEU A CA 1
ATOM 2480 C C . LEU A 1 341 ? 8.387 3.669 0.545 1.00 95.94 341 LEU A C 1
ATOM 2482 O O . LEU A 1 341 ? 8.003 4.528 -0.248 1.00 95.94 341 LEU A O 1
ATOM 2486 N N . ILE A 1 342 ? 7.759 3.376 1.685 1.00 97.31 342 ILE A N 1
ATOM 2487 C CA . ILE A 1 342 ? 6.594 4.098 2.202 1.00 97.31 342 ILE A CA 1
ATOM 2488 C C . ILE A 1 342 ? 7.093 5.326 2.984 1.00 97.31 342 ILE A C 1
ATOM 2490 O O . ILE A 1 342 ? 8.041 5.224 3.758 1.00 97.31 342 ILE A O 1
ATOM 2494 N N . ASP A 1 343 ? 6.483 6.486 2.754 1.00 95.56 343 ASP A N 1
ATOM 2495 C CA . ASP A 1 343 ? 6.743 7.749 3.452 1.00 95.56 343 ASP A CA 1
ATOM 2496 C C . ASP A 1 343 ? 5.601 8.073 4.434 1.00 95.56 343 ASP A C 1
ATOM 2498 O O . ASP A 1 343 ? 4.481 7.575 4.295 1.00 95.56 343 ASP A O 1
ATOM 2502 N N . ILE A 1 344 ? 5.864 8.935 5.417 1.00 96.06 344 ILE A N 1
ATOM 2503 C CA . ILE A 1 344 ? 4.897 9.325 6.452 1.00 96.06 344 ILE A CA 1
ATOM 2504 C C . ILE A 1 344 ? 4.754 10.843 6.548 1.00 96.06 344 ILE A C 1
ATOM 2506 O O . ILE A 1 344 ? 5.737 11.584 6.507 1.00 96.06 344 ILE A O 1
ATOM 2510 N N . ARG A 1 345 ? 3.518 11.335 6.704 1.00 96.75 345 ARG A N 1
ATOM 2511 C CA . ARG A 1 345 ? 3.224 12.769 6.858 1.00 96.75 345 ARG A CA 1
ATOM 2512 C C . ARG A 1 345 ? 2.180 13.020 7.938 1.00 96.75 345 ARG A C 1
ATOM 2514 O O . ARG A 1 345 ? 1.107 12.435 7.924 1.00 96.75 345 ARG A O 1
ATOM 2521 N N . TRP A 1 346 ? 2.460 13.950 8.847 1.00 97.12 346 TRP A N 1
ATOM 2522 C CA . TRP A 1 346 ? 1.534 14.347 9.917 1.00 97.12 346 TRP A CA 1
ATOM 2523 C C . TRP A 1 346 ? 0.665 15.550 9.506 1.00 97.12 346 TRP A C 1
ATOM 2525 O O . TRP A 1 346 ? 0.694 16.603 10.145 1.00 97.12 346 TRP A O 1
ATOM 2535 N N . ASP A 1 347 ? -0.042 15.422 8.379 1.00 96.81 347 ASP A N 1
ATOM 2536 C CA . ASP A 1 347 ? -0.851 16.480 7.757 1.00 96.81 347 ASP A CA 1
ATOM 2537 C C . ASP A 1 347 ? -2.269 16.041 7.328 1.00 96.81 347 ASP A C 1
ATOM 2539 O O . ASP A 1 347 ? -2.907 16.738 6.532 1.00 96.81 347 ASP A O 1
ATOM 2543 N N . ALA A 1 348 ? -2.808 14.949 7.892 1.00 96.38 348 ALA A N 1
ATOM 2544 C CA . ALA A 1 348 ? -4.134 14.413 7.543 1.00 96.38 348 ALA A CA 1
ATOM 2545 C C . ALA A 1 348 ? -5.261 15.462 7.578 1.00 96.38 348 ALA A C 1
ATOM 2547 O O . ALA A 1 348 ? -6.110 15.484 6.687 1.00 96.38 348 ALA A O 1
ATOM 2548 N N . ASP A 1 349 ? -5.229 16.390 8.537 1.00 93.69 349 ASP A N 1
ATOM 2549 C CA . ASP A 1 349 ? -6.177 17.507 8.654 1.00 93.69 349 ASP A CA 1
ATOM 2550 C C . ASP A 1 349 ? -6.284 18.379 7.382 1.00 93.69 349 ASP A C 1
ATOM 2552 O O . ASP A 1 349 ? -7.330 18.981 7.121 1.00 93.69 349 ASP A O 1
ATOM 2556 N N . ALA A 1 350 ? -5.213 18.446 6.582 1.00 94.50 350 ALA A N 1
ATOM 2557 C CA . ALA A 1 350 ? -5.121 19.250 5.365 1.00 94.50 350 ALA A CA 1
ATOM 2558 C C . ALA A 1 350 ? -5.408 18.471 4.068 1.00 94.50 350 ALA A C 1
ATOM 2560 O O . ALA A 1 350 ? -5.767 19.100 3.068 1.00 94.50 350 ALA A O 1
ATOM 2561 N N . VAL A 1 351 ? -5.236 17.142 4.062 1.00 96.44 351 VAL A N 1
ATOM 2562 C CA . VAL A 1 351 ? -5.277 16.317 2.835 1.00 96.44 351 VAL A CA 1
ATOM 2563 C C . VAL A 1 351 ? -6.329 15.205 2.843 1.00 96.44 351 VAL A C 1
ATOM 2565 O O . VAL A 1 351 ? -6.824 14.840 1.775 1.00 96.44 351 VAL A O 1
ATOM 2568 N N . CYS A 1 352 ? -6.701 14.682 4.011 1.00 95.44 352 CYS A N 1
ATOM 2569 C CA . CYS A 1 352 ? -7.631 13.564 4.129 1.00 95.44 352 CYS A CA 1
ATOM 2570 C C . CYS A 1 352 ? -9.095 14.016 4.079 1.00 95.44 352 CYS A C 1
ATOM 2572 O O . CYS A 1 352 ? -9.459 15.137 4.449 1.00 95.44 352 CYS A O 1
ATOM 2574 N N . ALA A 1 353 ? 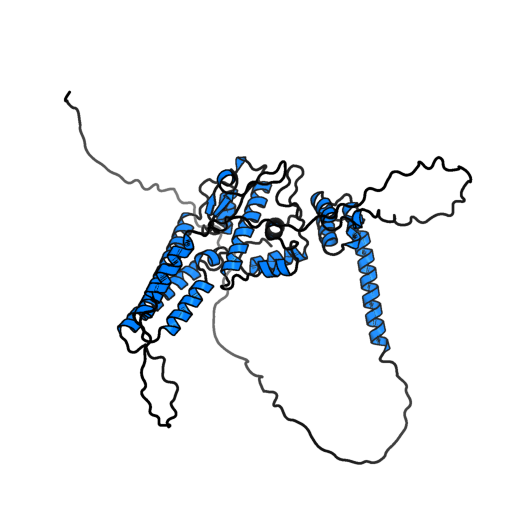-9.969 13.118 3.619 1.00 90.69 353 ALA A N 1
ATOM 2575 C CA . ALA A 1 353 ? -11.405 13.358 3.610 1.00 90.69 353 ALA A CA 1
ATOM 2576 C C . ALA A 1 353 ? -11.939 13.422 5.050 1.00 90.69 353 ALA A C 1
ATOM 2578 O O . ALA A 1 353 ? -11.840 12.460 5.808 1.00 90.69 353 ALA A O 1
ATOM 2579 N N . GLN A 1 354 ? -12.509 14.565 5.428 1.00 89.25 354 GLN A N 1
ATOM 2580 C CA . GLN A 1 354 ? -13.050 14.800 6.767 1.00 89.25 354 GLN A CA 1
ATOM 2581 C C . GLN A 1 354 ? -14.340 13.993 6.993 1.00 89.25 354 GLN A C 1
ATOM 2583 O O . GLN A 1 354 ? -15.235 14.000 6.145 1.00 89.25 354 GLN A O 1
ATOM 2588 N N . SER A 1 355 ? -14.441 13.310 8.136 1.00 83.50 355 SER A N 1
ATOM 2589 C CA . SER A 1 355 ? -15.570 12.425 8.455 1.00 83.50 355 SER A CA 1
ATOM 2590 C C . SER A 1 355 ? -16.916 13.163 8.522 1.00 83.50 355 SER A C 1
ATOM 2592 O O . SER A 1 355 ? -17.060 14.172 9.210 1.00 83.50 355 SER A O 1
ATOM 2594 N N . GLU A 1 356 ? -17.952 12.618 7.871 1.00 85.06 356 GLU A N 1
ATOM 2595 C CA . GLU A 1 356 ? -19.333 13.122 7.988 1.00 85.06 356 GLU A CA 1
ATOM 2596 C C . GLU A 1 356 ? -20.041 12.666 9.288 1.00 85.06 356 GLU A C 1
ATOM 2598 O O . GLU A 1 356 ? -21.172 13.078 9.566 1.00 85.06 356 GLU A O 1
ATOM 2603 N N . ARG A 1 357 ? -19.416 11.791 10.092 1.00 81.00 357 ARG A N 1
ATOM 2604 C CA . ARG A 1 357 ? -20.010 11.196 11.303 1.00 81.00 357 ARG A CA 1
ATOM 2605 C C . ARG A 1 357 ? -19.855 12.150 12.496 1.00 81.00 357 ARG A C 1
ATOM 2607 O O . ARG A 1 357 ? -18.750 12.500 12.893 1.00 81.00 357 ARG A O 1
ATOM 2614 N N . GLU A 1 358 ? -20.971 12.564 13.101 1.00 84.38 358 GLU A N 1
ATOM 2615 C CA . GLU A 1 358 ? -20.961 13.504 14.235 1.00 84.38 358 GLU A CA 1
ATOM 2616 C C . GLU A 1 358 ? -20.104 12.977 15.404 1.00 84.38 358 GLU A C 1
ATOM 2618 O O . GLU A 1 358 ? -20.345 11.886 15.924 1.00 84.38 358 GLU A O 1
ATOM 2623 N N . GLY A 1 359 ? -19.113 13.774 15.818 1.00 83.94 359 GLY A N 1
ATOM 2624 C CA . GLY A 1 359 ? -18.177 13.436 16.895 1.00 83.94 359 GLY A CA 1
ATOM 2625 C C . GLY A 1 359 ? -16.969 12.593 16.474 1.00 83.94 359 GLY A C 1
ATOM 2626 O O . GLY A 1 359 ? -16.283 12.087 17.357 1.00 83.94 359 GLY A O 1
ATOM 2627 N N . TRP A 1 360 ? -16.724 12.425 15.171 1.00 84.81 360 TRP A N 1
ATOM 2628 C CA . TRP A 1 360 ? -15.590 11.676 14.622 1.00 84.81 360 TRP A CA 1
ATOM 2629 C C . TRP A 1 360 ? -14.635 12.592 13.855 1.00 84.81 360 TRP A C 1
ATOM 2631 O O . TRP A 1 360 ? -15.064 13.553 13.217 1.00 84.81 360 TRP A O 1
ATOM 2641 N N . THR A 1 361 ? -13.349 12.254 13.901 1.00 88.25 361 THR A N 1
ATOM 2642 C CA . THR A 1 361 ? -12.262 12.909 13.161 1.00 88.25 361 THR A CA 1
ATOM 2643 C C . THR A 1 361 ? -11.575 11.859 12.296 1.00 88.25 361 THR A C 1
ATOM 2645 O O . THR A 1 361 ? -11.544 10.685 12.660 1.00 88.25 361 THR A O 1
ATOM 2648 N N . THR A 1 362 ? -11.030 12.266 11.154 1.00 91.50 362 THR A N 1
ATOM 2649 C CA . THR A 1 362 ? -10.227 11.386 10.300 1.00 91.50 362 THR A CA 1
ATOM 2650 C C . THR A 1 362 ? -8.795 11.328 10.843 1.00 91.50 362 THR A C 1
ATOM 2652 O O . THR A 1 362 ? -8.101 12.347 10.840 1.00 91.50 362 THR A O 1
ATOM 2655 N N . SER A 1 363 ? -8.371 10.164 11.349 1.00 93.88 363 SER A N 1
ATOM 2656 C CA . SER A 1 363 ? -7.042 9.970 11.961 1.00 93.88 363 SER A CA 1
ATOM 2657 C C . SER A 1 363 ? -5.912 9.773 10.945 1.00 93.88 363 SER A C 1
ATOM 2659 O O . SER A 1 363 ? -4.757 10.046 11.272 1.00 93.88 363 SER A O 1
ATOM 2661 N N . GLY A 1 364 ? -6.238 9.339 9.724 1.00 96.31 364 GLY A N 1
ATOM 2662 C CA . GLY A 1 364 ? -5.286 9.125 8.639 1.00 96.31 364 GLY A CA 1
ATOM 2663 C C . GLY A 1 364 ? -5.944 8.987 7.264 1.00 96.31 364 GLY A C 1
ATOM 2664 O O . GLY A 1 364 ? -7.168 9.080 7.141 1.00 96.31 364 GLY A O 1
ATOM 2665 N N . CYS A 1 365 ? -5.108 8.864 6.233 1.00 97.19 365 CYS A N 1
ATOM 2666 C CA . CYS A 1 365 ? -5.460 8.342 4.914 1.00 97.19 365 CYS A CA 1
ATOM 2667 C C . CYS A 1 365 ? -4.202 8.026 4.080 1.00 97.19 365 CYS A C 1
ATOM 2669 O O . CYS A 1 365 ? -3.190 8.726 4.155 1.00 97.19 365 CYS A O 1
ATOM 2671 N N . VAL A 1 366 ? -4.309 7.072 3.153 1.00 97.69 366 VAL A N 1
ATOM 2672 C CA . VAL A 1 366 ? -3.429 6.967 1.971 1.00 97.69 366 VAL A CA 1
ATOM 2673 C C . VAL A 1 366 ? -4.148 7.545 0.751 1.00 97.69 366 VAL A C 1
ATOM 2675 O O . VAL A 1 366 ? -5.319 7.239 0.503 1.00 97.69 366 VAL A O 1
ATOM 2678 N N . LEU A 1 367 ? -3.471 8.371 -0.053 1.00 94.94 367 LEU A N 1
ATOM 2679 C CA . LEU A 1 367 ? -4.098 9.066 -1.183 1.00 94.94 367 LEU A CA 1
ATOM 2680 C C . LEU A 1 367 ? -4.097 8.224 -2.469 1.00 94.94 367 LEU A C 1
ATOM 2682 O O . LEU A 1 367 ? -3.135 7.557 -2.826 1.00 94.94 367 LEU A O 1
ATOM 2686 N N . GLY A 1 368 ? -5.179 8.299 -3.252 1.00 89.81 368 GLY A N 1
ATOM 2687 C CA . GLY A 1 368 ? -5.273 7.599 -4.546 1.00 89.81 368 GLY A CA 1
ATOM 2688 C C . GLY A 1 368 ? -4.289 8.086 -5.625 1.00 89.81 368 GLY A C 1
ATOM 2689 O O . GLY A 1 368 ? -4.084 7.387 -6.612 1.00 89.81 368 GLY A O 1
ATOM 2690 N N . ALA A 1 369 ? -3.698 9.272 -5.447 1.00 88.69 369 ALA A N 1
ATOM 2691 C CA . ALA A 1 369 ? -2.677 9.843 -6.331 1.00 88.69 369 ALA A CA 1
ATOM 2692 C C . ALA A 1 369 ? -1.252 9.776 -5.745 1.00 88.69 369 ALA A C 1
ATOM 2694 O O . ALA A 1 369 ? -0.302 10.094 -6.454 1.00 88.69 369 ALA A O 1
ATOM 2695 N N . ASP A 1 370 ? -1.118 9.370 -4.480 1.00 93.44 370 ASP A N 1
ATOM 2696 C CA . ASP A 1 370 ? 0.154 9.163 -3.793 1.00 93.44 370 ASP A CA 1
ATOM 2697 C C . ASP A 1 370 ? 0.026 7.924 -2.896 1.00 93.44 370 ASP A C 1
ATOM 2699 O O . ASP A 1 370 ? -0.292 7.993 -1.710 1.00 93.44 370 ASP A O 1
ATOM 2703 N N . ALA A 1 371 ? 0.175 6.760 -3.530 1.00 95.56 371 ALA A N 1
ATOM 2704 C CA . ALA A 1 371 ? -0.052 5.454 -2.919 1.00 95.56 371 ALA A CA 1
ATOM 2705 C C . ALA A 1 371 ? 1.054 5.026 -1.939 1.00 95.56 371 ALA A C 1
ATOM 2707 O O . ALA A 1 371 ? 0.910 3.990 -1.296 1.00 95.56 371 ALA A O 1
ATOM 2708 N N . LEU A 1 372 ? 2.154 5.783 -1.875 1.00 97.06 372 LEU A N 1
ATOM 2709 C CA . LEU A 1 372 ? 3.333 5.493 -1.059 1.00 97.06 372 LEU A CA 1
ATOM 2710 C C . LEU A 1 372 ? 3.425 6.390 0.180 1.00 97.06 372 LEU A C 1
ATOM 2712 O O . LEU A 1 372 ? 4.336 6.191 0.974 1.00 97.06 372 LEU A O 1
ATOM 2716 N N . THR A 1 373 ? 2.500 7.334 0.375 1.00 97.75 373 THR A N 1
ATOM 2717 C CA . THR A 1 373 ? 2.496 8.220 1.546 1.00 97.75 373 THR A CA 1
ATOM 2718 C C . THR A 1 373 ? 1.335 7.890 2.482 1.00 97.75 373 THR A C 1
ATOM 2720 O O . THR A 1 373 ? 0.163 7.978 2.107 1.00 97.75 373 THR A O 1
ATOM 2723 N N . VAL A 1 374 ? 1.666 7.548 3.729 1.00 98.19 374 VAL A N 1
ATOM 2724 C CA . VAL A 1 374 ? 0.720 7.412 4.842 1.00 98.19 374 VAL A CA 1
ATOM 2725 C C . VAL A 1 374 ? 0.566 8.779 5.513 1.00 98.19 374 VAL A C 1
ATOM 2727 O O . VAL A 1 374 ? 1.480 9.266 6.184 1.00 98.19 374 VAL A O 1
ATOM 2730 N N . HIS A 1 375 ? -0.590 9.416 5.326 1.00 98.19 375 HIS A N 1
ATOM 2731 C CA . HIS A 1 375 ? -0.924 10.670 5.998 1.00 98.19 375 HIS A CA 1
ATOM 2732 C C . HIS A 1 375 ? -1.651 10.375 7.311 1.00 98.19 375 HIS A C 1
ATOM 2734 O O . HIS A 1 375 ? -2.594 9.591 7.334 1.00 98.19 375 HIS A O 1
ATOM 2740 N N . LEU A 1 376 ? -1.244 11.021 8.401 1.00 98.19 376 LEU A N 1
ATOM 2741 C CA . LEU A 1 376 ? -1.793 10.858 9.749 1.00 98.19 376 LEU A CA 1
ATOM 2742 C C . LEU A 1 376 ? -2.051 12.214 10.410 1.00 98.19 376 LEU A C 1
ATOM 2744 O O . LEU A 1 376 ? -1.541 13.254 9.984 1.00 98.19 376 LEU A O 1
ATOM 2748 N N . GLN A 1 377 ? -2.827 12.206 11.488 1.00 96.69 377 GLN A N 1
ATOM 2749 C CA . GLN A 1 377 ? -2.833 13.303 12.453 1.00 96.69 377 GLN A CA 1
ATOM 2750 C C . GLN A 1 377 ? -1.480 13.387 13.191 1.00 96.69 377 GLN A C 1
ATOM 2752 O O . GLN A 1 377 ? -0.751 12.395 13.248 1.00 96.69 377 GLN A O 1
ATOM 2757 N N . PRO A 1 378 ? -1.113 14.538 13.783 1.00 95.25 378 PRO A N 1
ATOM 2758 C CA . PRO A 1 378 ? 0.045 14.638 14.674 1.00 95.25 378 PRO A CA 1
ATOM 2759 C C . PRO A 1 378 ? -0.013 13.621 15.824 1.00 95.25 378 PRO A C 1
ATOM 2761 O O . PRO A 1 378 ? -1.082 13.357 16.372 1.00 95.25 378 PRO A O 1
ATOM 2764 N N . GLU A 1 379 ? 1.136 13.065 16.223 1.00 93.50 379 GLU A N 1
ATOM 2765 C CA . GLU A 1 379 ? 1.188 11.948 17.185 1.00 93.50 379 GLU A CA 1
ATOM 2766 C C . GLU A 1 379 ? 0.589 12.286 18.572 1.00 93.50 379 GLU A C 1
ATOM 2768 O O . GLU A 1 379 ? 0.074 11.407 19.259 1.00 93.50 379 GLU A O 1
ATOM 2773 N N . ASP A 1 380 ? 0.565 13.567 18.960 1.00 93.69 380 ASP A N 1
ATOM 2774 C CA . ASP A 1 380 ? -0.061 14.060 20.197 1.00 93.69 380 ASP A CA 1
ATOM 2775 C C . ASP A 1 380 ? -1.592 14.232 20.120 1.00 93.69 380 ASP A C 1
ATOM 2777 O O . ASP A 1 380 ? -2.230 14.542 21.129 1.00 93.69 380 ASP A O 1
ATOM 2781 N N . SER A 1 381 ? -2.186 14.006 18.944 1.00 92.94 381 SER A N 1
ATOM 2782 C CA . SER A 1 381 ? -3.640 13.981 18.730 1.00 92.94 381 SER A CA 1
ATOM 2783 C C . SER A 1 381 ? -4.258 12.602 18.993 1.00 92.94 381 SER A C 1
ATOM 2785 O O . SER A 1 381 ? -5.468 12.510 19.203 1.00 92.94 381 SER A O 1
ATOM 2787 N N . PHE A 1 382 ? -3.444 11.541 19.021 1.00 92.19 382 PHE A N 1
ATOM 2788 C CA . PHE A 1 382 ? -3.884 10.189 19.365 1.00 92.19 382 PHE A CA 1
ATOM 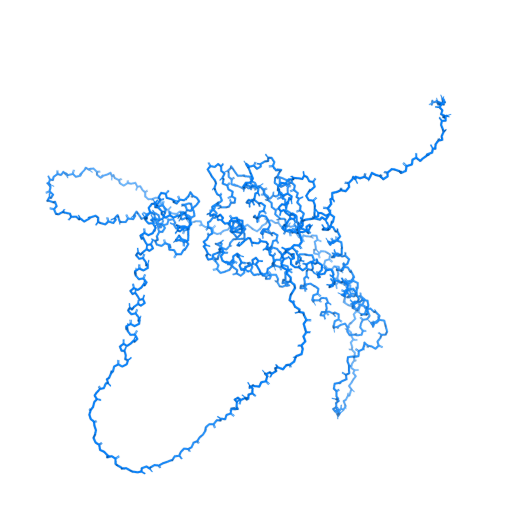2789 C C . PHE A 1 382 ? -4.026 10.010 20.880 1.00 92.19 382 PHE A C 1
ATOM 2791 O O . PHE A 1 382 ? -3.324 10.615 21.692 1.00 92.19 382 PHE A O 1
ATOM 2798 N N . THR A 1 383 ? -4.933 9.125 21.282 1.00 90.31 383 THR A N 1
ATOM 2799 C CA . THR A 1 383 ? -5.244 8.862 22.695 1.00 90.31 383 THR A CA 1
ATOM 2800 C C . THR A 1 383 ? -4.228 7.952 23.398 1.00 90.31 383 THR A C 1
ATOM 2802 O O . THR A 1 383 ? -4.208 7.899 24.631 1.00 90.31 383 THR A O 1
ATOM 2805 N N . GLY A 1 384 ? -3.366 7.257 22.646 1.00 91.50 384 GLY A N 1
ATOM 2806 C CA . GLY A 1 384 ? -2.272 6.443 23.175 1.00 91.50 384 GLY A CA 1
ATOM 2807 C C . GLY A 1 384 ? -1.612 5.536 22.130 1.00 91.50 384 GLY A C 1
ATOM 2808 O O . GLY A 1 384 ? -2.000 5.510 20.969 1.00 91.50 384 GLY A O 1
ATOM 2809 N N . GLU A 1 385 ? -0.631 4.745 22.570 1.00 93.75 385 GLU A N 1
ATOM 2810 C CA . GLU A 1 385 ? 0.151 3.810 21.737 1.00 93.75 385 GLU A CA 1
ATOM 2811 C C . GLU A 1 385 ? -0.715 2.872 20.872 1.00 93.75 385 GLU A C 1
ATOM 2813 O O . GLU A 1 385 ? -0.461 2.724 19.682 1.00 93.75 385 GLU A O 1
ATOM 2818 N N . TRP A 1 386 ? -1.772 2.296 21.449 1.00 92.56 386 TRP A N 1
ATOM 2819 C CA . TRP A 1 386 ? -2.686 1.374 20.759 1.00 92.56 386 TRP A CA 1
ATOM 2820 C C . TRP A 1 386 ? -3.495 2.047 19.629 1.00 92.56 386 TRP A C 1
ATOM 2822 O O . TRP A 1 386 ? -3.785 1.424 18.613 1.00 92.56 386 TRP A O 1
ATOM 2832 N N . ASP A 1 387 ? -3.830 3.330 19.794 1.00 92.69 387 ASP A N 1
ATOM 2833 C CA . ASP A 1 387 ? -4.587 4.149 18.832 1.00 92.69 387 ASP A CA 1
ATOM 2834 C C . ASP A 1 387 ? -3.722 4.458 17.592 1.00 92.69 387 ASP A C 1
ATOM 2836 O O . ASP A 1 387 ? -4.145 4.263 16.450 1.00 92.69 387 ASP A O 1
ATOM 2840 N N . ILE A 1 388 ? -2.448 4.796 17.831 1.00 95.25 388 ILE A N 1
ATOM 2841 C CA . ILE A 1 388 ? -1.415 4.923 16.793 1.00 95.25 388 ILE A CA 1
ATOM 2842 C C . ILE A 1 388 ? -1.208 3.578 16.082 1.00 95.25 388 ILE A C 1
ATOM 2844 O O . ILE A 1 388 ? -1.259 3.523 14.858 1.00 95.25 388 ILE A O 1
ATOM 2848 N N . GLN A 1 389 ? -1.012 2.486 16.830 1.00 95.62 389 GLN A N 1
ATOM 2849 C CA . GLN A 1 389 ? -0.771 1.143 16.283 1.00 95.62 389 GLN A CA 1
ATOM 2850 C C . GLN A 1 389 ? -1.900 0.675 15.353 1.00 95.62 389 GLN A C 1
ATOM 2852 O O . GLN A 1 389 ? -1.632 0.260 14.225 1.00 95.62 389 GLN A O 1
ATOM 2857 N N . MET A 1 390 ? -3.158 0.786 15.791 1.00 94.75 390 MET A N 1
ATOM 2858 C CA . MET A 1 390 ? -4.313 0.396 14.974 1.00 94.75 390 MET A CA 1
ATOM 2859 C C . MET A 1 390 ? -4.478 1.289 13.743 1.00 94.75 390 MET A C 1
ATOM 2861 O O . MET A 1 390 ? -4.715 0.770 12.654 1.00 94.75 390 MET A O 1
ATOM 2865 N N . THR A 1 391 ? -4.305 2.607 13.887 1.00 95.81 391 THR A N 1
ATOM 2866 C CA . THR A 1 391 ? -4.423 3.539 12.754 1.00 95.81 391 THR A CA 1
ATOM 2867 C C . THR A 1 391 ? -3.320 3.299 11.719 1.00 95.81 391 THR A C 1
ATOM 2869 O O . THR A 1 391 ? -3.613 3.180 10.535 1.00 95.81 391 THR A O 1
ATOM 2872 N N . VAL A 1 392 ? -2.057 3.157 12.137 1.00 97.69 392 VAL A N 1
ATOM 2873 C CA . VAL A 1 392 ? -0.935 2.950 11.205 1.00 97.69 392 VAL A CA 1
ATOM 2874 C C . VAL A 1 392 ? -1.081 1.635 10.434 1.00 97.69 392 VAL A C 1
ATOM 2876 O O . VAL A 1 392 ? -0.893 1.636 9.221 1.00 97.69 392 VAL A O 1
ATOM 2879 N N . GLN A 1 393 ? -1.476 0.529 11.078 1.00 97.75 393 GLN A N 1
ATOM 2880 C CA . GLN A 1 393 ? -1.683 -0.735 10.353 1.00 97.75 393 GLN A CA 1
ATOM 2881 C C . GLN A 1 393 ? -2.923 -0.715 9.440 1.00 97.75 393 GLN A C 1
ATOM 2883 O O . GLN A 1 393 ? -2.921 -1.390 8.412 1.00 97.75 393 GLN A O 1
ATOM 2888 N N . HIS A 1 394 ? -3.954 0.075 9.761 1.00 97.56 394 HIS A N 1
ATOM 2889 C CA . HIS A 1 394 ? -5.089 0.317 8.862 1.00 97.56 394 HIS A CA 1
ATOM 2890 C C . HIS A 1 394 ? -4.630 1.065 7.592 1.00 97.56 394 HIS A C 1
ATOM 2892 O O . HIS A 1 394 ? -4.886 0.607 6.479 1.00 97.56 394 HIS A O 1
ATOM 2898 N N . GLU A 1 395 ? -3.860 2.150 7.729 1.00 98.19 395 GLU A N 1
ATOM 2899 C CA . GLU A 1 395 ? -3.330 2.885 6.568 1.00 98.19 395 GLU A CA 1
ATOM 2900 C C . GLU A 1 395 ? -2.309 2.073 5.752 1.00 98.19 395 GLU A C 1
ATOM 2902 O O . GLU A 1 395 ? -2.330 2.096 4.521 1.00 98.19 395 GLU A O 1
ATOM 2907 N N . LEU A 1 396 ? -1.447 1.284 6.402 1.00 98.62 396 LEU A N 1
ATOM 2908 C CA . LEU A 1 396 ? -0.525 0.382 5.704 1.00 98.62 396 LEU A CA 1
ATOM 2909 C C . LEU A 1 396 ? -1.277 -0.685 4.892 1.00 98.62 396 LEU A C 1
ATOM 2911 O O . LEU A 1 396 ? -0.912 -0.944 3.745 1.00 98.62 396 LEU A O 1
ATOM 2915 N N . ALA A 1 397 ? -2.388 -1.228 5.401 1.00 98.25 397 ALA A N 1
ATOM 2916 C CA . ALA A 1 397 ? -3.247 -2.124 4.622 1.00 98.25 397 ALA A CA 1
ATOM 2917 C C . ALA A 1 397 ? -3.780 -1.457 3.340 1.00 98.25 397 ALA A C 1
ATOM 2919 O O . ALA A 1 397 ? -3.855 -2.104 2.293 1.00 98.25 397 ALA A O 1
ATOM 2920 N N . HIS A 1 398 ? -4.072 -0.155 3.384 1.00 98.38 398 HIS A N 1
ATOM 2921 C CA . HIS A 1 398 ? -4.443 0.640 2.214 1.00 98.38 398 HIS A CA 1
ATOM 2922 C C . HIS A 1 398 ? -3.273 0.901 1.239 1.00 98.38 398 HIS A C 1
ATOM 2924 O O . HIS A 1 398 ? -3.521 1.063 0.037 1.00 98.38 398 HIS A O 1
ATOM 2930 N N . VAL A 1 399 ? -2.010 0.890 1.685 1.00 98.62 399 VAL A N 1
ATOM 2931 C CA . VAL A 1 399 ? -0.842 0.810 0.779 1.00 98.62 399 VAL A CA 1
ATOM 2932 C C . VAL A 1 399 ? -0.817 -0.558 0.089 1.00 98.62 399 VAL A C 1
ATOM 2934 O O . VAL A 1 399 ? -0.736 -0.633 -1.139 1.00 98.62 399 VAL A O 1
ATOM 2937 N N . TYR A 1 400 ? -0.964 -1.646 0.848 1.00 98.56 400 TYR A N 1
ATOM 2938 C CA . TYR A 1 400 ? -0.855 -3.016 0.330 1.00 98.56 400 TYR A CA 1
ATOM 2939 C C . TYR A 1 400 ? -1.993 -3.398 -0.627 1.00 98.56 400 TYR A C 1
ATOM 2941 O O . TYR A 1 400 ? -1.741 -4.028 -1.649 1.00 98.56 400 TYR A O 1
ATOM 2949 N N . GLN A 1 401 ? -3.223 -2.936 -0.390 1.00 98.12 401 GLN A N 1
ATOM 2950 C CA . GLN A 1 401 ? -4.341 -3.049 -1.341 1.00 98.12 401 GLN A CA 1
ATOM 2951 C C . GLN A 1 401 ? -4.025 -2.383 -2.694 1.00 98.12 401 GLN A C 1
ATOM 2953 O O . GLN A 1 401 ? -4.322 -2.929 -3.760 1.00 98.12 401 GLN A O 1
ATOM 2958 N N . ARG A 1 402 ? -3.368 -1.215 -2.683 1.00 97.31 402 ARG A N 1
ATOM 2959 C CA . ARG A 1 402 ? -2.931 -0.540 -3.917 1.00 97.31 402 ARG A CA 1
ATOM 2960 C C . ARG A 1 402 ? -1.763 -1.266 -4.580 1.00 97.31 402 ARG A C 1
ATOM 2962 O O . ARG A 1 402 ? -1.750 -1.371 -5.805 1.00 97.31 402 ARG A O 1
ATOM 2969 N N . ALA A 1 403 ? -0.815 -1.778 -3.796 1.00 97.50 403 ALA A N 1
ATOM 2970 C CA . ALA A 1 403 ? 0.298 -2.573 -4.303 1.00 97.50 403 ALA A CA 1
ATOM 2971 C C . ALA A 1 403 ? -0.192 -3.870 -4.966 1.00 97.50 403 ALA A C 1
ATOM 2973 O O . ALA A 1 403 ? 0.266 -4.205 -6.054 1.00 97.50 403 ALA A O 1
ATOM 2974 N N . ASP A 1 404 ? -1.183 -4.545 -4.378 1.00 97.69 404 ASP A N 1
ATOM 2975 C CA . ASP A 1 404 ? -1.801 -5.754 -4.926 1.00 97.69 404 ASP A CA 1
ATOM 2976 C C . ASP A 1 404 ? -2.387 -5.484 -6.313 1.00 97.69 404 ASP A C 1
ATOM 2978 O O . ASP A 1 404 ? -1.995 -6.126 -7.290 1.00 97.69 404 ASP A O 1
ATOM 2982 N N . ARG A 1 405 ? -3.202 -4.430 -6.434 1.00 95.62 405 ARG A N 1
ATOM 2983 C CA . ARG A 1 405 ? -3.733 -3.984 -7.728 1.00 95.62 405 ARG A CA 1
ATOM 2984 C C . ARG A 1 405 ? -2.642 -3.559 -8.721 1.00 95.62 405 ARG A C 1
ATOM 2986 O O . ARG A 1 405 ? -2.833 -3.704 -9.923 1.00 95.62 405 ARG A O 1
ATOM 2993 N N . ALA A 1 406 ? -1.490 -3.072 -8.256 1.00 95.12 406 ALA A N 1
ATOM 2994 C CA . ALA A 1 406 ? -0.351 -2.728 -9.113 1.00 95.12 406 ALA A CA 1
ATOM 2995 C C . ALA A 1 406 ? 0.454 -3.949 -9.614 1.00 95.12 406 ALA A C 1
ATOM 2997 O O . ALA A 1 406 ? 1.230 -3.810 -10.565 1.00 95.12 406 ALA A O 1
ATOM 2998 N N . ARG A 1 407 ? 0.257 -5.151 -9.040 1.00 93.00 407 ARG A N 1
ATOM 2999 C CA . ARG A 1 407 ? 0.834 -6.405 -9.568 1.00 93.00 407 ARG A CA 1
ATOM 3000 C C . ARG A 1 407 ? 0.244 -6.771 -10.938 1.00 93.00 407 ARG A C 1
ATOM 3002 O O . ARG A 1 407 ? 0.946 -7.361 -11.761 1.00 93.00 407 ARG A O 1
ATOM 3009 N N . PHE A 1 408 ? -1.013 -6.402 -11.199 1.00 90.81 408 PHE A N 1
ATOM 3010 C CA . PHE A 1 408 ? -1.776 -6.794 -12.388 1.00 90.81 408 PHE A CA 1
ATOM 3011 C C . PHE A 1 408 ? -2.039 -5.611 -13.330 1.00 90.81 408 PHE A C 1
ATOM 3013 O O . PHE A 1 408 ? -2.178 -4.468 -12.906 1.00 90.81 408 PHE A O 1
ATOM 3020 N N . ASP A 1 409 ? -2.113 -5.871 -14.638 1.00 87.00 409 ASP A N 1
ATOM 3021 C CA . ASP A 1 409 ? -2.284 -4.797 -15.629 1.00 87.00 409 ASP A CA 1
ATOM 3022 C C . ASP A 1 409 ? -3.741 -4.449 -15.960 1.00 87.00 409 ASP A C 1
ATOM 3024 O O . ASP A 1 409 ? -4.053 -3.325 -16.349 1.00 87.00 409 ASP A O 1
ATOM 3028 N N . ASP A 1 410 ? -4.647 -5.411 -15.818 1.00 88.31 410 ASP A N 1
ATOM 3029 C CA . ASP A 1 410 ? -6.080 -5.205 -16.036 1.00 88.31 410 ASP A CA 1
ATOM 3030 C C . ASP A 1 410 ? -6.773 -4.512 -14.847 1.00 88.31 410 ASP A C 1
ATOM 3032 O O . ASP A 1 410 ? -7.965 -4.209 -14.924 1.00 88.31 410 ASP A O 1
ATOM 3036 N N . GLY A 1 411 ? -6.024 -4.218 -13.778 1.00 83.75 411 GLY A N 1
ATOM 3037 C CA . GLY A 1 411 ? -6.528 -3.615 -12.547 1.00 83.75 411 GLY A CA 1
ATOM 3038 C C . GLY A 1 411 ? -7.270 -4.592 -11.634 1.00 83.75 411 GLY A C 1
ATOM 3039 O O . GLY A 1 411 ? -7.956 -4.136 -10.720 1.00 83.75 411 GLY A O 1
ATOM 3040 N N . SER A 1 412 ? -7.148 -5.903 -11.875 1.00 91.88 412 SER A N 1
ATOM 3041 C CA . SER A 1 412 ? -7.526 -6.934 -10.902 1.00 91.88 412 SER A CA 1
ATOM 3042 C C . SER A 1 412 ? -6.608 -6.912 -9.671 1.00 91.88 412 SER A C 1
ATOM 3044 O O . SER A 1 412 ? -5.557 -6.270 -9.673 1.00 91.88 412 SER A O 1
ATOM 3046 N N . SER A 1 413 ? -7.019 -7.583 -8.595 1.00 95.88 413 SER A N 1
ATOM 3047 C CA . SER A 1 413 ? -6.213 -7.793 -7.388 1.00 95.88 413 SER A CA 1
ATOM 3048 C C . SER A 1 413 ? -6.735 -9.008 -6.613 1.00 95.88 413 SER A C 1
ATOM 3050 O O . SER A 1 413 ? -7.896 -9.392 -6.778 1.00 95.88 413 SER A O 1
ATOM 3052 N N . GLU A 1 414 ? -5.910 -9.613 -5.753 1.00 96.44 414 GLU A N 1
ATOM 3053 C CA . GLU A 1 414 ? -6.388 -10.685 -4.863 1.00 96.44 414 GLU A CA 1
ATOM 3054 C C . GLU A 1 414 ? -7.331 -10.123 -3.782 1.00 96.44 414 GLU A C 1
ATOM 3056 O O . GLU A 1 414 ? -8.295 -10.788 -3.402 1.00 96.44 414 GLU A O 1
ATOM 3061 N N . TYR A 1 415 ? -7.124 -8.879 -3.333 1.00 96.19 415 TYR A N 1
ATOM 3062 C CA . TYR A 1 415 ? -7.998 -8.216 -2.361 1.00 96.19 415 TYR A CA 1
ATOM 3063 C C . TYR A 1 415 ? -9.413 -7.977 -2.913 1.00 96.19 415 TYR A C 1
ATOM 3065 O O . TYR A 1 415 ? -10.387 -8.270 -2.218 1.00 96.19 415 TYR A O 1
ATOM 3073 N N . ASP A 1 416 ? -9.549 -7.549 -4.174 1.00 96.75 416 ASP A N 1
ATOM 3074 C CA . ASP A 1 416 ? -10.850 -7.413 -4.841 1.00 96.75 416 ASP A CA 1
ATOM 3075 C C . ASP A 1 416 ? -11.588 -8.764 -4.906 1.00 96.75 416 ASP A C 1
ATOM 3077 O O . ASP A 1 416 ? -12.785 -8.820 -4.618 1.00 96.75 416 ASP A O 1
ATOM 3081 N N . GLU A 1 417 ? -10.890 -9.874 -5.194 1.00 96.94 417 GLU A N 1
ATOM 3082 C CA . GLU A 1 417 ? -11.504 -11.213 -5.180 1.00 96.94 417 GLU A CA 1
ATOM 3083 C C . GLU A 1 417 ? -12.030 -11.609 -3.787 1.00 96.94 417 GLU A C 1
ATOM 3085 O O . GLU A 1 417 ? -13.055 -12.294 -3.689 1.00 96.94 417 GLU A O 1
ATOM 3090 N N . LEU A 1 418 ? -11.378 -11.192 -2.694 1.00 97.38 418 LEU A N 1
ATOM 3091 C CA . LEU A 1 418 ? -11.876 -11.422 -1.329 1.00 97.38 418 LEU A CA 1
ATOM 3092 C C . LEU A 1 418 ? -13.144 -10.598 -1.043 1.00 97.38 418 LEU A C 1
ATOM 3094 O O . LEU A 1 418 ? -14.101 -11.121 -0.460 1.00 97.38 418 LEU A O 1
ATOM 3098 N N . LEU A 1 419 ? -13.187 -9.341 -1.499 1.00 96.31 419 LEU A N 1
ATOM 3099 C CA . LEU A 1 419 ? -14.362 -8.473 -1.371 1.00 96.31 419 LEU A CA 1
ATOM 3100 C C . LEU A 1 419 ? -15.548 -8.983 -2.210 1.00 96.31 419 LEU A C 1
ATOM 3102 O O . LEU A 1 419 ? -16.676 -9.015 -1.713 1.00 96.31 419 LEU A O 1
ATOM 3106 N N . GLU A 1 420 ? -15.316 -9.461 -3.440 1.00 95.81 420 GLU A N 1
ATOM 3107 C CA . GLU A 1 420 ? -16.357 -10.071 -4.287 1.00 95.81 420 GLU A CA 1
ATOM 3108 C C . GLU A 1 420 ? -16.918 -11.380 -3.702 1.00 95.81 420 GLU A C 1
ATOM 3110 O O . GLU A 1 420 ? -18.100 -11.691 -3.885 1.00 95.81 420 GLU A O 1
ATOM 3115 N N . GLN A 1 421 ? -16.113 -12.131 -2.942 1.00 94.62 421 GLN A N 1
ATOM 3116 C CA . GLN A 1 421 ? -16.574 -13.296 -2.174 1.00 94.62 421 GLN A CA 1
ATOM 3117 C C . GLN A 1 421 ? -17.462 -12.921 -0.970 1.00 94.62 421 GLN A C 1
ATOM 3119 O O . GLN A 1 421 ? -18.109 -13.798 -0.390 1.00 94.62 421 GLN A O 1
ATOM 3124 N N . GLY A 1 422 ? -17.548 -11.632 -0.622 1.00 91.12 422 GLY A N 1
ATOM 3125 C CA . GLY A 1 422 ? -18.360 -11.105 0.475 1.00 91.12 422 GLY A CA 1
ATOM 3126 C C . GLY A 1 422 ? -17.669 -11.112 1.841 1.00 91.12 422 GLY A C 1
ATOM 3127 O O . GLY A 1 422 ? -18.343 -10.872 2.846 1.00 91.12 422 GLY A O 1
ATOM 3128 N N . LEU A 1 423 ? -16.358 -11.374 1.882 1.00 91.88 423 LEU A N 1
ATOM 3129 C CA . LEU A 1 423 ? -15.529 -11.174 3.074 1.00 91.88 423 LEU A CA 1
ATOM 3130 C C . LEU A 1 423 ? -15.407 -9.671 3.363 1.00 91.88 423 LEU A C 1
ATOM 3132 O O . LEU A 1 423 ? -15.565 -8.842 2.463 1.00 91.88 423 LEU A O 1
ATOM 3136 N N . PHE A 1 424 ? -15.173 -9.307 4.623 1.00 93.25 424 PHE A N 1
ATOM 3137 C CA . PHE A 1 424 ? -15.059 -7.912 5.072 1.00 93.25 424 PHE A CA 1
ATOM 3138 C C . PHE A 1 424 ? -16.308 -7.073 4.719 1.00 93.25 424 PHE A C 1
ATOM 3140 O O . PHE A 1 424 ? -16.244 -5.868 4.487 1.00 93.25 424 PHE A O 1
ATOM 3147 N N . GLN A 1 425 ? -17.470 -7.734 4.604 1.00 89.25 425 GLN A N 1
ATOM 3148 C CA . GLN A 1 425 ? -18.727 -7.194 4.058 1.00 89.25 425 GLN A CA 1
ATOM 3149 C C . GLN A 1 425 ? -18.606 -6.535 2.659 1.00 89.25 425 GLN A C 1
ATOM 3151 O O . GLN A 1 425 ? -19.501 -5.784 2.265 1.00 89.25 425 GLN A O 1
ATOM 3156 N N . GLY A 1 426 ? -17.539 -6.814 1.900 1.00 91.81 426 GLY A N 1
ATOM 3157 C CA . GLY A 1 426 ? -17.257 -6.184 0.607 1.00 91.81 426 GLY A CA 1
ATOM 3158 C C . GLY A 1 426 ? -16.754 -4.736 0.702 1.00 91.81 426 GLY A C 1
ATOM 3159 O O . GLY A 1 426 ? -17.042 -3.941 -0.190 1.00 91.81 426 GLY A O 1
ATOM 3160 N N . SER A 1 427 ? -16.050 -4.369 1.781 1.00 94.31 427 SER A N 1
ATOM 3161 C CA . SER A 1 427 ? -15.454 -3.039 1.973 1.00 94.31 427 SER A CA 1
ATOM 3162 C C . SER A 1 427 ? -13.946 -3.106 2.239 1.00 94.31 427 SER A C 1
ATOM 3164 O O . SER A 1 427 ? -13.492 -3.836 3.119 1.00 94.31 427 SER A O 1
ATOM 3166 N N . GLU A 1 428 ? -13.179 -2.293 1.510 1.00 95.00 428 GLU A N 1
ATOM 3167 C CA . GLU A 1 428 ? -11.719 -2.191 1.652 1.00 95.00 428 GLU A CA 1
ATOM 3168 C C . GLU A 1 428 ? -11.281 -1.583 2.996 1.00 95.00 428 GLU A C 1
ATOM 3170 O O . GLU A 1 428 ? -10.310 -2.050 3.586 1.00 95.00 428 GLU A O 1
ATOM 3175 N N . GLU A 1 429 ? -12.067 -0.650 3.540 1.00 93.81 429 GLU A N 1
ATOM 3176 C CA . GLU A 1 429 ? -11.921 -0.082 4.892 1.00 93.81 429 GLU A CA 1
ATOM 3177 C C . GLU A 1 429 ? -12.085 -1.159 5.986 1.00 93.81 429 GLU A C 1
ATOM 3179 O O . GLU A 1 429 ? -11.341 -1.206 6.962 1.00 93.81 429 GLU A O 1
ATOM 3184 N N . LEU A 1 430 ? -13.052 -2.075 5.823 1.00 94.19 430 LEU A N 1
ATOM 3185 C CA . LEU A 1 430 ? -13.291 -3.168 6.778 1.00 94.19 430 LEU A CA 1
ATOM 3186 C C . LEU A 1 430 ? -12.244 -4.286 6.658 1.00 94.19 430 LEU A C 1
ATOM 3188 O O . LEU A 1 430 ? -11.982 -5.006 7.624 1.00 94.19 430 LEU A O 1
ATOM 3192 N N . MET A 1 431 ? -11.624 -4.417 5.484 1.00 96.44 431 MET A N 1
ATOM 3193 C CA . MET A 1 431 ? -10.453 -5.266 5.288 1.00 96.44 431 MET A CA 1
ATOM 3194 C C . MET A 1 431 ? -9.209 -4.654 5.951 1.00 96.44 431 MET A C 1
ATOM 3196 O O . MET A 1 431 ? -8.458 -5.390 6.586 1.00 96.44 431 MET A O 1
ATOM 3200 N N . ALA A 1 432 ? -9.027 -3.331 5.882 1.00 96.94 432 ALA A N 1
ATOM 3201 C CA . ALA A 1 432 ? -7.969 -2.611 6.595 1.00 96.94 432 ALA A CA 1
ATOM 3202 C C . ALA A 1 432 ? -8.142 -2.692 8.126 1.00 96.94 432 ALA A C 1
ATOM 3204 O O . ALA A 1 432 ? -7.198 -3.046 8.836 1.00 96.94 432 ALA A O 1
ATOM 3205 N N . ASP A 1 433 ? -9.370 -2.514 8.632 1.00 95.44 433 ASP A N 1
ATOM 3206 C CA . ASP A 1 433 ? -9.735 -2.804 10.028 1.00 95.44 433 ASP A CA 1
ATOM 3207 C C . ASP A 1 433 ? -9.362 -4.248 10.423 1.00 95.44 433 ASP A C 1
ATOM 3209 O O . ASP A 1 433 ? -8.779 -4.478 11.484 1.00 95.44 433 ASP A O 1
ATOM 3213 N N . CYS A 1 434 ? -9.673 -5.245 9.581 1.00 95.88 434 CYS A N 1
ATOM 3214 C CA . CYS A 1 434 ? -9.293 -6.630 9.865 1.00 95.88 434 CYS A CA 1
ATOM 3215 C C . CYS A 1 434 ? -7.775 -6.860 9.816 1.00 95.88 434 CYS A C 1
ATOM 3217 O O . CYS A 1 434 ? -7.262 -7.639 10.621 1.00 95.88 434 CYS A O 1
ATOM 3219 N N . TYR A 1 435 ? -7.047 -6.200 8.914 1.00 97.31 435 TYR A N 1
ATOM 3220 C CA . TYR A 1 435 ? -5.592 -6.308 8.834 1.00 97.31 435 TYR A CA 1
ATOM 3221 C C . TYR A 1 435 ? -4.940 -5.861 10.147 1.00 97.31 435 TYR A C 1
ATOM 3223 O O . TYR A 1 435 ? -4.217 -6.648 10.759 1.00 97.31 435 TYR A O 1
ATOM 3231 N N . ALA A 1 436 ? -5.287 -4.669 10.645 1.00 96.25 436 ALA A N 1
ATOM 3232 C CA . ALA A 1 436 ? -4.791 -4.151 11.921 1.00 96.25 436 ALA A CA 1
ATOM 3233 C C . ALA A 1 436 ? -5.140 -5.073 13.110 1.00 96.25 436 ALA A C 1
ATOM 3235 O O . ALA A 1 436 ? -4.282 -5.383 13.939 1.00 96.25 436 ALA A O 1
ATOM 3236 N N . LEU A 1 437 ? -6.376 -5.590 13.156 1.00 94.00 437 LEU A N 1
ATOM 3237 C CA . LEU A 1 437 ? -6.797 -6.568 14.168 1.00 94.00 437 LEU A CA 1
ATOM 3238 C C . LEU A 1 437 ? -6.040 -7.902 14.071 1.00 94.00 437 LEU A C 1
ATOM 3240 O O . LEU A 1 437 ? -5.737 -8.512 15.094 1.00 94.00 437 LEU A O 1
ATOM 3244 N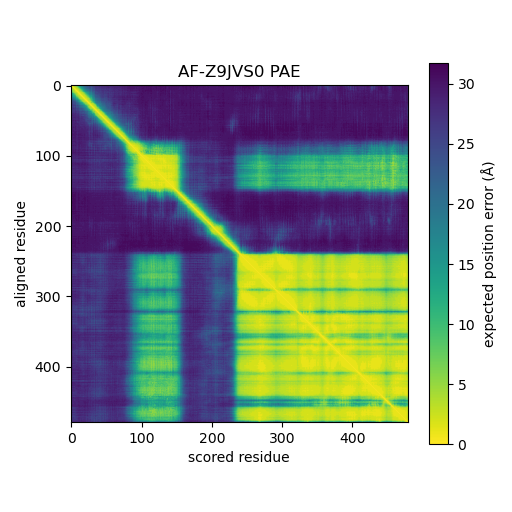 N . THR A 1 438 ? -5.726 -8.374 12.865 1.00 95.69 438 THR A N 1
ATOM 3245 C CA . THR A 1 438 ? -4.992 -9.633 12.665 1.00 95.69 438 THR A CA 1
ATOM 3246 C C . THR A 1 438 ? -3.521 -9.472 13.047 1.00 95.69 438 THR A C 1
ATOM 3248 O O . THR A 1 438 ? -2.980 -10.347 13.721 1.00 95.69 438 THR A O 1
ATOM 3251 N N . TYR A 1 439 ? -2.909 -8.332 12.702 1.00 96.56 439 TYR A N 1
ATOM 3252 C CA . TYR A 1 439 ? -1.505 -8.011 12.972 1.00 96.56 439 TYR A CA 1
ATOM 3253 C C . TYR A 1 439 ? -1.155 -8.062 14.469 1.00 96.56 439 TYR A C 1
ATOM 3255 O O . TYR A 1 439 ? -0.138 -8.637 14.854 1.00 96.56 439 TYR A O 1
ATOM 3263 N N . TYR A 1 440 ? -2.012 -7.498 15.327 1.00 94.69 440 TYR A N 1
ATOM 3264 C CA . TYR A 1 440 ? -1.801 -7.454 16.784 1.00 94.69 440 TYR A CA 1
ATOM 3265 C C . TYR A 1 440 ? -2.472 -8.611 17.562 1.00 94.69 440 TYR A C 1
ATOM 3267 O O . TYR A 1 440 ? -2.492 -8.591 18.791 1.00 94.69 440 TYR A O 1
ATOM 3275 N N . ASP A 1 441 ? -3.032 -9.609 16.866 1.00 92.38 441 ASP A N 1
ATOM 3276 C CA . ASP A 1 441 ? -3.948 -10.642 17.394 1.00 92.38 441 ASP A CA 1
ATOM 3277 C C . ASP A 1 441 ? -5.127 -10.095 18.239 1.00 92.38 441 ASP A C 1
ATOM 3279 O O . ASP A 1 441 ? -5.651 -10.750 19.144 1.00 92.38 441 ASP A O 1
ATOM 3283 N N . GLU A 1 442 ? -5.601 -8.897 17.903 1.00 89.88 442 GLU A N 1
ATOM 3284 C CA . GLU A 1 442 ? -6.731 -8.250 18.563 1.00 89.88 442 GLU A CA 1
ATOM 3285 C C . GLU A 1 442 ? -8.084 -8.604 17.927 1.00 89.88 442 GLU A C 1
ATOM 3287 O O . GLU A 1 442 ? -8.184 -9.125 16.812 1.00 89.88 442 GLU A O 1
ATOM 3292 N N . TRP A 1 443 ? -9.155 -8.335 18.679 1.00 81.00 443 TRP A N 1
ATOM 3293 C CA . TRP A 1 443 ? -10.523 -8.775 18.348 1.00 81.00 443 TRP A CA 1
ATOM 3294 C C . TRP A 1 443 ? -11.548 -7.642 18.251 1.00 81.00 443 TRP A C 1
ATOM 3296 O O . TRP A 1 443 ? -12.725 -7.887 17.978 1.00 81.00 443 TRP A O 1
ATOM 3306 N N . THR A 1 444 ? -11.141 -6.403 18.525 1.00 81.94 444 THR A N 1
ATOM 3307 C CA . THR A 1 444 ? -12.044 -5.253 18.563 1.00 81.94 444 THR A CA 1
ATOM 3308 C C . THR A 1 444 ? -11.271 -3.948 18.442 1.00 81.94 444 THR A C 1
ATOM 3310 O O . THR A 1 444 ? -10.280 -3.748 19.135 1.00 81.94 444 THR A O 1
ATOM 3313 N N . LEU A 1 445 ? -11.768 -3.019 17.626 1.00 83.50 445 LEU A N 1
ATOM 3314 C CA . LEU A 1 445 ? -11.249 -1.648 17.546 1.00 83.50 445 LEU A CA 1
ATOM 3315 C C . LEU A 1 445 ? -11.846 -0.762 18.658 1.00 83.50 445 LEU A C 1
ATOM 3317 O O . LEU A 1 445 ? -12.257 0.376 18.441 1.00 83.50 445 LEU A O 1
ATOM 3321 N N . GLU A 1 446 ? -11.921 -1.316 19.871 1.00 81.69 446 GLU A N 1
ATOM 3322 C CA . GLU A 1 446 ? -12.469 -0.662 21.061 1.00 81.69 446 GLU A CA 1
ATOM 3323 C C . GLU A 1 446 ? -11.635 -0.969 22.301 1.00 81.69 446 GLU A C 1
ATOM 3325 O O . GLU A 1 446 ? -11.434 -2.129 22.659 1.00 81.69 446 GLU A O 1
ATOM 3330 N N . THR A 1 447 ? -11.270 0.076 23.032 1.00 79.12 447 THR A N 1
ATOM 3331 C CA . THR A 1 447 ? -10.782 -0.024 24.412 1.00 79.12 447 THR A CA 1
ATOM 3332 C C . THR A 1 447 ? -11.817 0.575 25.371 1.00 79.12 447 THR A C 1
ATOM 3334 O O . THR A 1 447 ? -12.826 1.137 24.945 1.00 79.12 447 THR A O 1
ATOM 3337 N N . ASP A 1 448 ? -11.572 0.520 26.684 1.00 72.56 448 ASP A N 1
ATOM 3338 C CA . ASP A 1 448 ? -12.428 1.191 27.682 1.00 72.56 448 ASP A CA 1
ATOM 3339 C C . ASP A 1 448 ? -12.471 2.736 27.521 1.00 72.56 448 ASP A C 1
ATOM 3341 O O . ASP A 1 448 ? -13.252 3.403 28.205 1.00 72.56 448 ASP A O 1
ATOM 3345 N N . SER A 1 449 ? -11.640 3.315 26.641 1.00 70.75 449 SER A N 1
ATOM 3346 C CA . SER A 1 449 ? -11.479 4.764 26.441 1.00 70.75 449 SER A CA 1
ATOM 3347 C C . SER A 1 449 ? -11.549 5.259 24.986 1.00 70.75 449 SER A C 1
ATOM 3349 O O . SER A 1 449 ? -11.615 6.471 24.796 1.00 70.75 449 SER A O 1
ATOM 3351 N N . VAL A 1 450 ? -11.527 4.376 23.978 1.00 75.50 450 VAL A N 1
ATOM 3352 C CA . VAL A 1 450 ? -11.339 4.737 22.553 1.00 75.50 450 VAL A CA 1
ATOM 3353 C C . VAL A 1 450 ? -12.133 3.792 21.639 1.00 75.50 450 VAL A C 1
ATOM 3355 O O . VAL A 1 450 ? -12.175 2.592 21.902 1.00 75.50 450 VAL A O 1
ATOM 3358 N N . GLU A 1 451 ? -12.715 4.314 20.556 1.00 79.12 451 GLU A N 1
ATOM 3359 C CA . GLU A 1 451 ? -13.289 3.566 19.421 1.00 79.12 451 GLU A CA 1
ATOM 3360 C C . GLU A 1 451 ? -12.588 4.083 18.153 1.00 79.12 451 GLU A C 1
ATOM 3362 O O . GLU A 1 451 ? -12.596 5.292 17.928 1.00 79.12 451 GLU A O 1
ATOM 3367 N N . VAL A 1 452 ? -11.979 3.201 17.354 1.00 77.50 452 VAL A N 1
ATOM 3368 C CA . VAL A 1 452 ? -11.304 3.553 16.083 1.00 77.50 452 VAL A CA 1
ATOM 3369 C C . VAL A 1 452 ? -11.849 2.717 14.921 1.00 77.50 452 VAL A C 1
ATOM 3371 O O . VAL A 1 452 ? -12.586 1.749 15.135 1.00 77.50 452 VAL A O 1
ATOM 3374 N N . GLY A 1 453 ? -11.523 3.109 13.687 1.00 75.69 453 GLY A N 1
ATOM 3375 C CA . GLY A 1 453 ? -12.024 2.457 12.474 1.00 75.69 453 GLY A CA 1
ATOM 3376 C C . GLY A 1 453 ? -13.554 2.408 12.410 1.00 75.69 453 GLY A C 1
ATOM 3377 O O . GLY A 1 453 ? -14.265 3.267 12.940 1.00 75.69 453 GLY A O 1
ATOM 3378 N N . TYR A 1 454 ? -14.096 1.377 11.773 1.00 73.56 454 TYR A N 1
ATOM 3379 C CA . TYR A 1 454 ? -15.521 1.301 11.439 1.00 73.56 454 TYR A CA 1
ATOM 3380 C C . TYR A 1 454 ? -16.316 0.367 12.360 1.00 73.56 454 TYR A C 1
ATOM 3382 O O . TYR A 1 454 ? -17.465 0.009 12.075 1.00 73.56 454 TYR A O 1
ATOM 3390 N N . GLY A 1 455 ? -15.731 -0.003 13.505 1.00 65.69 455 GLY A N 1
ATOM 3391 C CA . GLY A 1 455 ? -16.339 -0.912 14.478 1.00 65.69 455 GLY A CA 1
ATOM 3392 C C . GLY A 1 455 ? -16.451 -2.350 13.963 1.00 65.69 455 GLY A C 1
ATOM 3393 O O . GLY A 1 455 ? -17.388 -3.065 14.339 1.00 65.69 455 GLY A O 1
ATOM 3394 N N . TYR A 1 456 ? -15.535 -2.759 13.077 1.00 73.75 456 TYR A N 1
ATOM 3395 C CA . TYR A 1 456 ? -15.498 -4.112 12.539 1.00 73.75 456 TYR A CA 1
ATOM 3396 C C . TYR A 1 456 ? -15.139 -5.159 13.604 1.00 73.75 456 TYR A C 1
ATOM 3398 O O . TYR A 1 456 ? -14.515 -4.865 14.625 1.00 73.75 456 TYR A O 1
ATOM 3406 N N . VAL A 1 457 ? -15.544 -6.405 13.351 1.00 76.75 457 VAL A N 1
ATOM 3407 C CA . VAL A 1 457 ? -15.111 -7.581 14.111 1.00 76.75 457 VAL A CA 1
ATOM 3408 C C . VAL A 1 457 ? -14.836 -8.683 13.102 1.00 76.75 457 VAL A C 1
ATOM 3410 O O . VAL A 1 457 ? -15.770 -9.230 12.521 1.00 76.75 457 VAL A O 1
ATOM 3413 N N . CYS A 1 458 ? -13.557 -8.972 12.891 1.00 84.62 458 CYS A N 1
ATOM 3414 C CA . CYS A 1 458 ? -13.110 -9.966 11.927 1.00 84.62 458 CYS A CA 1
ATOM 3415 C C . CYS A 1 458 ? -13.186 -11.377 12.526 1.00 84.62 458 CYS A C 1
ATOM 3417 O O . CYS A 1 458 ? -12.751 -11.579 13.662 1.00 84.62 458 CYS A O 1
ATOM 3419 N N . ASP A 1 459 ? -13.746 -12.345 11.794 1.00 84.50 459 ASP A N 1
ATOM 3420 C CA . ASP A 1 459 ? -13.815 -13.745 12.248 1.00 84.50 459 ASP A CA 1
ATOM 3421 C C . ASP A 1 459 ? -12.584 -14.557 11.803 1.00 84.50 459 ASP A C 1
ATOM 3423 O O . ASP A 1 459 ? -11.868 -14.153 10.888 1.00 84.50 459 ASP A O 1
ATOM 3427 N N . GLU A 1 460 ? -12.291 -15.693 12.449 1.00 87.38 460 GLU A N 1
ATOM 3428 C CA . GLU A 1 460 ? -11.075 -16.470 12.141 1.00 87.38 460 GLU A CA 1
ATOM 3429 C C . GLU A 1 460 ? -10.931 -16.870 10.654 1.00 87.38 460 GLU A C 1
ATOM 3431 O O . GLU A 1 460 ? -9.811 -17.039 10.185 1.00 87.38 460 GLU A O 1
ATOM 3436 N N . SER A 1 461 ? -12.023 -16.990 9.883 1.00 89.81 461 SER A N 1
ATOM 3437 C CA . SER A 1 461 ? -11.942 -17.291 8.442 1.00 89.81 461 SER A CA 1
ATOM 3438 C C . SER A 1 461 ? -11.554 -16.083 7.587 1.00 89.81 461 SER A C 1
ATOM 3440 O O . SER A 1 461 ? -10.906 -16.245 6.555 1.00 89.81 461 SER A O 1
ATOM 3442 N N . GLU A 1 462 ? -11.882 -14.878 8.045 1.00 93.44 462 GLU A N 1
ATOM 3443 C CA . GLU A 1 462 ? -11.424 -13.622 7.454 1.00 93.44 462 GLU A CA 1
ATOM 3444 C C . GLU A 1 462 ? -9.991 -13.282 7.901 1.00 93.44 462 GLU A C 1
ATOM 3446 O O . GLU A 1 462 ? -9.193 -12.822 7.088 1.00 93.44 462 GLU A O 1
ATOM 3451 N N . ARG A 1 463 ? -9.613 -13.606 9.147 1.00 94.44 463 ARG A N 1
ATOM 3452 C CA . ARG A 1 463 ? -8.221 -13.519 9.638 1.00 94.44 463 ARG A CA 1
ATOM 3453 C C . ARG A 1 463 ? -7.299 -14.495 8.894 1.00 94.44 463 ARG A C 1
ATOM 3455 O O . ARG A 1 463 ? -6.194 -14.120 8.515 1.00 94.44 463 ARG A O 1
ATOM 3462 N N . ASP A 1 464 ? -7.756 -15.718 8.608 1.00 95.50 464 ASP A N 1
ATOM 3463 C CA . ASP A 1 464 ? -7.045 -16.656 7.721 1.00 95.50 464 ASP A CA 1
ATOM 3464 C C . ASP A 1 464 ? -6.915 -16.115 6.285 1.00 95.50 464 ASP A C 1
ATOM 3466 O O . ASP A 1 464 ? -5.869 -16.302 5.658 1.00 95.50 464 ASP A O 1
ATOM 3470 N N . ALA A 1 465 ? -7.932 -15.412 5.769 1.00 97.38 465 ALA A N 1
ATOM 3471 C CA . ALA A 1 465 ? -7.866 -14.764 4.458 1.00 97.38 465 ALA A CA 1
ATOM 3472 C C . ALA A 1 465 ? -6.855 -13.602 4.434 1.00 97.38 465 ALA A C 1
ATOM 3474 O O . ALA A 1 465 ? -6.056 -13.537 3.503 1.00 97.38 465 ALA A O 1
ATOM 3475 N N . ILE A 1 466 ? -6.817 -12.755 5.475 1.00 97.94 466 ILE A N 1
ATOM 3476 C CA . ILE A 1 466 ? -5.773 -11.731 5.651 1.00 97.94 466 ILE A CA 1
ATOM 3477 C C . ILE A 1 466 ? -4.387 -12.376 5.639 1.00 97.94 466 ILE A C 1
ATOM 3479 O O . ILE A 1 466 ? -3.569 -12.010 4.805 1.00 97.94 466 ILE A O 1
ATOM 3483 N N . ARG A 1 467 ? -4.124 -13.379 6.490 1.00 97.94 467 ARG A N 1
ATOM 3484 C CA . ARG A 1 467 ? -2.804 -14.040 6.563 1.00 97.94 467 ARG A CA 1
ATOM 3485 C C . ARG A 1 467 ? -2.358 -14.613 5.214 1.00 97.94 467 ARG A C 1
ATOM 3487 O O . ARG A 1 467 ? -1.181 -14.524 4.873 1.00 97.94 467 ARG A O 1
ATOM 3494 N N . ALA A 1 468 ? -3.283 -15.205 4.454 1.00 98.06 468 ALA A N 1
ATOM 3495 C CA . ALA A 1 468 ? -2.999 -15.748 3.127 1.00 98.06 468 ALA A CA 1
ATOM 3496 C C . ALA A 1 468 ? -2.703 -14.649 2.092 1.00 98.06 468 ALA A C 1
ATOM 3498 O O . ALA A 1 468 ? -1.746 -14.779 1.332 1.00 98.06 468 ALA A O 1
ATOM 3499 N N . TRP A 1 469 ? -3.485 -13.567 2.097 1.00 98.25 469 TRP A N 1
ATOM 3500 C CA . TRP A 1 469 ? -3.307 -12.414 1.214 1.00 98.25 469 TRP A CA 1
ATOM 3501 C C . TRP A 1 469 ? -2.014 -11.651 1.512 1.00 98.25 469 TRP A C 1
ATOM 3503 O O . TRP A 1 469 ? -1.228 -11.412 0.598 1.00 98.25 469 TRP A O 1
ATOM 3513 N N . SER A 1 470 ? -1.729 -11.357 2.783 1.00 98.19 470 SER A N 1
ATOM 3514 C CA . SER A 1 470 ? -0.487 -10.703 3.208 1.00 98.19 470 SER A CA 1
ATOM 3515 C C . SER A 1 470 ? 0.742 -11.496 2.760 1.00 98.19 470 SER A C 1
ATOM 3517 O O . SER A 1 470 ? 1.670 -10.925 2.197 1.00 98.19 470 SER A O 1
ATOM 3519 N N . ALA A 1 471 ? 0.705 -12.827 2.882 1.00 97.50 471 ALA A N 1
ATOM 3520 C CA . ALA A 1 471 ? 1.762 -13.715 2.397 1.00 97.50 471 ALA A CA 1
ATOM 3521 C C . ALA A 1 471 ? 1.839 -13.863 0.857 1.00 97.50 471 ALA A C 1
ATOM 3523 O O . ALA A 1 471 ? 2.779 -14.486 0.366 1.00 97.50 471 ALA A O 1
ATOM 3524 N N . SER A 1 472 ? 0.883 -13.324 0.087 1.00 96.50 472 SER A N 1
ATOM 3525 C CA . SER A 1 472 ? 0.941 -13.258 -1.389 1.00 96.50 472 SER A CA 1
ATOM 3526 C C . SER A 1 472 ? 1.624 -11.983 -1.914 1.00 96.50 472 SER A C 1
ATOM 3528 O O . SER A 1 472 ? 1.935 -11.887 -3.105 1.00 96.50 472 SER A O 1
ATOM 3530 N N . ILE A 1 473 ? 1.848 -11.008 -1.027 1.00 95.88 473 ILE A N 1
ATOM 3531 C CA . ILE A 1 473 ? 2.428 -9.692 -1.321 1.00 95.88 473 ILE A CA 1
ATOM 3532 C C . ILE A 1 473 ? 3.519 -9.292 -0.312 1.00 95.88 473 ILE A C 1
ATOM 3534 O O . ILE A 1 473 ? 3.860 -8.124 -0.196 1.00 95.88 473 ILE A O 1
ATOM 3538 N N . ASP A 1 474 ? 4.055 -10.253 0.443 1.00 96.81 474 ASP A N 1
ATOM 3539 C CA . ASP A 1 474 ? 5.095 -10.047 1.463 1.00 96.81 474 ASP A CA 1
ATOM 3540 C C . ASP A 1 474 ? 4.757 -8.981 2.538 1.00 96.81 474 ASP A C 1
ATOM 3542 O O . ASP A 1 474 ? 5.642 -8.430 3.191 1.00 96.81 474 ASP A O 1
ATOM 3546 N N . ALA A 1 475 ? 3.467 -8.702 2.771 1.00 97.56 475 ALA A N 1
ATOM 3547 C CA . ALA A 1 475 ? 3.031 -7.741 3.785 1.00 97.56 475 ALA A CA 1
ATOM 3548 C C . ALA A 1 475 ? 3.283 -8.285 5.211 1.00 97.56 475 ALA A C 1
ATOM 3550 O O . ALA A 1 475 ? 2.882 -9.420 5.506 1.00 97.56 475 ALA A O 1
ATOM 3551 N N . PRO A 1 476 ? 3.918 -7.504 6.111 1.00 96.50 476 PRO A N 1
ATOM 3552 C CA . PRO A 1 476 ? 4.264 -7.938 7.462 1.00 96.50 476 PRO A CA 1
ATOM 3553 C C . PRO A 1 476 ? 3.070 -8.467 8.265 1.00 96.50 476 PRO A C 1
ATOM 3555 O O . PRO A 1 476 ? 2.126 -7.743 8.556 1.00 96.50 476 PRO A O 1
ATOM 3558 N N . MET A 1 477 ? 3.136 -9.732 8.684 1.00 95.75 477 MET A N 1
ATOM 3559 C CA . MET A 1 477 ? 2.098 -10.364 9.500 1.00 95.75 477 MET A CA 1
ATOM 3560 C C . MET A 1 477 ? 2.742 -11.250 10.583 1.00 95.75 477 MET A C 1
ATOM 3562 O O . MET A 1 477 ? 3.327 -12.285 10.247 1.00 95.75 477 MET A O 1
ATOM 3566 N N . PRO A 1 478 ? 2.682 -10.860 11.872 1.00 89.94 478 PRO A N 1
ATOM 3567 C CA . PRO A 1 478 ? 3.151 -11.684 12.989 1.00 89.94 478 PRO A CA 1
ATOM 3568 C C . PRO A 1 478 ? 2.445 -13.053 13.068 1.00 89.94 478 PRO A C 1
ATOM 3570 O O . PRO A 1 478 ? 1.303 -13.199 12.629 1.00 89.94 478 PRO A O 1
ATOM 3573 N N . GLY A 1 479 ? 3.112 -14.067 13.642 1.00 71.88 479 GLY A N 1
ATOM 3574 C CA . GLY A 1 479 ? 2.610 -15.453 13.717 1.00 71.88 479 GLY A CA 1
ATOM 3575 C C . GLY A 1 479 ? 3.201 -16.307 14.836 1.00 71.88 479 GLY A C 1
ATOM 3576 O O . GLY A 1 479 ? 4.052 -15.794 15.596 1.00 71.88 479 GLY A O 1
#

Mean predicted aligned error: 18.62 Å

Secondary structure (DSSP, 8-state):
---------------------PPPPP--S---S------------------PPPP-----------------------TTHHHHHHHHHHHHHHHHHHHHHHHHHH-TTS-HHHHHHHHHH-GGGHHHHTTSTT--HHHHHHHHHH-TTTTTS-----------PPPP---PPP--PPPPPPPPPP------------TTTHHHHHHHHHHHH--------------------------S-HHHHHHHHHHHHHHHHHHHHHHHTTT-TTHHHHH-HHHHHHHHHHHHH-TT-HHHHHHHHHHHHHHHHHHHHHHHHHHTT-S-SS--HHHHHHHHHHTTSSEEES-HHHHSPPP-STT----EEEETTEEEEEEE--GGGSSSHHHHHHHHHHHHHHHHHHHHHHH-SSS--HHHHHHHTTGGGG-HHHHHHHHHHHHTT---SB-SS-B-TT-----HHHHHHHHHHHTTTT-----

Solvent-accessible surface area (backbone atoms only — not comparable to full-atom values): 30560 Å² total; per-residue (Å²): 141,77,90,87,81,89,88,87,88,89,88,85,89,88,88,77,93,76,84,86,78,80,84,84,79,82,98,80,87,89,91,86,78,85,83,91,81,86,87,86,86,84,92,87,89,88,91,84,90,87,81,82,90,80,90,80,87,90,87,86,87,88,78,83,90,83,91,85,88,82,90,85,89,83,91,85,84,69,84,68,55,62,60,54,55,51,52,53,53,49,53,52,49,52,51,55,46,55,53,49,51,57,48,50,36,62,42,72,77,47,51,50,63,66,44,42,46,40,38,73,79,30,71,92,43,36,50,42,30,64,66,27,82,46,53,50,71,46,57,42,50,45,44,45,70,81,35,59,71,54,59,74,51,76,71,80,69,79,79,68,85,76,72,93,74,83,82,84,85,88,82,86,87,79,86,85,82,81,89,76,86,84,81,78,85,84,88,78,77,97,74,87,89,89,80,83,90,81,69,81,67,60,59,64,56,58,58,55,57,60,72,71,68,83,76,87,89,85,88,81,90,86,90,86,86,87,87,87,85,90,79,77,91,73,77,91,71,73,63,84,43,71,66,30,46,50,25,46,54,49,25,56,50,30,45,52,55,33,53,52,57,54,60,75,39,69,73,44,30,57,39,31,65,64,62,29,52,35,63,50,51,56,46,51,57,47,55,79,62,36,69,80,37,46,70,54,23,43,53,41,21,57,47,34,42,47,55,29,53,55,36,50,52,49,53,56,53,8,72,76,48,56,60,63,81,88,70,50,69,69,50,43,54,44,27,75,66,30,66,11,59,35,44,78,42,69,50,11,88,82,73,39,78,74,52,89,51,92,96,51,74,52,61,49,38,56,43,98,89,41,65,46,39,42,26,22,46,48,79,87,75,48,93,45,72,67,52,48,52,44,50,53,36,24,37,49,37,55,32,41,55,52,13,43,25,29,55,38,73,88,63,51,38,71,65,56,56,44,28,73,72,51,45,52,82,49,37,72,69,44,42,12,48,33,42,25,26,47,50,72,74,48,72,59,48,59,59,102,85,50,79,47,85,88,42,55,67,69,26,67,74,53,44,51,47,46,57,54,51,28,67,73,47,46,42,88,66,72,134

pLDDT: mean 72.91, std 25.82, range [26.62, 98.75]

InterPro domains:
  IPR057893 Leucine rich repeat variant domain [PF25591] (102-157)

Organism: NCBI:txid396014

Foldseek 3Di:
DDDDDDDDDDDDDDDDDDDDDDDDDDPPDDPDDDDDDDDDDDDDDDDDDDDDDDDDDDDDDDDDDDDDDDDDDDDDDDPVVVVVVVVVVVVVVVVVVVVVLLVLLQDLPRALQSLLQSVVVPLLSLLSNLVRPRHDPLSVVVSCVVPVPSVVDHPPPDDDPDDDDDDDDDDDDDDDDDDDDDDDDDDDDDDDDDDDDDCPPVVVVVVVVVVVPPPDDDDDDDDDDDDDDDDDDDPDDDLPDVLLNVLLVLLVVLVVLLVVLLVVCPLFLLSLVLSLPQVVVVLVVQNVVCRNPNVSSNVSSVVSNVSSVSSVVLSVQLCVQLDPDVPDPLSPLLSVQGSSSAAEEQPCVPPPDADPDPPDGDQWAQDPVHLRYTYGHPPVVAPDDLRSLLSSQLRSLSSSQVSQLSVDDVSDGLVQVCLVVCALNSDSQSLSNLRSCQQVVHAFCDDPPDHDGDSHGHHVVSSVVSVVRCVVSSGDHDD

Sequence (479 aa):
MDADDADVPPGRAPRARRRGRLPGLGCEQLRDRLGPLDRRRLHRGLSAITRPMGCAAPSAMGGAALCGGEAAVGASGTSKGGCALRRLRIVARMVAQGDRERYIAGDPRTSPQELADLAGRRWDLHAVIAANPRTHPALRRWIASVNPHGMARPPAAPAAPRRHGRPPAGFPPPGRPPFAPRTPPRRGGIGGCLAGCGCSTLVLVLVAMVLLGAGALLSPDGSDRPVAGGGHPSPSGGSGDPAVDEQLAIFDAERERYYELVAELEGNPAAPLVTLPGQYARLEDRAASVGTNEFSAQSVAQEAQRRREDLEQHVDAAADRAANSSGSLSEGLVDEAGDGLIDIRWDADAVCAQSEREGWTTSGCVLGADALTVHLQPEDSFTGEWDIQMTVQHELAHVYQRADRARFDDGSSEYDELLEQGLFQGSEELMADCYALTYYDEWTLETDSVEVGYGYVCDESERDAIRAWSASIDAPMPG

Radius of gyration: 37.31 Å; Cα contacts (8 Å, |Δi|>4): 438; chains: 1; bounding box: 107×138×100 Å